Protein AF-A0A9P1GIX1-F1 (afdb_monomer)

Foldseek 3Di:
DDQPDPDLVSLLVQALVLQVVVQVVCVQPPAPDAQPQQRGGPPPGRRCVLSDPSSVVSCVVCVVVQDKDWDQDPVRWIWIAGSRRSDIDTDDDDDDDDDDDDDDDDDDDDDDDDDDDDDDDDDDDDDDDDDDDDDDDDDPPPDPPPPPPPLPPDDPVVQVVLLVVQWHAAPQPRDIGHVVQFPPVQNDSPDPHTHGPVSVVVVVVVLQWDQALPPRDTDGLVQFDPVQSPPPHTHGPVRVVVVCQVVQWDQAQPPRDGDGVVQFDPDAPNVHTHGPVRVVVVVVVVVVVVVVVVVVVVVVVVVVVVPQDVVNVVVVLVVVLVVVVVPDDDPVLVVLLVLLLVLLQLLLVVQCVPPVNLVLQVDAQDCCVFDPDNVSNVLLVVLLVLLLVLLLVLLLVLCVCFQQVKDKDKFWLLVQLVQWDDDPQWTDHPQWTFQWKAFDPAPPLVVPQPVPPDPRHRDTDGDTNVNSVSSSVSRTIMTTIIGHNVLVVLLCVVPPPDPCPDRSVVSVVVLSCLSSCCSVDPQVLVLLLLLLLSSAEAAPPDPVCVSVCVVCVVLVPHDHDHGRYRPGPVCVVDPPCLSRVSVSVLSSSLSVCVVVPVVLSSSSSSSSSSCCQLPNNDCSRGPGNDPVSVVLCVVCVVVCVVPVLPRGGDSSSNVSCVVGGPVVVVSVSSCVSSPPPPPPPPD

pLDDT: mean 76.21, std 18.43, range [32.03, 97.94]

Organism: NCBI:txid2562237

Radius of gyration: 40.64 Å; Cα contacts (8 Å, |Δi|>4): 758; chains: 1; bounding box: 98×100×112 Å

Mean predicted aligned error: 18.6 Å

Secondary structure (DSSP, 8-state):
---S-SSHHHHHHHHHHHHHHHHHHHTTSS---EETTTTEE--S-HHHHHTSHHHHHHHGGGGGG--EEEEE-TT--EEEEETTT-PEEEE------------------PPPPPPPPPPPPPPP-------PPPP-PPP----------------HHHHHHHHHTTEEE-TTT--EEEGGGS-GGG-STT-S----HHHHHHHHHHHTEEE-TTT--EEEGGGS-GGGTTSSS---HHHHHHHHHHHTEEE-TTT--EEEGGGB-SS--TTS--BHHHHHHHHHHHHHHHHHHHHHHHHHHHHHHHHS-HHHHHHHHHHHHHHHHTT---HHHHHHHHHHHHHHHHHHHHHHT-HHHHHHHHS-B--TTT-SSHHHHHHHHHHHHHHHHHHHHHHHHHIIIIIS--EEEEEEHHHHHHHPEEETTEEEETTEEEEEEEETTTHHHHTT-TT------SS-B---HHHHHHHHTTT-EEEEEEEEHHHHHHHHHHH-SSS----HHHHHHHHHHHHHHTTTSHHHHHHHHHHHHHHTEE-TT-HHHHHHHHHHGGG--SPPEE--B---TTGGG-HHHHHHHHHHHHHHHHHHHHHTT-HHHHHHHHHHHHHHHHS---TTTS--SSHHHHHHHHHHHHHHHH-GGGSSS-HHHHHHHHHH--HHHHHHHHHHHTT--------

Sequence (683 aa):
MDFPFQSPSDWREAIEDKATRLESYLKAFPDWGSCPVCEKAYPDSLGPHIAGKEHFRKLWWKIHEAPKQEWRNSSGKVITFDHLTGEIGFGDDRPAGSYAAPPEASPYPSYPSYPSYPSYPSAEVAEVAPLALPERVPERVSAPFLEREEDLRPSKQRLDELWEQGKLYCDACGRIRPREVFHKPQQKWSLATRRCIECTERANYESSFLQCARCRKSLLREEFAKSVRSSNEPICRACKVELDIESSKLICRICEQSLNRSDFRKKVEWDAPKCAACLCQKEKKAYEQFLREREEEAARQAELREEMAEEQLRENFQQRILDRMSRVRLPAYQIFQEERKSWAKRLMQNILSLEELSDQWRTETPSRDHASDREEAERFKTLEDLGDRLFKDLAYSFFEEFVMQEEEEIMTSSALARRAECRHHSLFLRGRVVACIKAVGGNAVLARAPLLDVKYHTGWKQISANELYVLQSLDMELKVKTYPEEIWKDVKDDLFEDDDRGSHNKILSRLLSMAGGTSEGSNRTETLNFCADLLGFQAPDDLKYRIWEEHFLQFLEVQRVPIQYGSGKQFKLDKIWASKKEANCLEALMGSLHQSGFQQQCKALATLAALCHLAPPDLRVLVPSNWTMAEKVLANAEKMTANPELFGGDLFLRKLAWKHMDKAKLASQMDQLLGRKAANKIG

Structure (mmCIF, N/CA/C/O backbone):
data_AF-A0A9P1GIX1-F1
#
_entry.id   AF-A0A9P1GIX1-F1
#
loop_
_atom_site.group_PDB
_atom_site.id
_atom_site.type_symbol
_atom_site.label_atom_id
_atom_site.label_alt_id
_atom_site.label_comp_id
_atom_site.label_asym_id
_atom_site.label_entity_id
_atom_site.label_seq_id
_atom_site.pdbx_PDB_ins_code
_atom_site.Cartn_x
_atom_site.Cartn_y
_atom_site.Cartn_z
_atom_site.occupancy
_atom_site.B_iso_or_equiv
_atom_site.auth_seq_id
_atom_site.auth_comp_id
_atom_site.auth_asym_id
_atom_site.auth_atom_id
_atom_site.pdbx_PDB_model_num
ATOM 1 N N . MET A 1 1 ? 20.180 -9.519 23.043 1.00 57.19 1 MET A N 1
ATOM 2 C CA . MET A 1 1 ? 21.457 -9.666 22.320 1.00 57.19 1 MET A CA 1
ATOM 3 C C . MET A 1 1 ? 21.808 -8.293 21.808 1.00 57.19 1 MET A C 1
ATOM 5 O O . MET A 1 1 ? 20.964 -7.702 21.144 1.00 57.19 1 MET A O 1
ATOM 9 N N . ASP A 1 2 ? 22.981 -7.783 22.161 1.00 74.25 2 ASP A N 1
ATOM 10 C CA . ASP A 1 2 ? 23.436 -6.480 21.679 1.00 74.25 2 ASP A CA 1
ATOM 11 C C . ASP A 1 2 ? 23.886 -6.612 20.222 1.00 74.25 2 ASP A C 1
ATOM 13 O O . ASP A 1 2 ? 24.560 -7.582 19.864 1.00 74.25 2 ASP A O 1
ATOM 17 N N . PHE A 1 3 ? 23.484 -5.670 19.365 1.00 84.88 3 PHE A N 1
ATOM 18 C CA . PHE A 1 3 ? 23.969 -5.637 17.988 1.00 84.88 3 PHE A CA 1
ATOM 19 C C . PHE A 1 3 ? 25.435 -5.196 17.999 1.00 84.88 3 PHE A C 1
ATOM 21 O O . PHE A 1 3 ? 25.722 -4.115 18.515 1.00 84.88 3 PHE A O 1
ATOM 28 N N . PRO A 1 4 ? 26.373 -5.976 17.439 1.00 85.88 4 PRO A N 1
ATOM 29 C CA . PRO A 1 4 ? 27.797 -5.682 17.592 1.00 85.88 4 PRO A CA 1
ATOM 30 C C . PRO A 1 4 ? 28.277 -4.484 16.755 1.00 85.88 4 PRO A C 1
ATOM 32 O O . PRO A 1 4 ? 29.433 -4.088 16.875 1.00 85.88 4 PRO A O 1
ATOM 35 N N . PHE A 1 5 ? 27.415 -3.892 15.922 1.00 93.25 5 PHE A N 1
ATOM 36 C CA . PHE A 1 5 ? 27.776 -2.822 14.992 1.00 93.25 5 PHE A CA 1
ATOM 37 C C . PHE A 1 5 ? 27.038 -1.527 15.330 1.00 93.25 5 PHE A C 1
ATOM 39 O O . PHE A 1 5 ? 25.808 -1.505 15.397 1.00 93.25 5 PHE A O 1
ATOM 46 N N . GLN A 1 6 ? 27.783 -0.436 15.513 1.00 92.31 6 GLN A N 1
ATOM 47 C CA . GLN A 1 6 ? 27.219 0.867 15.881 1.00 92.31 6 GLN A CA 1
ATOM 48 C C . GLN A 1 6 ? 26.879 1.730 14.661 1.00 92.31 6 GLN A C 1
ATOM 50 O O . GLN A 1 6 ? 26.015 2.604 14.745 1.00 92.31 6 GLN A O 1
ATOM 55 N N . SER A 1 7 ? 27.517 1.481 13.515 1.00 95.94 7 SER A N 1
ATOM 56 C CA . SER A 1 7 ? 27.279 2.232 12.286 1.00 95.94 7 SER A CA 1
ATOM 57 C C . SER A 1 7 ? 27.172 1.340 11.037 1.00 95.94 7 SER A C 1
ATOM 59 O O . SER A 1 7 ? 27.686 0.218 11.015 1.00 95.94 7 SER A O 1
ATOM 61 N N . PRO A 1 8 ? 26.546 1.837 9.948 1.00 95.69 8 PRO A N 1
ATOM 62 C CA . PRO A 1 8 ? 26.527 1.132 8.667 1.00 95.69 8 PRO A CA 1
ATOM 63 C C . PRO A 1 8 ? 27.921 0.883 8.075 1.00 95.69 8 PRO A C 1
ATOM 65 O O . PRO A 1 8 ? 28.071 -0.032 7.268 1.00 95.69 8 PRO A O 1
ATOM 68 N N . SER A 1 9 ? 28.910 1.712 8.427 1.00 96.38 9 SER A N 1
ATOM 69 C CA . SER A 1 9 ? 30.293 1.559 7.973 1.00 96.38 9 SER A CA 1
ATOM 70 C C . SER A 1 9 ? 30.959 0.376 8.671 1.00 96.38 9 SER A C 1
ATOM 72 O O . SER A 1 9 ? 31.488 -0.484 7.975 1.00 96.38 9 SER A O 1
ATOM 74 N N . ASP A 1 10 ? 30.825 0.271 10.000 1.00 96.12 10 ASP A N 1
ATOM 75 C CA . ASP A 1 10 ? 31.366 -0.858 10.777 1.00 96.12 10 ASP A CA 1
ATOM 76 C C . ASP A 1 10 ? 30.751 -2.185 10.317 1.00 96.12 10 ASP A C 1
ATOM 78 O O . ASP A 1 10 ? 31.437 -3.194 10.169 1.00 96.12 10 ASP A O 1
ATOM 82 N N . TRP A 1 11 ? 29.441 -2.170 10.038 1.00 96.44 11 TRP A N 1
ATOM 83 C CA . TRP A 1 11 ? 28.736 -3.305 9.446 1.00 96.44 11 TRP A CA 1
ATOM 84 C C . TRP A 1 11 ? 29.337 -3.717 8.107 1.00 96.44 11 TRP A C 1
ATOM 86 O O . TRP A 1 11 ? 29.636 -4.890 7.894 1.00 96.44 11 TRP A O 1
ATOM 96 N N . ARG A 1 12 ? 29.496 -2.758 7.188 1.00 97.31 12 ARG A N 1
ATOM 97 C CA . ARG A 1 12 ? 30.035 -3.042 5.859 1.00 97.31 12 ARG A CA 1
ATOM 98 C C . ARG A 1 12 ? 31.437 -3.628 5.966 1.00 97.31 12 ARG A C 1
ATOM 100 O O . ARG A 1 12 ? 31.671 -4.679 5.385 1.00 97.31 12 ARG A O 1
ATOM 107 N N . GLU A 1 13 ? 32.316 -3.001 6.741 1.00 97.25 13 GLU A N 1
ATOM 108 C CA . GLU A 1 13 ? 33.694 -3.459 6.939 1.00 97.25 13 GLU A CA 1
ATOM 109 C C . GLU A 1 13 ? 33.752 -4.895 7.486 1.00 97.25 13 GLU A C 1
ATOM 111 O O . GLU A 1 13 ? 34.536 -5.713 7.012 1.00 97.25 13 GLU A O 1
ATOM 116 N N . ALA A 1 14 ? 32.867 -5.249 8.422 1.00 96.56 14 ALA A N 1
ATOM 117 C CA . ALA A 1 14 ? 32.840 -6.585 9.011 1.00 96.56 14 ALA A CA 1
ATOM 118 C C . ALA A 1 14 ? 32.201 -7.673 8.124 1.00 96.56 14 ALA A C 1
ATOM 120 O O . ALA A 1 14 ? 32.463 -8.867 8.323 1.00 96.56 14 ALA A O 1
ATOM 121 N N . ILE A 1 15 ? 31.324 -7.295 7.187 1.00 97.38 15 ILE A N 1
ATOM 122 C CA . ILE A 1 15 ? 30.435 -8.231 6.479 1.00 97.38 15 ILE A CA 1
ATOM 123 C C . ILE A 1 15 ? 30.736 -8.335 4.987 1.00 97.38 15 ILE A C 1
ATOM 125 O O . ILE A 1 15 ? 30.470 -9.387 4.410 1.00 97.38 15 ILE A O 1
ATOM 129 N N . GLU A 1 16 ? 31.300 -7.308 4.350 1.00 97.44 16 GLU A N 1
ATOM 130 C CA . GLU A 1 16 ? 31.509 -7.257 2.896 1.00 97.44 16 GLU A CA 1
ATOM 131 C C . GLU A 1 16 ? 32.314 -8.453 2.372 1.00 97.44 16 GLU A C 1
ATOM 133 O O . GLU A 1 16 ? 31.863 -9.146 1.453 1.00 97.44 16 GLU A O 1
ATOM 138 N N . ASP A 1 17 ? 33.426 -8.792 3.025 1.00 96.94 17 ASP A N 1
ATOM 139 C CA . ASP A 1 17 ? 34.236 -9.961 2.669 1.00 96.94 17 ASP A CA 1
ATOM 140 C C . ASP A 1 17 ? 33.473 -11.277 2.861 1.00 96.94 17 ASP A C 1
ATOM 142 O O . ASP A 1 17 ? 33.534 -12.181 2.021 1.00 96.94 17 ASP A O 1
ATOM 146 N N . LYS A 1 18 ? 32.708 -11.401 3.953 1.00 97.94 18 LYS A N 1
ATOM 147 C CA . LYS A 1 18 ? 31.922 -12.610 4.239 1.00 97.94 18 LYS A CA 1
ATOM 148 C C . LYS A 1 18 ? 30.792 -12.779 3.221 1.00 97.94 18 LYS A C 1
ATOM 150 O O . LYS A 1 18 ? 30.618 -13.866 2.676 1.00 97.94 18 LYS A O 1
ATOM 155 N N . ALA A 1 19 ? 30.074 -11.707 2.901 1.00 97.31 19 ALA A N 1
ATOM 156 C CA . ALA A 1 19 ? 28.989 -11.714 1.928 1.00 97.31 19 ALA A CA 1
ATOM 157 C C . ALA A 1 19 ? 29.501 -11.988 0.500 1.00 97.31 19 ALA A C 1
ATOM 159 O O . ALA A 1 19 ? 28.882 -12.750 -0.241 1.00 97.31 19 ALA A O 1
ATOM 160 N N . THR A 1 20 ? 30.675 -11.463 0.137 1.00 96.75 20 THR A N 1
ATOM 161 C CA . THR A 1 20 ? 31.340 -11.746 -1.150 1.00 96.75 20 THR A CA 1
ATOM 162 C C . THR A 1 20 ? 31.790 -13.210 -1.254 1.00 96.75 20 THR A C 1
ATOM 164 O O . THR A 1 20 ? 31.657 -13.854 -2.304 1.00 96.75 20 THR A O 1
ATOM 167 N N . ARG A 1 21 ? 32.286 -13.790 -0.150 1.00 97.12 21 ARG A N 1
ATOM 168 C CA . ARG A 1 21 ? 32.600 -15.227 -0.074 1.00 97.12 21 ARG A CA 1
ATOM 169 C C . ARG A 1 21 ? 31.345 -16.087 -0.193 1.00 97.12 21 ARG A C 1
ATOM 171 O O . ARG A 1 21 ? 31.364 -17.060 -0.944 1.00 97.12 21 ARG A O 1
ATOM 178 N N . LEU A 1 22 ? 30.262 -15.719 0.494 1.00 97.44 22 LEU A N 1
ATOM 179 C CA . LEU A 1 22 ? 28.967 -16.390 0.376 1.00 97.44 22 LEU A CA 1
ATOM 180 C C . LEU A 1 22 ? 28.472 -16.389 -1.074 1.00 97.44 22 LEU A C 1
ATOM 182 O O . LEU A 1 22 ? 28.145 -17.448 -1.604 1.00 97.44 22 LEU A O 1
ATOM 186 N N . GLU A 1 23 ? 28.485 -15.231 -1.733 1.00 97.00 23 GLU A N 1
ATOM 187 C CA . GLU A 1 23 ? 28.101 -15.100 -3.141 1.00 97.00 23 GLU A CA 1
ATOM 188 C C . GLU A 1 23 ? 28.920 -16.037 -4.037 1.00 97.00 23 GLU A C 1
ATOM 190 O O . GLU A 1 23 ? 28.371 -16.712 -4.905 1.00 97.00 23 GLU A O 1
ATOM 195 N N . SER A 1 24 ? 30.223 -16.172 -3.776 1.00 95.88 24 SER A N 1
ATOM 196 C CA . SER A 1 24 ? 31.087 -17.097 -4.517 1.00 95.88 24 SER A CA 1
ATOM 197 C C . SER A 1 24 ? 30.701 -18.569 -4.331 1.00 95.88 24 SER A C 1
ATOM 199 O O . SER A 1 24 ? 30.769 -19.329 -5.297 1.00 95.88 24 SER A O 1
ATOM 201 N N . TYR A 1 25 ? 30.249 -18.978 -3.140 1.00 95.44 25 TYR A N 1
ATOM 202 C CA . TYR A 1 25 ? 29.723 -20.331 -2.917 1.00 95.44 25 TYR A CA 1
ATOM 203 C C . TYR A 1 25 ? 28.348 -20.546 -3.561 1.00 95.44 25 TYR A C 1
ATOM 205 O O . TYR A 1 25 ? 28.055 -21.644 -4.039 1.00 95.44 25 TYR A O 1
ATOM 213 N N . LEU A 1 26 ? 27.518 -19.502 -3.599 1.00 94.94 26 LEU A N 1
ATOM 214 C CA . LEU A 1 26 ? 26.165 -19.548 -4.152 1.00 94.94 26 LEU A CA 1
ATOM 215 C C . LEU A 1 26 ? 26.108 -19.361 -5.676 1.00 94.94 26 LEU A C 1
ATOM 217 O O . LEU A 1 26 ? 25.063 -19.614 -6.266 1.00 94.94 26 LEU A O 1
ATOM 221 N N . LYS A 1 27 ? 27.213 -19.016 -6.355 1.00 91.75 27 LYS A N 1
ATOM 222 C CA . LYS A 1 27 ? 27.282 -18.936 -7.834 1.00 91.75 27 LYS A CA 1
ATOM 223 C C . LYS A 1 27 ? 26.834 -20.215 -8.551 1.00 91.75 27 LYS A C 1
ATOM 225 O O . LYS A 1 27 ? 26.411 -20.149 -9.699 1.00 91.75 27 LYS A O 1
ATOM 230 N N . ALA A 1 28 ? 26.939 -21.372 -7.895 1.00 85.62 28 ALA A N 1
ATOM 231 C CA . ALA A 1 28 ? 26.488 -22.654 -8.438 1.00 85.62 28 ALA A CA 1
ATOM 232 C C . ALA A 1 28 ? 24.973 -22.902 -8.275 1.00 85.62 28 ALA A C 1
ATOM 234 O O . ALA A 1 28 ? 24.460 -23.900 -8.783 1.00 85.62 28 ALA A O 1
ATOM 235 N N . PHE A 1 29 ? 24.259 -22.037 -7.552 1.00 89.88 29 PHE A N 1
ATOM 236 C CA . PHE A 1 29 ? 22.827 -22.156 -7.308 1.00 89.88 29 PHE A CA 1
ATOM 237 C C . PHE A 1 29 ? 22.064 -21.346 -8.368 1.00 89.88 29 PHE A C 1
ATOM 239 O O . PHE A 1 29 ? 22.427 -20.199 -8.622 1.00 89.88 29 PHE A O 1
ATOM 246 N N . PRO A 1 30 ? 21.014 -21.915 -8.988 1.00 81.62 30 PRO A N 1
ATOM 247 C CA . PRO A 1 30 ? 20.261 -21.241 -10.048 1.00 81.62 30 PRO A CA 1
ATOM 248 C C . PRO A 1 30 ? 19.387 -20.088 -9.533 1.00 81.62 30 PRO A C 1
ATOM 250 O O . PRO A 1 30 ? 19.020 -19.214 -10.312 1.00 81.62 30 PRO A O 1
ATOM 253 N N . ASP A 1 31 ? 19.050 -20.096 -8.243 1.00 86.81 31 ASP A N 1
ATOM 254 C CA . ASP A 1 31 ? 18.253 -19.072 -7.575 1.00 86.81 31 ASP A CA 1
ATOM 255 C C . ASP A 1 31 ? 18.761 -18.891 -6.138 1.00 86.81 31 ASP A C 1
ATOM 257 O O . ASP A 1 31 ? 19.036 -19.866 -5.432 1.00 86.81 31 ASP A O 1
ATOM 261 N N . TRP A 1 32 ? 18.902 -17.637 -5.713 1.00 91.81 32 TRP A N 1
ATOM 262 C CA . TRP A 1 32 ? 19.293 -17.261 -4.353 1.00 91.81 32 TRP A CA 1
ATOM 263 C C . TRP A 1 32 ? 18.081 -16.915 -3.477 1.00 91.81 32 TRP A C 1
ATOM 265 O O . TRP A 1 32 ? 18.233 -16.725 -2.268 1.00 91.81 32 TRP A O 1
ATOM 275 N N . GLY A 1 33 ? 16.883 -16.844 -4.062 1.00 93.25 33 GLY A N 1
ATOM 276 C CA . GLY A 1 33 ? 15.643 -16.481 -3.393 1.00 93.25 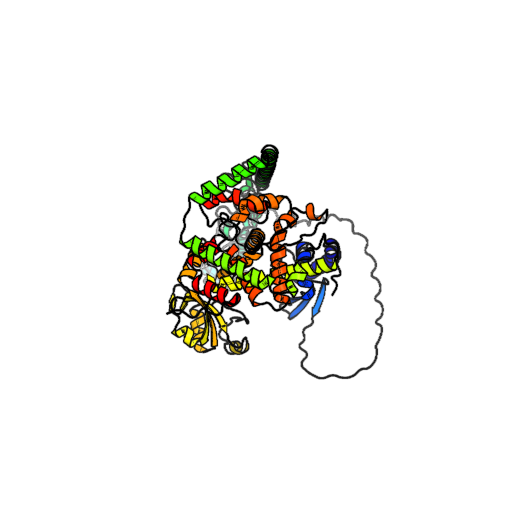33 GLY A CA 1
ATOM 277 C C . GLY A 1 33 ? 15.564 -14.992 -3.049 1.00 93.25 33 GLY A C 1
ATOM 278 O O . GLY A 1 33 ? 16.092 -14.121 -3.744 1.00 93.25 33 GLY A O 1
ATOM 279 N N . SER A 1 34 ? 14.872 -14.690 -1.952 1.00 95.44 34 SER A N 1
ATOM 280 C CA . SER A 1 34 ? 14.724 -13.336 -1.417 1.00 95.44 34 SER A CA 1
ATOM 281 C C . SER A 1 34 ? 15.430 -13.199 -0.078 1.00 95.44 34 SER A C 1
ATOM 283 O O . SER A 1 34 ? 15.343 -14.087 0.766 1.00 95.44 34 SER A O 1
ATOM 285 N N . CYS A 1 35 ? 16.056 -12.049 0.141 1.00 96.50 35 CYS A N 1
ATOM 286 C CA . CYS A 1 35 ? 16.696 -11.716 1.405 1.00 96.50 35 CYS A CA 1
ATOM 287 C C . CYS A 1 35 ? 15.648 -11.619 2.537 1.00 96.50 35 CYS A C 1
ATOM 289 O O . CYS A 1 35 ? 14.751 -10.778 2.424 1.00 96.50 35 CYS A O 1
ATOM 291 N N . PRO A 1 36 ? 15.742 -12.395 3.637 1.00 95.88 36 PRO A N 1
ATOM 292 C CA . PRO A 1 36 ? 14.755 -12.390 4.726 1.00 95.88 36 PRO A CA 1
ATOM 293 C C . PRO A 1 36 ? 14.730 -11.060 5.491 1.00 95.88 36 PRO A C 1
ATOM 295 O O . PRO A 1 36 ? 13.714 -10.673 6.065 1.00 95.88 36 PRO A O 1
ATOM 298 N N . VAL A 1 37 ? 15.837 -10.317 5.460 1.00 96.00 37 VAL A N 1
ATOM 299 C CA . VAL A 1 37 ? 15.942 -8.995 6.085 1.00 96.00 37 VAL A CA 1
ATOM 300 C C . VAL A 1 37 ? 15.272 -7.926 5.222 1.00 96.00 37 VAL A C 1
ATOM 302 O O . VAL A 1 37 ? 14.508 -7.099 5.714 1.00 96.00 37 VAL A O 1
ATOM 305 N N . CYS A 1 38 ? 15.553 -7.934 3.916 1.00 95.69 38 CYS A N 1
ATOM 306 C CA . CYS A 1 38 ? 15.103 -6.886 3.002 1.00 95.69 38 CYS A CA 1
ATOM 307 C C . CYS A 1 38 ? 13.743 -7.151 2.357 1.00 95.69 38 CYS A C 1
ATOM 309 O O . CYS A 1 38 ? 13.145 -6.185 1.873 1.00 95.69 38 CYS A O 1
ATOM 311 N N . GLU A 1 39 ? 13.307 -8.413 2.333 1.00 94.38 39 GLU A N 1
ATOM 312 C CA . GLU A 1 39 ? 12.113 -8.928 1.644 1.00 94.38 39 GLU A CA 1
ATOM 313 C C . GLU A 1 39 ? 12.102 -8.582 0.150 1.00 94.38 39 GLU A C 1
ATOM 315 O O . GLU A 1 39 ? 11.078 -8.274 -0.455 1.00 94.38 39 GLU A O 1
ATOM 320 N N . LYS A 1 40 ? 13.290 -8.596 -0.459 1.00 89.88 40 LYS A N 1
ATOM 321 C CA . LYS A 1 40 ? 13.493 -8.345 -1.886 1.00 89.88 40 LYS A CA 1
ATOM 322 C C . LYS A 1 40 ? 14.325 -9.470 -2.480 1.00 89.88 40 LYS A C 1
ATOM 324 O O . LYS A 1 40 ? 15.223 -9.989 -1.813 1.00 89.88 40 LYS A O 1
ATOM 329 N N . ALA A 1 41 ? 14.033 -9.820 -3.730 1.00 91.31 41 ALA A N 1
ATOM 330 C CA . ALA A 1 41 ? 14.945 -10.621 -4.539 1.00 91.31 41 ALA A CA 1
ATOM 331 C C . ALA A 1 41 ? 16.306 -9.912 -4.619 1.00 91.31 41 ALA A C 1
ATOM 333 O O . ALA A 1 41 ? 16.361 -8.676 -4.617 1.00 91.31 41 ALA A O 1
ATOM 334 N N . TYR A 1 42 ? 17.393 -10.681 -4.656 1.00 90.12 42 TYR A N 1
ATOM 335 C CA . TYR A 1 42 ? 18.735 -10.120 -4.791 1.00 90.12 42 T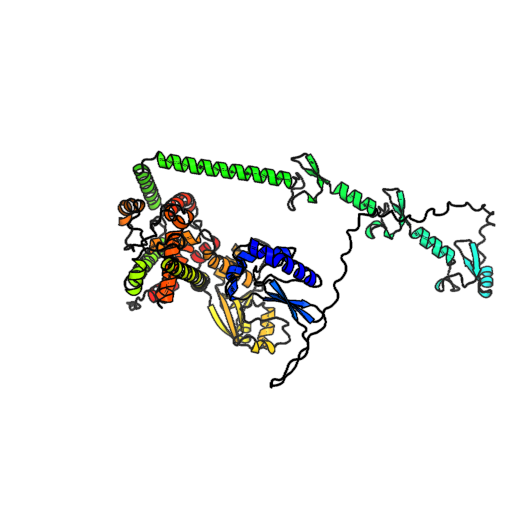YR A CA 1
ATOM 336 C C . TYR A 1 42 ? 18.857 -9.442 -6.161 1.00 90.12 42 TYR A C 1
ATOM 338 O O . TYR A 1 42 ? 18.709 -10.123 -7.174 1.00 90.12 42 TYR A O 1
ATOM 346 N N . PRO A 1 43 ? 19.050 -8.111 -6.213 1.00 63.28 43 PRO A N 1
ATOM 347 C CA . PRO A 1 43 ? 18.741 -7.352 -7.417 1.00 63.28 43 PRO A CA 1
ATOM 348 C C . PRO A 1 43 ? 19.712 -7.589 -8.572 1.00 63.28 43 PRO A C 1
ATOM 350 O O . PRO A 1 43 ? 19.263 -7.454 -9.694 1.00 63.28 43 PRO A O 1
ATOM 353 N N . ASP A 1 44 ? 20.967 -7.972 -8.311 1.00 75.50 44 ASP A N 1
ATOM 354 C CA . ASP A 1 44 ? 21.990 -8.305 -9.327 1.00 75.50 44 ASP A CA 1
ATOM 355 C C . ASP A 1 44 ? 23.226 -8.979 -8.690 1.00 75.50 44 ASP A C 1
ATOM 357 O O . ASP A 1 44 ? 23.958 -9.717 -9.347 1.00 75.50 44 ASP A O 1
ATOM 361 N N . SER A 1 45 ? 23.471 -8.728 -7.398 1.00 90.44 45 SER A N 1
ATOM 362 C CA . SER A 1 45 ? 24.573 -9.304 -6.623 1.00 90.44 45 SER A CA 1
ATOM 363 C C . SER A 1 45 ? 24.194 -9.469 -5.151 1.00 90.44 45 SER A C 1
ATOM 365 O O . SER A 1 45 ? 23.467 -8.651 -4.572 1.00 90.44 45 SER A O 1
ATOM 367 N N . LEU A 1 46 ? 24.656 -10.560 -4.543 1.00 94.88 46 LEU A N 1
ATOM 368 C CA . LEU A 1 46 ? 24.308 -10.928 -3.169 1.00 94.88 46 LEU A CA 1
ATOM 369 C C . LEU A 1 46 ? 25.195 -10.204 -2.147 1.00 94.88 46 LEU A C 1
ATOM 371 O O . LEU A 1 46 ? 24.678 -9.678 -1.159 1.00 94.88 46 LEU A O 1
ATOM 375 N N . GLY A 1 47 ? 26.501 -10.105 -2.411 1.00 96.25 47 GLY A N 1
ATOM 376 C CA . GLY A 1 47 ? 27.471 -9.452 -1.533 1.00 96.25 47 GLY A CA 1
ATOM 377 C C . GLY A 1 47 ? 27.143 -7.976 -1.267 1.00 96.25 47 GLY A C 1
ATOM 378 O O . GLY A 1 47 ? 26.849 -7.616 -0.122 1.00 96.25 47 GLY A O 1
ATOM 379 N N . PRO A 1 48 ? 27.089 -7.123 -2.311 1.00 96.25 48 PRO A N 1
ATOM 380 C CA . PRO A 1 48 ? 26.770 -5.700 -2.175 1.00 96.25 48 PRO A CA 1
ATOM 381 C C . PRO A 1 48 ? 25.393 -5.421 -1.565 1.00 96.25 48 PRO A C 1
ATOM 383 O O . PRO A 1 48 ? 25.205 -4.398 -0.904 1.00 96.25 48 PRO A O 1
ATOM 386 N N . HIS A 1 49 ? 24.424 -6.323 -1.762 1.00 96.50 49 HIS A N 1
ATOM 387 C CA . HIS A 1 49 ? 23.111 -6.210 -1.133 1.00 96.50 49 HIS A CA 1
ATOM 388 C C . HIS A 1 49 ? 23.203 -6.370 0.390 1.00 96.50 49 HIS A C 1
ATOM 390 O O . HIS A 1 49 ? 22.713 -5.507 1.116 1.00 96.50 49 HIS A O 1
ATOM 396 N N . ILE A 1 50 ? 23.835 -7.447 0.873 1.00 97.31 50 ILE A N 1
ATOM 397 C CA . ILE A 1 50 ? 23.954 -7.753 2.310 1.00 97.31 50 ILE A CA 1
ATOM 398 C C . ILE A 1 50 ? 24.843 -6.719 3.023 1.00 97.31 50 ILE A C 1
ATOM 400 O O . ILE A 1 50 ? 24.498 -6.232 4.099 1.00 97.31 50 ILE A O 1
ATOM 404 N N . ALA A 1 51 ? 25.939 -6.291 2.393 1.00 97.38 51 ALA A N 1
ATOM 405 C CA . ALA A 1 51 ? 26.824 -5.240 2.912 1.00 97.38 51 ALA A CA 1
ATOM 406 C C . ALA A 1 51 ? 26.263 -3.806 2.727 1.00 97.38 51 ALA A C 1
ATOM 408 O O . ALA A 1 51 ? 26.915 -2.799 3.030 1.00 97.38 51 ALA A O 1
ATOM 409 N N . GLY A 1 52 ? 25.050 -3.683 2.180 1.00 96.62 52 GLY A N 1
ATOM 410 C CA . GLY A 1 52 ? 24.405 -2.417 1.865 1.00 96.62 52 GLY A CA 1
ATOM 411 C C . GLY A 1 52 ? 23.843 -1.693 3.092 1.00 96.62 52 GLY A C 1
ATOM 412 O O . GLY A 1 52 ? 23.329 -2.301 4.029 1.00 96.62 52 GLY A O 1
ATOM 413 N N . LYS A 1 53 ? 23.838 -0.354 3.040 1.00 96.94 53 LYS A N 1
ATOM 414 C CA . LYS A 1 53 ? 23.267 0.511 4.091 1.00 96.94 53 LYS A CA 1
ATOM 415 C C . LYS A 1 53 ? 21.782 0.227 4.355 1.00 96.94 53 LYS A C 1
ATOM 417 O O . LYS A 1 53 ? 21.334 0.283 5.496 1.00 96.94 53 LYS A O 1
ATOM 422 N N . GLU A 1 54 ? 21.018 -0.082 3.307 1.00 95.31 54 GLU A N 1
ATOM 423 C CA . GLU A 1 54 ? 19.597 -0.433 3.438 1.00 95.31 54 GLU A CA 1
ATOM 424 C C . GLU A 1 54 ? 19.389 -1.767 4.156 1.00 95.31 54 GLU A C 1
ATOM 426 O O . GLU A 1 54 ? 18.470 -1.881 4.966 1.00 95.31 54 GLU A O 1
ATOM 431 N N . HIS A 1 55 ? 20.255 -2.753 3.902 1.00 96.50 55 HIS A N 1
ATOM 432 C CA . HIS A 1 55 ? 20.212 -4.034 4.599 1.00 96.50 55 HIS A CA 1
ATOM 433 C C . HIS A 1 55 ? 20.479 -3.843 6.091 1.00 96.50 55 HIS A C 1
ATOM 435 O O . HIS A 1 55 ? 19.650 -4.244 6.900 1.00 96.50 55 HIS A O 1
ATOM 441 N N . PHE A 1 56 ? 21.546 -3.121 6.446 1.00 96.88 56 PHE A N 1
ATOM 442 C CA . PHE A 1 56 ? 21.858 -2.749 7.830 1.00 96.88 56 PHE A CA 1
ATOM 443 C C . PHE A 1 56 ? 20.685 -2.055 8.538 1.00 96.88 56 PHE A C 1
ATOM 445 O O . PHE A 1 56 ? 20.292 -2.444 9.636 1.00 96.88 56 PHE A O 1
ATOM 452 N N . ARG A 1 57 ? 20.070 -1.057 7.886 1.00 95.31 57 ARG A N 1
ATOM 453 C CA . ARG A 1 57 ? 18.941 -0.311 8.462 1.00 95.31 57 ARG A CA 1
ATOM 454 C C . ARG A 1 57 ? 17.746 -1.214 8.764 1.00 95.31 57 ARG A C 1
ATOM 456 O O . ARG A 1 57 ? 17.071 -1.000 9.763 1.00 95.31 57 ARG A O 1
ATOM 463 N N . LYS A 1 58 ? 17.467 -2.194 7.900 1.00 95.19 58 LYS A N 1
ATOM 464 C CA . LYS A 1 58 ? 16.372 -3.155 8.094 1.00 95.19 58 LYS A CA 1
ATOM 465 C C . LYS A 1 58 ? 16.712 -4.237 9.114 1.00 95.19 58 LYS A C 1
ATOM 467 O O . LYS A 1 58 ? 15.843 -4.631 9.884 1.00 95.19 58 LYS A O 1
ATOM 472 N N . LEU A 1 59 ? 17.966 -4.677 9.138 1.00 94.38 59 LEU A N 1
ATOM 473 C CA . LEU A 1 59 ? 18.471 -5.683 10.066 1.00 94.38 59 LEU A CA 1
ATOM 474 C C . LEU A 1 59 ? 18.301 -5.246 11.522 1.00 94.38 59 LEU A C 1
ATOM 476 O O . LEU A 1 59 ? 17.923 -6.062 12.357 1.00 94.38 59 LEU A O 1
ATOM 480 N N . TRP A 1 60 ? 18.476 -3.949 11.793 1.00 86.94 60 TRP A N 1
ATOM 481 C CA . TRP A 1 60 ? 18.254 -3.355 13.113 1.00 86.94 60 TRP A CA 1
ATOM 482 C C . TRP A 1 60 ? 16.866 -3.676 13.690 1.00 86.94 60 TRP A C 1
ATOM 484 O O . TRP A 1 60 ? 16.738 -4.003 14.866 1.00 86.94 60 TRP A O 1
ATOM 494 N N . TRP A 1 61 ? 15.828 -3.665 12.851 1.00 87.12 61 TRP A N 1
ATOM 495 C CA . TRP A 1 61 ? 14.450 -3.958 13.264 1.00 87.12 61 TRP A CA 1
ATOM 496 C C . TRP A 1 61 ? 14.158 -5.455 13.413 1.00 87.12 61 TRP A C 1
ATOM 498 O O . TRP A 1 61 ? 13.145 -5.819 14.000 1.00 87.12 61 TRP A O 1
ATOM 508 N N . LYS A 1 62 ? 15.037 -6.324 12.898 1.00 89.19 62 LYS A N 1
ATOM 509 C CA . LYS A 1 62 ? 14.879 -7.788 12.887 1.00 89.19 62 LYS A CA 1
ATOM 510 C C . LYS A 1 62 ? 15.888 -8.512 13.779 1.00 89.19 62 LYS A C 1
ATOM 512 O O . LYS A 1 62 ? 16.021 -9.731 13.703 1.00 89.19 62 LYS A O 1
ATOM 517 N N . ILE A 1 63 ? 16.590 -7.791 14.654 1.00 87.50 63 ILE A N 1
ATOM 518 C CA . ILE A 1 63 ? 17.637 -8.369 15.508 1.00 87.50 63 ILE A CA 1
ATOM 519 C C . ILE A 1 63 ? 17.132 -9.499 16.414 1.00 87.50 63 ILE A C 1
ATOM 521 O O . ILE A 1 63 ? 17.854 -10.456 16.682 1.00 87.50 63 ILE A O 1
ATOM 525 N N . HIS A 1 64 ? 15.873 -9.426 16.846 1.00 82.19 64 HIS A N 1
ATOM 526 C CA . HIS A 1 64 ? 15.259 -10.438 17.704 1.00 82.19 64 HIS A CA 1
ATOM 527 C C . HIS A 1 64 ? 14.866 -11.719 16.957 1.00 82.19 64 HIS A C 1
ATOM 529 O O . HIS A 1 64 ? 14.632 -12.741 17.595 1.00 82.19 64 HIS A O 1
ATOM 535 N N . GLU A 1 65 ? 14.815 -11.684 15.624 1.00 82.44 65 GLU A N 1
ATOM 536 C CA . GLU A 1 65 ? 14.400 -12.821 14.796 1.00 82.44 65 GLU A CA 1
ATOM 537 C C . GLU A 1 65 ? 15.571 -13.733 14.414 1.00 82.44 65 GLU A C 1
ATOM 539 O O . GLU A 1 65 ? 15.340 -14.819 13.888 1.00 82.44 65 GLU A O 1
ATOM 544 N N . ALA A 1 66 ? 16.816 -13.308 14.675 1.00 79.81 66 ALA A N 1
ATOM 545 C CA . ALA A 1 66 ? 18.037 -13.992 14.245 1.00 79.81 66 ALA A CA 1
ATOM 546 C C . ALA A 1 66 ? 17.935 -14.493 12.789 1.00 79.81 66 ALA A C 1
ATOM 548 O O . ALA A 1 66 ? 17.951 -15.707 12.560 1.00 79.81 66 ALA A O 1
ATOM 549 N N . PRO A 1 67 ? 17.767 -13.583 11.804 1.00 87.94 67 PRO A N 1
ATOM 550 C CA . PRO A 1 67 ? 17.451 -13.951 10.430 1.00 87.94 67 PRO A CA 1
ATOM 551 C C . PRO A 1 67 ? 18.564 -14.813 9.824 1.00 87.94 67 PRO A C 1
ATOM 553 O O . PRO A 1 67 ? 19.584 -14.316 9.351 1.00 87.94 67 PRO A O 1
ATOM 556 N N . LYS A 1 68 ? 18.353 -16.129 9.832 1.00 95.19 68 LYS A N 1
ATOM 557 C CA . LYS A 1 68 ? 19.210 -17.116 9.178 1.00 95.19 68 LYS A CA 1
ATOM 558 C C . LYS A 1 68 ? 18.585 -17.517 7.857 1.00 95.19 68 LYS A C 1
ATOM 560 O O . LYS A 1 68 ? 17.382 -17.763 7.781 1.00 95.19 68 LYS A O 1
ATOM 565 N N . GLN A 1 69 ? 19.410 -17.600 6.824 1.00 96.38 69 GLN A N 1
ATOM 566 C CA . GLN A 1 69 ? 18.999 -18.076 5.513 1.00 96.38 69 GLN A CA 1
ATOM 567 C C . GLN A 1 69 ? 19.732 -19.364 5.165 1.00 96.38 69 GLN A C 1
ATOM 569 O O . GLN A 1 69 ? 20.911 -19.520 5.476 1.00 96.38 69 GLN A O 1
ATOM 574 N N . GLU A 1 70 ? 19.018 -20.285 4.524 1.00 96.25 70 GLU A N 1
ATOM 575 C CA . GLU A 1 70 ? 19.529 -21.584 4.107 1.00 96.25 70 GLU A CA 1
ATOM 576 C C . GLU A 1 70 ? 19.345 -21.764 2.598 1.00 96.25 70 GLU A C 1
ATOM 578 O O . GLU A 1 70 ? 18.262 -21.525 2.061 1.00 96.25 70 GLU A O 1
ATOM 583 N N . TRP A 1 71 ? 20.394 -22.234 1.923 1.00 95.81 71 TRP A N 1
ATOM 584 C CA . TRP A 1 71 ? 20.355 -22.657 0.527 1.00 95.81 71 TRP A CA 1
ATOM 585 C C . TRP A 1 71 ? 20.720 -24.136 0.424 1.00 95.81 71 TRP A C 1
ATOM 587 O O . TRP A 1 71 ? 21.738 -24.577 0.961 1.00 95.81 71 TRP A O 1
ATOM 597 N N . ARG A 1 72 ? 19.916 -24.896 -0.329 1.00 94.44 72 ARG A N 1
ATOM 598 C CA . ARG A 1 72 ? 20.186 -26.301 -0.673 1.00 94.44 72 ARG A CA 1
ATOM 599 C C . ARG A 1 72 ? 20.423 -26.448 -2.165 1.00 94.44 72 ARG A C 1
ATOM 601 O O . ARG A 1 72 ? 19.590 -26.026 -2.964 1.00 94.44 72 ARG A O 1
ATOM 608 N N . ASN A 1 73 ? 21.566 -27.013 -2.544 1.00 89.81 73 ASN A N 1
ATOM 609 C CA . ASN A 1 73 ? 21.835 -27.300 -3.952 1.00 89.81 73 ASN A CA 1
ATOM 610 C C . ASN A 1 73 ? 21.212 -28.646 -4.360 1.00 89.81 73 ASN A C 1
ATOM 612 O O . ASN A 1 73 ? 20.701 -29.406 -3.535 1.00 89.81 73 ASN A O 1
ATOM 616 N N . SER A 1 74 ? 21.311 -28.979 -5.646 1.00 88.88 74 SER A N 1
ATOM 617 C CA . SER A 1 74 ? 20.834 -30.256 -6.190 1.00 88.88 74 SER A CA 1
ATOM 618 C C . SER A 1 74 ? 21.548 -31.491 -5.625 1.00 88.88 74 SER A C 1
ATOM 620 O O . SER A 1 74 ? 21.007 -32.588 -5.724 1.00 88.88 74 SER A O 1
ATOM 622 N N . SER A 1 75 ? 22.730 -31.340 -5.015 1.00 87.75 75 SER A N 1
ATOM 623 C CA . SER A 1 75 ? 23.449 -32.432 -4.347 1.00 87.75 75 SER A CA 1
ATOM 624 C C . SER A 1 75 ? 23.067 -32.599 -2.871 1.00 87.75 75 SER A C 1
ATOM 626 O O . SER A 1 75 ? 23.692 -33.398 -2.180 1.00 87.75 75 SER A O 1
ATOM 628 N N . GLY A 1 76 ? 22.099 -31.824 -2.366 1.00 88.50 76 GLY A N 1
ATOM 629 C CA . GLY A 1 76 ? 21.679 -31.837 -0.963 1.00 88.50 76 GLY A CA 1
ATOM 630 C C . GLY A 1 76 ? 22.628 -31.118 0.002 1.00 88.50 76 GLY A C 1
ATOM 631 O O . GLY A 1 76 ? 22.380 -31.136 1.204 1.00 88.50 76 GLY A O 1
ATOM 632 N N . LYS A 1 77 ? 23.687 -30.462 -0.494 1.00 90.94 77 LYS A N 1
ATOM 633 C CA . LYS A 1 77 ? 24.600 -29.669 0.337 1.00 90.94 77 LYS A CA 1
ATOM 634 C C . LYS A 1 77 ? 23.875 -28.425 0.837 1.00 90.94 77 LYS A C 1
ATOM 636 O O . LYS A 1 77 ? 23.286 -27.692 0.037 1.00 90.94 77 LYS A O 1
ATOM 641 N N . VAL A 1 78 ? 23.970 -28.187 2.141 1.00 94.44 78 VAL A N 1
ATOM 642 C CA . VAL A 1 78 ? 23.321 -27.067 2.821 1.00 94.44 78 VAL A CA 1
ATOM 643 C C . VAL A 1 78 ? 24.351 -25.981 3.110 1.00 94.44 78 VAL A C 1
ATOM 645 O O . VAL A 1 78 ? 25.392 -26.247 3.712 1.00 94.44 78 VAL A O 1
ATOM 648 N N . ILE A 1 79 ? 24.065 -24.754 2.681 1.00 96.56 79 ILE A N 1
ATOM 649 C CA . ILE A 1 79 ? 24.818 -23.558 3.069 1.00 96.56 79 ILE A CA 1
ATOM 650 C C . ILE A 1 79 ? 23.885 -22.689 3.896 1.00 96.56 79 ILE A C 1
ATOM 652 O O . ILE A 1 79 ? 22.782 -22.382 3.448 1.00 96.56 79 ILE A O 1
ATOM 656 N N . THR A 1 80 ? 24.322 -22.285 5.083 1.00 96.81 80 THR A N 1
ATOM 657 C CA . THR A 1 80 ? 23.585 -21.347 5.932 1.00 96.81 80 THR A CA 1
ATOM 658 C C . THR A 1 80 ? 24.339 -20.031 6.049 1.00 96.81 80 THR A C 1
ATOM 660 O O . THR A 1 80 ? 25.569 -20.002 6.004 1.00 96.81 80 THR A O 1
ATOM 663 N N . PHE A 1 81 ? 23.605 -18.932 6.188 1.00 97.62 81 PHE A N 1
ATOM 664 C CA . PHE A 1 81 ? 24.165 -17.618 6.476 1.00 97.62 81 PHE A CA 1
ATOM 665 C C . PHE A 1 81 ? 23.370 -16.937 7.576 1.00 97.62 81 PHE A C 1
ATOM 667 O O . PHE A 1 81 ? 22.144 -16.833 7.496 1.00 97.62 81 PHE A O 1
ATOM 674 N N . ASP A 1 82 ? 24.077 -16.472 8.596 1.00 96.75 82 ASP A N 1
ATOM 675 C CA . ASP A 1 82 ? 23.506 -15.651 9.651 1.00 96.75 82 ASP A CA 1
ATOM 676 C C . ASP A 1 82 ? 23.629 -14.174 9.264 1.00 96.75 82 ASP A C 1
ATOM 678 O O . ASP A 1 82 ? 24.731 -13.626 9.183 1.00 96.75 82 ASP A O 1
ATOM 682 N N . HIS A 1 83 ? 22.493 -13.518 9.015 1.00 95.81 83 HIS A N 1
ATOM 683 C CA . HIS A 1 83 ? 22.486 -12.113 8.623 1.00 95.81 83 HIS A CA 1
ATOM 684 C C . HIS A 1 83 ? 22.886 -11.160 9.749 1.00 95.81 83 HIS A C 1
ATOM 686 O O . HIS A 1 83 ? 23.068 -9.990 9.457 1.00 95.81 83 HIS A O 1
ATOM 692 N N . LEU A 1 84 ? 23.017 -11.592 11.006 1.00 94.31 84 LEU A N 1
ATOM 693 C CA . LEU A 1 84 ? 23.503 -10.741 12.096 1.00 94.31 84 LEU A CA 1
ATOM 694 C C . LEU A 1 84 ? 25.020 -10.804 12.240 1.00 94.31 84 LEU A C 1
ATOM 696 O O . LEU A 1 84 ? 25.648 -9.782 12.496 1.00 94.31 84 LEU A O 1
ATOM 700 N N . THR A 1 85 ? 25.617 -11.987 12.091 1.00 94.69 85 THR A N 1
ATOM 701 C CA . THR A 1 85 ? 27.057 -12.197 12.341 1.00 94.69 85 THR A CA 1
ATOM 702 C C . THR A 1 85 ? 27.887 -12.272 11.055 1.00 94.69 85 THR A C 1
ATOM 704 O O . THR A 1 85 ? 29.119 -12.134 11.072 1.00 94.69 85 THR A O 1
ATOM 707 N N . GLY A 1 86 ? 27.222 -12.506 9.923 1.00 95.56 86 GLY A N 1
ATOM 708 C CA . GLY A 1 86 ? 27.836 -12.831 8.642 1.00 95.56 86 GLY A CA 1
ATOM 709 C C . GLY A 1 86 ? 28.500 -14.210 8.613 1.00 95.56 86 GLY A C 1
ATOM 710 O O . GLY A 1 86 ? 29.299 -14.481 7.717 1.00 95.56 86 GLY A O 1
ATOM 711 N N . GLU A 1 87 ? 28.250 -15.067 9.605 1.00 96.88 87 GLU A N 1
ATOM 712 C CA . GLU A 1 87 ? 28.816 -16.414 9.647 1.00 96.88 87 GLU A CA 1
ATOM 713 C C . GLU A 1 87 ? 28.199 -17.302 8.564 1.00 96.88 87 GLU A C 1
ATOM 715 O O . GLU A 1 87 ? 26.982 -17.338 8.379 1.00 96.88 87 GLU A O 1
ATOM 720 N N . ILE A 1 88 ? 29.064 -18.028 7.852 1.00 97.56 88 ILE A N 1
ATOM 721 C CA . ILE A 1 88 ? 28.679 -18.997 6.824 1.00 97.56 88 ILE A CA 1
ATOM 722 C C . ILE A 1 88 ? 28.833 -20.394 7.421 1.00 97.56 88 ILE A C 1
ATOM 724 O O . ILE A 1 88 ? 29.942 -20.791 7.785 1.00 97.56 88 ILE A O 1
ATOM 728 N N . GLY A 1 89 ? 27.737 -21.143 7.494 1.00 96.06 89 GLY A N 1
ATOM 729 C CA . GLY A 1 89 ? 27.733 -22.545 7.894 1.00 96.06 89 GLY A CA 1
ATOM 730 C C . GLY A 1 89 ? 27.681 -23.482 6.688 1.00 96.06 89 GLY A C 1
ATOM 731 O O . GLY A 1 89 ? 27.056 -23.183 5.670 1.00 96.06 89 GLY A O 1
ATOM 732 N N . PHE A 1 90 ? 28.322 -24.642 6.818 1.00 95.31 90 PHE A N 1
ATOM 733 C CA . PHE A 1 90 ? 28.229 -25.740 5.858 1.00 95.31 90 PHE A CA 1
ATOM 734 C C . PHE A 1 90 ? 27.683 -26.965 6.583 1.00 95.31 90 PHE A C 1
ATOM 736 O O . PHE A 1 90 ? 28.332 -27.485 7.488 1.00 95.31 90 PHE A O 1
ATOM 743 N N . GLY A 1 91 ? 26.477 -27.386 6.212 1.00 87.75 91 GLY A N 1
ATOM 744 C CA . GLY A 1 91 ? 25.849 -28.589 6.745 1.00 87.75 91 GLY A CA 1
ATOM 745 C C . GLY A 1 91 ? 26.065 -29.774 5.809 1.00 87.75 91 GLY A C 1
ATOM 746 O O . GLY A 1 91 ? 25.686 -29.708 4.636 1.00 87.75 91 GLY A O 1
ATOM 747 N N . ASP A 1 92 ? 26.637 -30.855 6.339 1.00 71.69 92 ASP A N 1
ATOM 748 C CA . ASP A 1 92 ? 26.633 -32.172 5.703 1.00 71.69 92 ASP A CA 1
ATOM 749 C C . ASP A 1 92 ? 25.428 -32.966 6.229 1.00 71.69 92 ASP A C 1
ATOM 751 O O . ASP A 1 92 ? 25.505 -33.646 7.252 1.00 71.69 92 ASP A O 1
ATOM 755 N N . ASP A 1 93 ? 24.293 -32.890 5.533 1.00 52.62 93 ASP A N 1
ATOM 756 C CA . ASP A 1 93 ? 23.136 -33.731 5.847 1.00 52.62 93 ASP A CA 1
ATOM 757 C C . ASP A 1 93 ? 23.374 -35.163 5.330 1.00 52.62 93 ASP A C 1
ATOM 759 O O . ASP A 1 93 ? 23.040 -35.515 4.197 1.00 52.62 93 ASP A O 1
ATOM 763 N N . ARG A 1 94 ? 23.913 -36.034 6.192 1.00 42.78 94 ARG A N 1
ATOM 764 C CA . ARG A 1 94 ? 23.476 -37.438 6.222 1.00 42.78 94 ARG A CA 1
ATOM 765 C C . ARG A 1 94 ? 22.418 -37.571 7.320 1.00 42.78 94 ARG A C 1
ATOM 767 O O . ARG A 1 94 ? 22.691 -37.177 8.451 1.00 42.78 94 ARG A O 1
ATOM 774 N N . PRO A 1 95 ? 21.240 -38.153 7.045 1.00 47.78 95 PRO A N 1
ATOM 775 C CA . PRO A 1 95 ? 20.228 -38.339 8.073 1.00 47.78 95 PRO A CA 1
ATOM 776 C C . PRO A 1 95 ? 20.687 -39.434 9.047 1.00 47.78 95 PRO A C 1
ATOM 778 O O . PRO A 1 95 ? 20.727 -40.612 8.693 1.00 47.78 95 PRO A O 1
ATOM 781 N N . ALA A 1 96 ? 21.046 -39.056 10.274 1.00 38.69 96 ALA A N 1
ATOM 782 C CA . ALA A 1 96 ? 21.256 -39.994 11.371 1.00 38.69 96 ALA A CA 1
ATOM 783 C C . ALA A 1 96 ? 19.913 -40.256 12.069 1.00 38.69 96 ALA A C 1
ATOM 785 O O . ALA A 1 96 ? 19.347 -39.379 12.721 1.00 38.69 96 ALA A O 1
ATOM 786 N N . GLY A 1 97 ? 19.392 -41.471 11.902 1.00 39.88 97 GLY A N 1
ATOM 787 C CA . GLY A 1 97 ? 18.313 -41.993 12.732 1.00 39.88 97 GLY A CA 1
ATOM 788 C C . GLY A 1 97 ? 18.769 -42.218 14.179 1.00 39.88 97 GLY A C 1
ATOM 789 O O . GLY A 1 97 ? 19.925 -42.548 14.422 1.00 39.88 97 GLY A O 1
ATOM 790 N N . SER A 1 98 ? 17.826 -42.013 15.104 1.00 41.56 98 SER A N 1
ATOM 791 C CA . SER A 1 98 ? 17.699 -42.545 16.476 1.00 41.56 98 SER A CA 1
ATOM 792 C C . SER A 1 98 ? 18.917 -43.230 17.131 1.00 41.56 98 SER A C 1
ATOM 794 O O . SER A 1 98 ? 19.346 -44.280 16.666 1.00 41.56 98 SER A O 1
ATOM 796 N N . TYR A 1 99 ? 19.366 -42.745 18.296 1.00 39.88 99 TYR A N 1
ATOM 797 C CA . TYR A 1 99 ? 19.093 -43.312 19.638 1.00 39.88 99 TYR A CA 1
ATOM 798 C C . TYR A 1 99 ? 19.953 -42.627 20.734 1.00 39.88 99 TYR A C 1
ATOM 800 O O . TYR A 1 99 ? 21.078 -42.217 20.487 1.00 39.88 99 TYR A O 1
ATOM 808 N N . ALA A 1 100 ? 19.336 -42.504 21.919 1.00 34.12 100 ALA A N 1
ATOM 809 C CA . ALA A 1 100 ? 19.810 -42.274 23.299 1.00 34.12 100 ALA A CA 1
ATOM 810 C C . ALA A 1 100 ? 21.286 -41.896 23.623 1.00 34.12 100 ALA A C 1
ATOM 812 O O . ALA A 1 100 ? 22.231 -42.543 23.188 1.00 34.12 100 ALA A O 1
ATOM 813 N N . ALA A 1 101 ? 21.451 -40.932 24.546 1.00 36.06 101 ALA A N 1
ATOM 814 C CA . ALA A 1 101 ? 22.657 -40.724 25.382 1.00 36.06 101 ALA A CA 1
ATOM 815 C C . ALA A 1 101 ? 22.808 -41.853 26.440 1.00 36.06 101 ALA A C 1
ATOM 817 O O . ALA A 1 101 ? 21.794 -42.528 26.653 1.00 36.06 101 ALA A O 1
ATOM 818 N N . PRO A 1 102 ? 23.932 -42.054 27.193 1.00 43.12 102 PRO A N 1
ATOM 819 C CA . PRO A 1 102 ? 25.180 -41.264 27.425 1.00 43.12 102 PRO A CA 1
ATOM 820 C C . PRO A 1 102 ? 26.459 -42.196 27.450 1.00 43.12 102 PRO A C 1
ATOM 822 O O . PRO A 1 102 ? 26.354 -43.263 26.845 1.00 43.12 102 PRO A O 1
ATOM 825 N N . PRO A 1 103 ? 27.624 -41.968 28.139 1.00 45.22 103 PRO A N 1
ATOM 826 C CA . PRO A 1 103 ? 28.192 -40.818 28.874 1.00 45.22 103 PRO A CA 1
ATOM 827 C C . PRO A 1 103 ? 29.665 -40.439 28.514 1.00 45.22 103 PRO A C 1
ATOM 829 O O . PRO A 1 103 ? 30.296 -41.016 27.634 1.00 45.22 103 PRO A O 1
ATOM 832 N N . GLU A 1 104 ? 30.177 -39.430 29.232 1.00 48.28 104 GLU A N 1
ATOM 833 C CA . GLU A 1 104 ? 31.530 -38.840 29.229 1.00 48.28 104 GLU A CA 1
ATOM 834 C C . GLU A 1 104 ? 32.711 -39.832 29.181 1.00 48.28 104 GLU A C 1
ATOM 836 O O . GLU A 1 104 ? 32.743 -40.783 29.959 1.00 48.28 104 GLU A O 1
ATOM 841 N N . ALA A 1 105 ? 33.743 -39.517 28.377 1.00 32.03 105 ALA A N 1
ATOM 842 C CA . ALA A 1 105 ? 35.162 -39.654 28.749 1.00 32.03 105 ALA A CA 1
ATOM 843 C C . ALA A 1 105 ? 36.143 -39.092 27.686 1.00 32.03 105 ALA A C 1
ATOM 845 O O . ALA A 1 105 ? 36.211 -39.585 26.566 1.00 32.03 105 ALA A O 1
ATOM 846 N N . SER A 1 106 ? 37.001 -38.178 28.161 1.00 33.97 106 SER A N 1
ATOM 847 C CA . SER A 1 106 ? 38.461 -38.079 27.933 1.00 33.97 106 SER A CA 1
ATOM 848 C C . SER A 1 106 ? 39.047 -37.535 26.603 1.00 33.97 106 SER A C 1
ATOM 850 O O . SER A 1 106 ? 38.499 -37.773 25.529 1.00 33.97 106 SER A O 1
ATOM 852 N N . PRO A 1 107 ? 40.193 -36.807 26.656 1.00 50.12 107 PRO A N 1
ATOM 853 C CA . PRO A 1 107 ? 40.699 -35.968 25.574 1.00 50.12 107 PRO A CA 1
ATOM 854 C C . PRO A 1 107 ? 41.735 -36.688 24.697 1.00 50.12 107 PRO A C 1
ATOM 856 O O . PRO A 1 107 ? 42.552 -37.471 25.177 1.00 50.12 107 PRO A O 1
ATOM 859 N N . TYR A 1 108 ? 41.750 -36.360 23.407 1.00 32.91 108 TYR A N 1
ATOM 860 C CA . TYR A 1 108 ? 42.740 -36.835 22.435 1.00 32.91 108 TYR A CA 1
ATOM 861 C C . TYR A 1 108 ? 43.071 -35.719 21.425 1.00 32.91 108 TYR A C 1
ATOM 863 O O . TYR A 1 108 ? 42.387 -34.697 21.393 1.00 32.91 108 TYR A O 1
ATOM 871 N N . PRO A 1 109 ? 44.188 -35.830 20.689 1.00 37.28 109 PRO A N 1
ATOM 872 C CA . PRO A 1 109 ? 45.374 -35.026 20.922 1.00 37.28 109 PRO A CA 1
ATOM 873 C C . PRO A 1 109 ? 45.539 -33.911 19.882 1.00 37.28 109 PRO A C 1
ATOM 875 O O . PRO A 1 109 ? 44.947 -33.918 18.804 1.00 37.28 109 PRO A O 1
ATOM 878 N N . SER A 1 110 ? 46.408 -32.965 20.218 1.00 37.53 110 SER A N 1
ATOM 879 C CA . SER A 1 110 ? 46.915 -31.912 19.343 1.00 37.53 110 SER A CA 1
ATOM 880 C C . SER A 1 110 ? 47.449 -32.476 18.019 1.00 37.53 110 SER A C 1
ATOM 882 O O . SER A 1 110 ? 48.377 -33.284 17.997 1.00 37.53 110 SER A O 1
ATOM 884 N N . TYR A 1 111 ? 46.873 -32.011 16.907 1.00 37.66 111 TYR A N 1
ATOM 885 C CA . TYR A 1 111 ? 47.407 -32.232 15.563 1.00 37.66 111 TYR A CA 1
ATOM 886 C C . TYR A 1 111 ? 48.592 -31.289 15.277 1.00 37.66 111 TYR A C 1
ATOM 888 O O . TYR A 1 111 ? 48.632 -30.175 15.809 1.00 37.66 111 TYR A O 1
ATOM 896 N N . PRO A 1 112 ? 49.555 -31.717 14.441 1.00 36.47 112 PRO A N 1
ATOM 897 C CA . PRO A 1 112 ? 50.766 -30.965 14.158 1.00 36.47 112 PRO A CA 1
ATOM 898 C C . PRO A 1 112 ? 50.491 -29.777 13.231 1.00 36.47 112 PRO A C 1
ATOM 900 O O . PRO A 1 112 ? 49.701 -29.849 12.288 1.00 36.47 112 PRO A O 1
ATOM 903 N N . SER A 1 113 ? 51.189 -28.681 13.510 1.00 35.66 113 SER A N 1
ATOM 904 C CA . SER A 1 113 ? 51.255 -27.468 12.704 1.00 35.66 113 SER A CA 1
ATOM 905 C C . SER A 1 113 ? 51.742 -27.773 11.283 1.00 35.66 113 SER A C 1
ATOM 907 O O . SER A 1 113 ? 52.805 -28.361 11.085 1.00 35.66 113 SER A O 1
ATOM 909 N N . TYR A 1 114 ? 50.967 -27.342 10.286 1.00 38.31 114 TYR A N 1
ATOM 910 C CA . TYR A 1 114 ? 51.386 -27.359 8.885 1.00 38.31 114 TYR A CA 1
ATOM 911 C C . TYR A 1 114 ? 52.468 -26.293 8.623 1.00 38.31 114 TYR A C 1
ATOM 913 O O . TYR A 1 114 ? 52.426 -25.225 9.241 1.00 38.31 114 TYR A O 1
ATOM 921 N N . PRO A 1 115 ? 53.417 -26.544 7.701 1.00 35.66 115 PRO A N 1
ATOM 922 C CA . PRO A 1 115 ? 54.435 -25.571 7.341 1.00 35.66 115 PRO A CA 1
ATOM 923 C C . PRO A 1 115 ? 53.836 -24.414 6.537 1.00 35.66 115 PRO A C 1
ATOM 925 O O . PRO A 1 115 ? 52.995 -24.600 5.656 1.00 35.66 115 PRO A O 1
ATOM 928 N N . SER A 1 116 ? 54.314 -23.213 6.843 1.00 34.66 116 SER A N 1
ATOM 929 C CA . SER A 1 116 ? 54.072 -21.976 6.110 1.00 34.66 116 SER A CA 1
ATOM 930 C C . SER A 1 116 ? 54.520 -22.102 4.650 1.00 34.66 116 SER A C 1
ATOM 932 O O . SER A 1 116 ? 55.658 -22.471 4.359 1.00 34.66 116 SER A O 1
ATOM 934 N N . TYR A 1 117 ? 53.621 -21.768 3.723 1.00 35.94 117 TYR A N 1
ATOM 935 C CA . TYR A 1 117 ? 53.952 -21.642 2.305 1.00 35.94 117 TYR A CA 1
ATOM 936 C C . TYR A 1 117 ? 54.815 -20.393 2.060 1.00 35.94 117 TYR A C 1
ATOM 938 O O . TYR A 1 117 ? 54.538 -19.343 2.647 1.00 35.94 117 TYR A O 1
ATOM 946 N N . PRO A 1 118 ? 55.833 -20.468 1.184 1.00 35.66 118 PRO A N 1
ATOM 947 C CA . PRO A 1 118 ? 56.616 -19.306 0.799 1.00 35.66 118 PRO A CA 1
ATOM 948 C C . PRO A 1 118 ? 55.790 -18.363 -0.083 1.00 35.66 118 PRO A C 1
ATOM 950 O O . PRO A 1 118 ? 55.094 -18.775 -1.012 1.00 35.66 118 PRO A O 1
ATOM 953 N N . SER A 1 119 ? 55.901 -17.076 0.227 1.00 37.91 119 SER A N 1
ATOM 954 C CA . SER A 1 119 ? 55.406 -15.943 -0.548 1.00 37.91 119 SER A CA 1
ATOM 955 C C . SER A 1 119 ? 55.960 -15.960 -1.977 1.00 37.91 119 SER A C 1
ATOM 957 O O . SER A 1 119 ? 57.176 -15.913 -2.168 1.00 37.91 119 SER A O 1
ATOM 959 N N . TYR A 1 120 ? 55.071 -15.993 -2.971 1.00 33.66 120 TYR A N 1
ATOM 960 C CA . TYR A 1 120 ? 55.430 -15.788 -4.375 1.00 33.66 120 TYR A CA 1
ATOM 961 C C . TYR A 1 120 ? 55.672 -14.296 -4.658 1.00 33.66 120 TYR A C 1
ATOM 963 O O . TYR A 1 120 ? 54.881 -13.465 -4.205 1.00 33.66 120 TYR A O 1
ATOM 971 N N . PRO A 1 121 ? 56.726 -13.938 -5.412 1.00 39.47 121 PRO A N 1
ATOM 972 C CA . PRO A 1 121 ? 56.944 -12.572 -5.860 1.00 39.47 121 PRO A CA 1
ATOM 973 C C . PRO A 1 121 ? 55.993 -12.206 -7.006 1.00 39.47 121 PRO A C 1
ATOM 975 O O . PRO A 1 121 ? 55.640 -13.038 -7.844 1.00 39.47 121 PRO A O 1
ATOM 978 N N . SER A 1 122 ? 55.605 -10.932 -7.019 1.00 42.09 122 SER A N 1
ATOM 979 C CA . SER A 1 122 ? 54.822 -10.260 -8.053 1.00 42.09 122 SER A CA 1
ATOM 980 C C . SER A 1 122 ? 55.361 -10.553 -9.454 1.00 42.09 122 SER A C 1
ATOM 982 O O . SER A 1 122 ? 56.499 -10.210 -9.767 1.00 42.09 122 SER A O 1
ATOM 984 N N . ALA A 1 123 ? 54.535 -11.172 -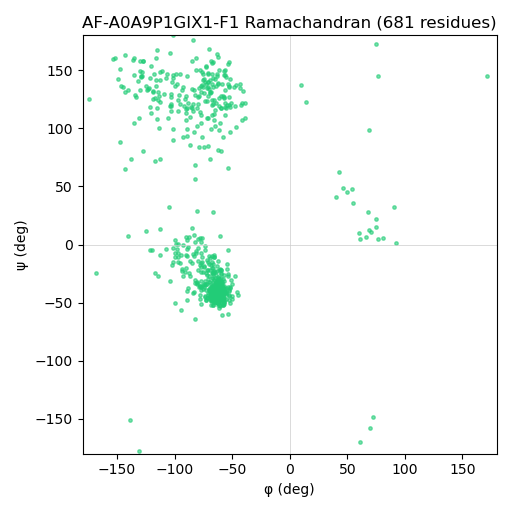10.298 1.00 38.00 123 ALA A N 1
ATOM 985 C CA . ALA A 1 123 ? 54.848 -11.376 -11.704 1.00 38.00 123 ALA A CA 1
ATOM 986 C C . ALA A 1 123 ? 54.547 -10.095 -12.492 1.00 38.00 123 ALA A C 1
ATOM 988 O O . ALA A 1 123 ? 53.405 -9.634 -12.550 1.00 38.00 123 ALA A O 1
ATOM 989 N N . GLU A 1 124 ? 55.599 -9.531 -13.080 1.00 36.12 124 GLU A N 1
ATOM 990 C CA . GLU A 1 124 ? 55.532 -8.506 -14.113 1.00 36.12 124 GLU A CA 1
ATOM 991 C C . GLU A 1 124 ? 54.721 -8.995 -15.320 1.00 36.12 124 GLU A C 1
ATOM 993 O O . GLU A 1 124 ? 54.718 -10.173 -15.686 1.00 36.12 124 GLU A O 1
ATOM 998 N N . VAL A 1 125 ? 54.016 -8.048 -15.932 1.00 43.06 125 VAL A N 1
ATOM 999 C CA . VAL A 1 125 ? 53.175 -8.225 -17.113 1.00 43.06 125 VAL A CA 1
ATOM 1000 C C . VAL A 1 125 ? 54.055 -8.612 -18.304 1.00 43.06 125 VAL A C 1
ATOM 1002 O O . VAL A 1 125 ? 54.707 -7.760 -18.901 1.00 43.06 125 VAL A O 1
ATOM 1005 N N . ALA A 1 126 ? 54.064 -9.896 -18.659 1.00 34.94 126 ALA A N 1
ATOM 1006 C CA . ALA A 1 126 ? 54.628 -10.371 -19.916 1.00 34.94 126 ALA A CA 1
ATOM 1007 C C . ALA A 1 126 ? 53.581 -10.240 -21.036 1.00 34.94 126 ALA A C 1
ATOM 1009 O O . ALA A 1 126 ? 52.493 -10.815 -20.955 1.00 34.94 126 ALA A O 1
ATOM 1010 N N . GLU A 1 127 ? 53.919 -9.477 -22.078 1.00 37.91 127 GLU A N 1
ATOM 1011 C CA . GLU A 1 127 ? 53.183 -9.409 -23.342 1.00 37.91 127 GLU A CA 1
ATOM 1012 C C . GLU A 1 127 ? 52.976 -10.814 -23.922 1.00 37.91 127 GLU A C 1
ATOM 1014 O O . GLU A 1 127 ? 53.922 -11.538 -24.237 1.00 37.91 127 GLU A O 1
ATOM 1019 N N . VAL A 1 128 ? 51.711 -11.196 -24.095 1.00 36.75 128 VAL A N 1
ATOM 1020 C CA . VAL A 1 128 ? 51.337 -12.421 -24.799 1.00 36.75 128 VAL A CA 1
ATOM 1021 C C . VAL A 1 128 ? 51.482 -12.169 -26.299 1.00 36.75 128 VAL A C 1
ATOM 1023 O O . VAL A 1 128 ? 50.657 -11.494 -26.913 1.00 36.75 128 VAL A O 1
ATOM 1026 N N . ALA A 1 129 ? 52.545 -12.719 -26.885 1.00 35.47 129 ALA A N 1
ATOM 1027 C CA . ALA A 1 129 ? 52.744 -12.756 -28.328 1.00 35.47 129 ALA A CA 1
ATOM 1028 C C . ALA A 1 129 ? 51.582 -13.505 -29.022 1.00 35.47 129 ALA A C 1
ATOM 1030 O O . ALA A 1 129 ? 51.140 -14.550 -28.531 1.00 35.47 129 ALA A O 1
ATOM 1031 N N . PRO A 1 130 ? 51.073 -13.012 -30.166 1.00 37.25 130 PRO A N 1
ATOM 1032 C CA . PRO A 1 130 ? 49.962 -13.643 -30.862 1.00 37.25 130 PRO A CA 1
ATOM 1033 C C . PRO A 1 130 ? 50.387 -14.987 -31.470 1.00 37.25 130 PRO A C 1
ATOM 1035 O O . PRO A 1 130 ? 51.392 -15.086 -32.172 1.00 37.25 130 PRO A O 1
ATOM 1038 N N . LEU A 1 131 ? 49.576 -16.018 -31.223 1.00 35.16 131 LEU A N 1
ATOM 1039 C CA . LEU A 1 131 ? 49.647 -17.315 -31.895 1.00 35.16 131 LEU A CA 1
ATOM 1040 C C . LEU A 1 131 ? 49.535 -17.116 -33.414 1.00 35.16 131 LEU A C 1
ATOM 1042 O O . LEU A 1 131 ? 48.480 -16.741 -33.929 1.00 35.16 131 LEU A O 1
ATOM 1046 N N . ALA A 1 132 ? 50.636 -17.370 -34.120 1.00 34.16 132 ALA A N 1
ATOM 1047 C CA . ALA A 1 132 ? 50.688 -17.375 -35.573 1.00 34.16 132 ALA A CA 1
ATOM 1048 C C . ALA A 1 132 ? 49.746 -18.456 -36.130 1.00 34.16 132 ALA A C 1
ATOM 1050 O O . ALA A 1 132 ? 49.900 -19.647 -35.855 1.00 34.16 132 ALA A O 1
ATOM 1051 N N . LEU A 1 133 ? 48.756 -18.025 -36.913 1.00 41.53 133 LEU A N 1
ATOM 1052 C CA . LEU A 1 133 ? 47.949 -18.904 -37.756 1.00 41.53 133 LEU A CA 1
ATOM 1053 C C . LEU A 1 133 ? 48.848 -19.558 -38.820 1.00 41.53 133 LEU A C 1
ATOM 1055 O O . LEU A 1 133 ? 49.780 -18.908 -39.296 1.00 41.53 133 LEU A O 1
ATOM 1059 N N . PRO A 1 134 ? 48.574 -20.811 -39.228 1.00 38.59 134 PRO A N 1
ATOM 1060 C CA . PRO A 1 134 ? 49.353 -21.476 -40.263 1.00 38.59 134 PRO A CA 1
ATOM 1061 C C . PRO A 1 134 ? 49.292 -20.677 -41.570 1.00 38.59 134 PRO A C 1
ATOM 1063 O O . PRO A 1 134 ? 48.226 -20.470 -42.156 1.00 38.59 134 PRO A O 1
ATOM 1066 N N . GLU A 1 135 ? 50.460 -20.207 -42.002 1.00 39.00 135 GLU A N 1
ATOM 1067 C CA . GLU A 1 135 ? 50.658 -19.553 -43.285 1.00 39.00 135 GLU A CA 1
ATOM 1068 C C . GLU A 1 135 ? 50.351 -20.508 -44.446 1.00 39.00 135 GLU A C 1
ATOM 1070 O O . GLU A 1 135 ? 50.784 -21.657 -44.471 1.00 39.00 135 GLU A O 1
ATOM 1075 N N . ARG A 1 136 ? 49.676 -19.939 -45.452 1.00 38.34 136 ARG A N 1
ATOM 1076 C CA . ARG A 1 136 ? 49.560 -20.410 -46.840 1.00 38.34 136 ARG A CA 1
ATOM 1077 C C . ARG A 1 136 ? 48.759 -21.697 -47.059 1.00 38.34 136 ARG A C 1
ATOM 1079 O O . ARG A 1 136 ? 49.271 -22.812 -47.077 1.00 38.34 136 ARG A O 1
ATOM 1086 N N . VAL A 1 137 ? 47.499 -21.490 -47.445 1.00 43.19 137 VAL A N 1
ATOM 1087 C CA . VAL A 1 137 ? 46.831 -22.364 -48.419 1.00 43.19 137 VAL A CA 1
ATOM 1088 C C . VAL A 1 137 ? 47.693 -22.361 -49.693 1.00 43.19 137 VAL A C 1
ATOM 1090 O O . VAL A 1 137 ? 48.027 -21.271 -50.165 1.00 43.19 137 VAL A O 1
ATOM 1093 N N . PRO A 1 138 ? 48.093 -23.521 -50.242 1.00 38.88 138 PRO A N 1
ATOM 1094 C CA . PRO A 1 138 ? 48.923 -23.560 -51.437 1.00 38.88 138 PRO A CA 1
ATOM 1095 C C . PRO A 1 138 ? 48.206 -22.859 -52.594 1.00 38.88 138 PRO A C 1
ATOM 1097 O O . PRO A 1 138 ? 47.046 -23.158 -52.896 1.00 38.88 138 PRO A O 1
ATOM 1100 N N . GLU A 1 139 ? 48.906 -21.915 -53.229 1.00 41.25 139 GLU A N 1
ATOM 1101 C CA . GLU A 1 139 ? 48.520 -21.355 -54.522 1.00 41.25 139 GLU A CA 1
ATOM 1102 C C . GLU A 1 139 ? 48.159 -22.496 -55.472 1.00 41.25 139 GLU A C 1
ATOM 1104 O O . GLU A 1 139 ? 48.836 -23.527 -55.509 1.00 41.25 139 GLU A O 1
ATOM 1109 N N . ARG A 1 140 ? 47.071 -22.310 -56.231 1.00 42.34 140 ARG A N 1
ATOM 1110 C CA . ARG A 1 140 ? 46.678 -23.200 -57.325 1.00 42.34 140 ARG A CA 1
ATOM 1111 C C . ARG A 1 140 ? 47.875 -23.381 -58.255 1.00 42.34 140 ARG A C 1
ATOM 1113 O O . ARG A 1 140 ? 48.093 -22.584 -59.161 1.00 42.34 140 ARG A O 1
ATOM 1120 N N . VAL A 1 141 ? 48.609 -24.470 -58.065 1.00 35.16 141 VAL A N 1
ATOM 1121 C CA . VAL A 1 141 ? 49.466 -25.021 -59.102 1.00 35.16 141 VAL A CA 1
ATOM 1122 C C . VAL A 1 141 ? 48.501 -25.536 -60.159 1.00 35.16 141 VAL A C 1
ATOM 1124 O O . VAL A 1 141 ? 47.870 -26.582 -59.994 1.00 35.16 141 VAL A O 1
ATOM 1127 N N . SER A 1 142 ? 48.312 -24.738 -61.206 1.00 39.38 142 SER A N 1
ATOM 1128 C CA . SER A 1 142 ? 47.681 -25.164 -62.446 1.00 39.38 142 SER A CA 1
ATOM 1129 C C . SER A 1 142 ? 48.498 -26.334 -62.979 1.00 39.38 142 SER A C 1
ATOM 1131 O O . SER A 1 142 ? 49.518 -26.145 -63.637 1.00 39.38 142 SER A O 1
ATOM 1133 N N . ALA A 1 143 ? 48.095 -27.554 -62.620 1.00 38.72 143 ALA A N 1
ATOM 1134 C CA . ALA A 1 143 ? 48.626 -28.751 -63.241 1.00 38.72 143 ALA A CA 1
ATOM 1135 C C . ALA A 1 143 ? 48.445 -28.600 -64.760 1.00 38.72 143 ALA A C 1
ATOM 1137 O O . ALA A 1 143 ? 47.393 -28.103 -65.183 1.00 38.72 143 ALA A O 1
ATOM 1138 N N . PRO A 1 144 ? 49.443 -28.986 -65.574 1.00 38.22 144 PRO A N 1
ATOM 1139 C CA . PRO A 1 144 ? 49.315 -28.930 -67.017 1.00 38.22 144 PRO A CA 1
ATOM 1140 C C . PRO A 1 144 ? 48.035 -29.661 -67.406 1.00 38.22 144 PRO A C 1
ATOM 1142 O O . PRO A 1 144 ? 47.775 -30.781 -66.954 1.00 38.22 144 PRO A O 1
ATOM 1145 N N . PHE A 1 145 ? 47.211 -28.957 -68.177 1.00 41.94 145 PHE A N 1
ATOM 1146 C CA . PHE A 1 145 ? 45.994 -29.447 -68.796 1.00 41.94 145 PHE A CA 1
ATOM 1147 C C . PHE A 1 145 ? 46.414 -30.566 -69.756 1.00 41.94 145 PHE A C 1
ATOM 1149 O O . PHE A 1 145 ? 46.653 -30.329 -70.933 1.00 41.94 145 PHE A O 1
ATOM 1156 N N . LEU A 1 146 ? 46.620 -31.772 -69.216 1.00 43.00 146 LEU A N 1
ATOM 1157 C CA . LEU A 1 146 ? 46.661 -32.994 -70.002 1.00 43.00 146 LEU A CA 1
ATOM 1158 C C . LEU A 1 146 ? 45.343 -33.008 -70.757 1.00 43.00 146 LEU A C 1
ATOM 1160 O O . LEU A 1 146 ? 44.286 -32.969 -70.121 1.00 43.00 146 LEU A O 1
ATOM 1164 N N . GLU A 1 147 ? 45.440 -32.967 -72.083 1.00 43.69 147 GLU A N 1
ATOM 1165 C CA . GLU A 1 147 ? 44.330 -33.146 -73.006 1.00 43.69 147 GLU A CA 1
ATOM 1166 C C . GLU A 1 147 ? 43.432 -34.243 -72.433 1.00 43.69 147 GLU A C 1
ATOM 1168 O O . GLU A 1 147 ? 43.836 -35.401 -72.305 1.00 43.69 147 GLU A O 1
ATOM 1173 N N . ARG A 1 148 ? 42.245 -33.849 -71.952 1.00 45.81 148 ARG A N 1
ATOM 1174 C CA . ARG A 1 148 ? 41.204 -34.814 -71.630 1.00 45.81 148 ARG A CA 1
ATOM 1175 C C . ARG A 1 148 ? 40.917 -35.502 -72.953 1.00 45.81 148 ARG A C 1
ATOM 1177 O O . ARG A 1 148 ? 40.293 -34.887 -73.813 1.00 45.81 148 ARG A O 1
ATOM 1184 N N . GLU A 1 149 ? 41.394 -36.738 -73.111 1.00 46.66 149 GLU A N 1
ATOM 1185 C CA . GLU A 1 149 ? 40.745 -37.687 -74.010 1.00 46.66 149 GLU A CA 1
ATOM 1186 C C . GLU A 1 149 ? 39.247 -37.522 -73.771 1.00 46.66 149 GLU A C 1
ATOM 1188 O O . GLU A 1 149 ? 38.797 -37.574 -72.621 1.00 46.66 149 GLU A O 1
ATOM 1193 N N . GLU A 1 150 ? 38.531 -37.162 -74.832 1.00 50.81 150 GLU A N 1
ATOM 1194 C CA . GLU A 1 150 ? 37.136 -36.753 -74.781 1.00 50.81 150 GLU A CA 1
ATOM 1195 C C . GLU A 1 150 ? 36.333 -37.664 -73.855 1.00 50.81 150 GLU A C 1
ATOM 1197 O O . GLU A 1 150 ? 36.478 -38.887 -73.893 1.00 50.81 150 GLU A O 1
ATOM 1202 N N . ASP A 1 151 ? 35.511 -37.019 -73.020 1.00 55.44 151 ASP A N 1
ATOM 1203 C CA . ASP A 1 151 ? 34.624 -37.550 -71.986 1.00 55.44 151 ASP A CA 1
ATOM 1204 C C . ASP A 1 151 ? 33.665 -38.643 -72.514 1.00 55.44 151 ASP A C 1
ATOM 1206 O O . ASP A 1 151 ? 32.439 -38.505 -72.511 1.00 55.44 151 ASP A O 1
ATOM 1210 N N . LEU A 1 152 ? 34.196 -39.787 -72.932 1.00 65.50 152 LEU A N 1
ATOM 1211 C CA . LEU A 1 152 ? 33.434 -40.996 -73.171 1.00 65.50 152 LEU A CA 1
ATOM 1212 C C . LEU A 1 152 ? 33.184 -41.610 -71.806 1.00 65.50 152 LEU A C 1
ATOM 1214 O O . LEU A 1 152 ? 33.903 -42.498 -71.340 1.00 65.50 152 LEU A O 1
ATOM 1218 N N . ARG A 1 153 ? 32.130 -41.113 -71.149 1.00 78.25 153 ARG A N 1
ATOM 1219 C CA . ARG A 1 153 ? 31.500 -41.829 -70.044 1.00 78.25 153 ARG A CA 1
ATOM 1220 C C . ARG A 1 153 ? 31.430 -43.304 -70.455 1.00 78.25 153 ARG A C 1
ATOM 1222 O O . ARG A 1 153 ? 30.849 -43.579 -71.510 1.00 78.25 153 ARG A O 1
ATOM 1229 N N . PRO A 1 154 ? 32.026 -44.234 -69.685 1.00 82.88 154 PRO A N 1
ATOM 1230 C CA . PRO A 1 154 ? 32.096 -45.620 -70.113 1.00 82.88 154 PRO A CA 1
ATOM 1231 C C . PRO A 1 154 ? 30.697 -46.116 -70.475 1.00 82.88 154 PRO A C 1
ATOM 1233 O O . PRO A 1 154 ? 29.731 -45.821 -69.762 1.00 82.88 154 PRO A O 1
ATOM 1236 N N . SER A 1 155 ? 30.582 -46.829 -71.598 1.00 88.31 155 SER A N 1
ATOM 1237 C CA . SER A 1 155 ? 29.311 -47.428 -72.002 1.00 88.31 155 SER A CA 1
ATOM 1238 C C . SER A 1 155 ? 28.762 -48.281 -70.857 1.00 88.31 155 SER A C 1
ATOM 1240 O O . SER A 1 155 ? 29.520 -48.771 -70.017 1.00 88.31 155 SER A O 1
ATOM 1242 N N . LYS A 1 156 ? 27.441 -48.487 -70.813 1.00 86.75 156 LYS A N 1
ATOM 1243 C CA . LYS A 1 156 ? 26.823 -49.318 -69.769 1.00 86.75 156 LYS A CA 1
ATOM 1244 C C . LYS A 1 156 ? 27.530 -50.674 -69.650 1.00 86.75 156 LYS A C 1
ATOM 1246 O O . LYS A 1 156 ? 27.970 -51.022 -68.569 1.00 86.75 156 LYS A O 1
ATOM 1251 N N . GLN A 1 157 ? 27.780 -51.340 -70.778 1.00 88.94 157 GLN A N 1
ATOM 1252 C CA . GLN A 1 157 ? 28.523 -52.602 -70.823 1.00 88.94 157 GLN A CA 1
ATOM 1253 C C . GLN A 1 157 ? 29.912 -52.507 -70.169 1.00 88.94 157 GLN A C 1
ATOM 1255 O O . GLN A 1 157 ? 30.294 -53.379 -69.397 1.00 88.94 157 GLN A O 1
ATOM 1260 N N . ARG A 1 158 ? 30.649 -51.414 -70.399 1.00 87.94 158 ARG A N 1
ATOM 1261 C CA . ARG A 1 158 ? 31.951 -51.196 -69.759 1.00 87.94 158 ARG A CA 1
ATOM 1262 C C . ARG A 1 158 ? 31.833 -50.933 -68.254 1.00 87.94 158 ARG A C 1
ATOM 1264 O O . ARG A 1 158 ? 32.729 -51.304 -67.504 1.00 87.94 158 ARG A O 1
ATOM 1271 N N . LEU A 1 159 ? 30.754 -50.299 -67.792 1.00 88.44 159 LEU A N 1
ATOM 1272 C CA . LEU A 1 159 ? 30.484 -50.133 -66.359 1.00 88.44 159 LEU A CA 1
ATOM 1273 C C . LEU A 1 159 ? 30.150 -51.473 -65.681 1.00 88.44 159 LEU A C 1
ATOM 1275 O O . LEU A 1 159 ? 30.566 -51.668 -64.538 1.00 88.44 159 LEU A O 1
ATOM 1279 N N . ASP A 1 160 ? 29.458 -52.378 -66.383 1.00 87.31 160 ASP A N 1
ATOM 1280 C CA . ASP A 1 160 ? 29.159 -53.753 -65.946 1.00 87.31 160 ASP A CA 1
ATOM 1281 C C . ASP A 1 160 ? 30.453 -54.558 -65.755 1.00 87.31 160 ASP A C 1
ATOM 1283 O O . ASP A 1 160 ? 30.700 -55.077 -64.665 1.00 87.31 160 ASP A O 1
ATOM 1287 N N . GLU A 1 161 ? 31.357 -54.527 -66.737 1.00 89.38 161 GLU A N 1
ATOM 1288 C CA . GLU A 1 161 ? 32.677 -55.171 -66.640 1.00 89.38 161 GLU A CA 1
ATOM 1289 C C . GLU A 1 161 ? 33.522 -54.631 -65.475 1.00 89.38 161 GLU A C 1
ATOM 1291 O O . GLU A 1 161 ? 34.165 -55.385 -64.743 1.00 89.38 161 GLU A O 1
ATOM 1296 N N . LEU A 1 162 ? 33.547 -53.308 -65.288 1.00 89.56 162 LEU A N 1
ATOM 1297 C CA . LEU A 1 162 ? 34.320 -52.689 -64.211 1.00 89.56 162 LEU A CA 1
ATOM 1298 C C . LEU A 1 162 ? 33.798 -53.091 -62.833 1.00 89.56 162 LEU A C 1
ATOM 1300 O O . LEU A 1 162 ? 34.595 -53.288 -61.916 1.00 89.56 162 LEU A O 1
ATOM 1304 N N . TRP A 1 163 ? 32.485 -53.245 -62.691 1.00 88.94 163 TRP A N 1
ATOM 1305 C CA . TRP A 1 163 ? 31.880 -53.677 -61.440 1.00 88.94 163 TRP A CA 1
ATOM 1306 C C . TRP A 1 163 ? 32.241 -55.109 -61.072 1.00 88.94 163 TRP A C 1
ATOM 1308 O O . TRP A 1 163 ? 32.591 -55.360 -59.917 1.00 88.94 163 TRP A O 1
ATOM 1318 N N . GLU A 1 164 ? 32.212 -56.026 -62.039 1.00 91.81 164 GLU A N 1
ATOM 1319 C CA . GLU A 1 164 ? 32.673 -57.405 -61.841 1.00 91.81 164 GLU A CA 1
ATOM 1320 C C . GLU A 1 164 ? 34.154 -57.451 -61.433 1.00 91.81 164 GLU A C 1
ATOM 1322 O O . GLU A 1 164 ? 34.548 -58.273 -60.610 1.00 91.81 164 GLU A O 1
ATOM 1327 N N . GLN A 1 165 ? 34.961 -56.496 -61.908 1.00 94.06 165 GLN A N 1
ATOM 1328 C CA . GLN A 1 165 ? 36.365 -56.314 -61.514 1.00 94.06 165 GLN A CA 1
ATOM 1329 C C . GLN A 1 165 ? 36.562 -55.597 -60.164 1.00 94.06 165 GLN A C 1
ATOM 1331 O O . GLN A 1 165 ? 37.697 -55.271 -59.806 1.00 94.06 165 GLN A O 1
ATOM 1336 N N . GLY A 1 166 ? 35.492 -55.286 -59.425 1.00 93.75 166 GLY A N 1
ATOM 1337 C CA . GLY A 1 166 ? 35.580 -54.544 -58.165 1.00 93.75 166 GLY A CA 1
ATOM 1338 C C . GLY A 1 166 ? 36.026 -53.085 -58.335 1.00 93.75 166 GLY A C 1
ATOM 1339 O O . GLY A 1 166 ? 36.627 -52.510 -57.429 1.00 93.75 166 GLY A O 1
ATOM 1340 N N . LYS A 1 167 ? 35.754 -52.464 -59.488 1.00 94.81 167 LYS A N 1
ATOM 1341 C CA . LYS A 1 167 ? 36.089 -51.067 -59.808 1.00 94.81 167 LYS A CA 1
ATOM 1342 C C . LYS A 1 167 ? 34.832 -50.257 -60.132 1.00 94.81 167 LYS A C 1
ATOM 1344 O O . LYS A 1 167 ? 33.822 -50.781 -60.584 1.00 94.81 167 LYS A O 1
ATOM 1349 N N . LEU A 1 168 ? 34.890 -48.948 -59.906 1.00 92.88 168 LEU A N 1
ATOM 1350 C CA . LEU A 1 168 ? 33.804 -48.003 -60.163 1.00 92.88 168 LEU A CA 1
ATOM 1351 C C . LEU A 1 168 ? 34.340 -46.750 -60.865 1.00 92.88 168 LEU A C 1
ATOM 1353 O O . LEU A 1 168 ? 35.449 -46.289 -60.595 1.00 92.88 168 LEU A O 1
ATOM 1357 N N . TYR A 1 169 ? 33.528 -46.173 -61.747 1.00 93.00 169 TYR A N 1
ATOM 1358 C CA . TYR A 1 169 ? 33.804 -44.893 -62.399 1.00 93.00 169 TYR A CA 1
ATOM 1359 C C . TYR A 1 169 ? 33.341 -43.721 -61.519 1.00 93.00 169 TYR A C 1
ATOM 1361 O O . TYR A 1 169 ? 32.235 -43.753 -60.978 1.00 93.00 169 TYR A O 1
ATOM 1369 N N . CYS A 1 170 ? 34.184 -42.698 -61.360 1.00 94.00 170 CYS A N 1
ATOM 1370 C CA . CYS A 1 170 ? 33.849 -41.459 -60.658 1.00 94.00 170 CYS A CA 1
ATOM 1371 C C . CYS A 1 170 ? 33.439 -40.371 -61.660 1.00 94.00 170 CYS A C 1
ATOM 1373 O O . CYS A 1 170 ? 34.287 -39.873 -62.396 1.00 94.00 170 CYS A O 1
ATOM 1375 N N . ASP A 1 171 ? 32.179 -39.929 -61.627 1.00 92.06 171 ASP A N 1
ATOM 1376 C CA . ASP A 1 171 ? 31.667 -38.902 -62.548 1.00 92.06 171 ASP A CA 1
ATOM 1377 C C . ASP A 1 171 ? 32.274 -37.507 -62.296 1.00 92.06 171 ASP A C 1
ATOM 1379 O O . ASP A 1 171 ? 32.190 -36.640 -63.156 1.00 92.06 171 ASP A O 1
ATOM 1383 N N . ALA A 1 172 ? 32.882 -37.261 -61.128 1.00 91.12 172 ALA A N 1
ATOM 1384 C CA . ALA A 1 172 ? 33.481 -35.959 -60.808 1.00 91.12 172 ALA A CA 1
ATOM 1385 C C . ALA A 1 172 ? 34.901 -35.783 -61.366 1.00 91.12 172 ALA A C 1
ATOM 1387 O O . ALA A 1 172 ? 35.242 -34.700 -61.833 1.00 91.12 172 ALA A O 1
ATOM 1388 N N . CYS A 1 173 ? 35.744 -36.818 -61.301 1.00 92.69 173 CYS A N 1
ATOM 1389 C CA . CYS A 1 173 ? 37.123 -36.741 -61.801 1.00 92.69 173 CYS A CA 1
ATOM 1390 C C . CYS A 1 173 ? 37.362 -37.518 -63.097 1.00 92.69 173 CYS A C 1
ATOM 1392 O O . CYS A 1 173 ? 38.481 -37.483 -63.601 1.00 92.69 173 CYS A O 1
ATOM 1394 N N . GLY A 1 174 ? 36.357 -38.241 -63.598 1.00 91.94 174 GLY A N 1
ATOM 1395 C CA . GLY A 1 174 ? 36.450 -39.050 -64.813 1.00 91.94 174 GLY A CA 1
ATOM 1396 C C . GLY A 1 174 ? 37.323 -40.302 -64.682 1.00 91.94 174 GLY A C 1
ATOM 1397 O O . GLY A 1 174 ? 37.663 -40.926 -65.679 1.00 91.94 174 GLY A O 1
ATOM 1398 N N . ARG A 1 175 ? 37.737 -40.687 -63.464 1.00 94.19 175 ARG A N 1
ATOM 1399 C CA . ARG A 1 175 ? 38.669 -41.810 -63.246 1.00 94.19 175 ARG A CA 1
ATOM 1400 C C . ARG A 1 175 ? 37.949 -43.073 -62.785 1.00 94.19 175 ARG A C 1
ATOM 1402 O O . ARG A 1 175 ? 37.079 -43.021 -61.913 1.00 94.19 175 ARG A O 1
ATOM 1409 N N . ILE A 1 176 ? 38.388 -44.219 -63.303 1.00 93.62 176 ILE A N 1
ATOM 1410 C CA . ILE A 1 176 ? 38.039 -45.551 -62.795 1.00 93.62 176 ILE A CA 1
ATOM 1411 C C . ILE A 1 176 ? 38.910 -45.835 -61.567 1.00 93.62 176 ILE A C 1
ATOM 1413 O O . ILE A 1 176 ? 40.134 -45.719 -61.627 1.00 93.62 176 ILE A O 1
ATOM 1417 N N . ARG A 1 177 ? 38.295 -46.194 -60.441 1.00 95.06 177 ARG A N 1
ATOM 1418 C CA . ARG A 1 177 ? 38.987 -46.451 -59.172 1.00 95.06 177 ARG A CA 1
ATOM 1419 C C . ARG A 1 177 ? 38.456 -47.730 -58.502 1.00 95.06 177 ARG A C 1
ATOM 1421 O O . ARG A 1 177 ? 37.349 -48.151 -58.832 1.00 95.06 177 ARG A O 1
ATOM 1428 N N . PRO A 1 178 ? 39.203 -48.350 -57.572 1.00 96.06 178 PRO A N 1
ATOM 1429 C CA . PRO A 1 178 ? 38.713 -49.494 -56.797 1.00 96.06 178 PRO A CA 1
ATOM 1430 C C . PRO A 1 178 ? 37.420 -49.175 -56.031 1.00 96.06 178 PRO A C 1
ATOM 1432 O O . PRO A 1 178 ? 37.187 -48.031 -55.637 1.00 96.06 178 PRO A O 1
ATOM 1435 N N . ARG A 1 179 ? 36.560 -50.171 -55.818 1.00 94.38 179 ARG A N 1
ATOM 1436 C CA . ARG A 1 179 ? 35.255 -50.012 -55.155 1.00 94.38 179 ARG A CA 1
ATOM 1437 C C . ARG A 1 179 ? 35.376 -49.436 -53.739 1.00 94.38 179 ARG A C 1
ATOM 1439 O O . ARG A 1 179 ? 34.484 -48.713 -53.296 1.00 94.38 179 ARG A O 1
ATOM 1446 N N . GLU A 1 180 ? 36.482 -49.708 -53.058 1.00 95.31 180 GLU A N 1
ATOM 1447 C CA . GLU A 1 180 ? 36.769 -49.315 -51.677 1.00 95.31 180 GLU A CA 1
ATOM 1448 C C . GLU A 1 180 ? 36.947 -47.801 -51.519 1.00 95.31 180 GLU A C 1
ATOM 1450 O O . GLU A 1 180 ? 36.675 -47.267 -50.446 1.00 95.31 180 GLU A O 1
ATOM 1455 N N . VAL A 1 181 ? 37.330 -47.085 -52.585 1.00 95.19 181 VAL A N 1
ATOM 1456 C CA . VAL A 1 181 ? 37.506 -45.621 -52.540 1.00 95.19 181 VAL A CA 1
ATOM 1457 C C . VAL A 1 181 ? 36.206 -44.844 -52.773 1.00 95.19 181 VAL A C 1
ATOM 1459 O O . VAL A 1 181 ? 36.233 -43.642 -53.034 1.00 95.19 181 VAL A O 1
ATOM 1462 N N . PHE A 1 182 ? 35.057 -45.516 -52.703 1.00 95.12 182 PHE A N 1
ATOM 1463 C CA . PHE A 1 182 ? 33.722 -44.921 -52.740 1.00 95.12 182 PHE A CA 1
ATOM 1464 C C . PHE A 1 182 ? 33.003 -45.222 -51.427 1.00 95.12 182 PHE A C 1
ATOM 1466 O O . PHE A 1 182 ? 33.168 -46.300 -50.852 1.00 95.12 182 PHE A O 1
ATOM 1473 N N . HIS A 1 183 ? 32.154 -44.309 -50.953 1.00 92.44 183 HIS A N 1
ATOM 1474 C CA . HIS A 1 183 ? 31.375 -44.571 -49.743 1.00 92.44 183 HIS A CA 1
ATOM 1475 C C . HIS A 1 183 ? 30.425 -45.761 -49.954 1.00 92.44 183 HIS A C 1
ATOM 1477 O O . HIS A 1 183 ? 29.850 -45.917 -51.031 1.00 92.44 183 HIS A O 1
ATOM 1483 N N . LYS A 1 184 ? 30.192 -46.573 -48.913 1.00 92.62 184 LYS A N 1
ATOM 1484 C CA . LYS A 1 184 ? 29.333 -47.777 -48.974 1.00 92.62 184 LYS A CA 1
ATOM 1485 C C . LYS A 1 184 ? 27.980 -47.568 -49.689 1.00 92.62 184 LYS A C 1
ATOM 1487 O O . LYS A 1 184 ? 27.612 -48.438 -50.477 1.00 92.62 184 LYS A O 1
ATOM 1492 N N . PRO A 1 185 ? 27.251 -46.442 -49.513 1.00 90.12 185 PRO A N 1
ATOM 1493 C CA . PRO A 1 185 ? 26.013 -46.198 -50.255 1.00 90.12 185 PRO A CA 1
ATOM 1494 C C . PRO A 1 185 ? 26.202 -46.115 -51.777 1.00 90.12 185 PRO A C 1
ATOM 1496 O O . PRO A 1 185 ? 25.319 -46.550 -52.507 1.00 90.12 185 PRO A O 1
ATOM 1499 N N . GLN A 1 186 ? 27.346 -45.602 -52.249 1.00 90.50 186 GLN A N 1
ATOM 1500 C CA . GLN A 1 186 ? 27.693 -45.457 -53.671 1.00 90.50 186 GLN A CA 1
ATOM 1501 C C . GLN A 1 186 ? 28.152 -46.766 -54.324 1.00 90.50 186 GLN A C 1
ATOM 1503 O O . GLN A 1 186 ? 28.112 -46.905 -55.548 1.00 90.50 186 GLN A O 1
ATOM 1508 N N . GLN A 1 187 ? 28.523 -47.754 -53.511 1.00 90.88 187 GLN A N 1
ATOM 1509 C CA . GLN A 1 187 ? 28.936 -49.086 -53.939 1.00 90.88 187 GLN A CA 1
ATOM 1510 C C . GLN A 1 187 ? 27.747 -50.009 -54.256 1.00 90.88 187 GLN A C 1
ATOM 1512 O O . GLN A 1 187 ? 27.854 -51.220 -54.061 1.00 90.88 187 GLN A O 1
ATOM 1517 N N . LYS A 1 188 ? 26.603 -49.460 -54.688 1.00 88.31 188 LYS A N 1
ATOM 1518 C CA . LYS A 1 188 ? 25.435 -50.206 -55.184 1.00 88.31 188 LYS A CA 1
ATOM 1519 C C . LYS A 1 188 ? 25.407 -50.166 -56.707 1.00 88.31 188 LYS A C 1
ATOM 1521 O O . LYS A 1 188 ? 25.724 -49.136 -57.304 1.00 88.31 188 LYS A O 1
ATOM 1526 N N . TRP A 1 189 ? 24.996 -51.271 -57.323 1.00 72.06 189 TRP A N 1
ATOM 1527 C CA . TRP A 1 189 ? 25.059 -51.472 -58.771 1.00 72.06 189 TRP A CA 1
ATOM 1528 C C . TRP A 1 189 ? 24.248 -50.435 -59.567 1.00 72.06 189 TRP A C 1
ATOM 1530 O O . TRP A 1 189 ? 24.712 -49.920 -60.578 1.00 72.06 189 TRP A O 1
ATOM 1540 N N . SER A 1 190 ? 23.090 -50.034 -59.043 1.00 77.00 190 SER A N 1
ATOM 1541 C CA . SER A 1 190 ? 22.085 -49.231 -59.747 1.00 77.00 190 SER A CA 1
ATOM 1542 C C . SER A 1 190 ? 22.250 -47.706 -59.671 1.00 77.00 190 SER A C 1
ATOM 1544 O O . SER A 1 190 ? 21.358 -46.981 -60.108 1.00 77.00 190 SER A O 1
ATOM 1546 N N . LEU A 1 191 ? 23.336 -47.177 -59.098 1.00 77.81 191 LEU A N 1
ATOM 1547 C CA . LEU A 1 191 ? 23.476 -45.725 -58.938 1.00 77.81 191 LEU A CA 1
ATOM 1548 C C . LEU A 1 191 ? 23.935 -45.036 -60.224 1.00 77.81 191 LEU A C 1
ATOM 1550 O O . LEU A 1 191 ? 25.025 -45.298 -60.725 1.00 77.81 191 LEU A O 1
ATOM 1554 N N . ALA A 1 192 ? 23.104 -44.104 -60.697 1.00 75.12 192 ALA A N 1
ATOM 1555 C CA . ALA A 1 192 ? 23.325 -43.342 -61.921 1.00 75.12 192 ALA A CA 1
ATOM 1556 C C . ALA A 1 192 ? 24.485 -42.342 -61.829 1.00 75.12 192 ALA A C 1
ATOM 1558 O O . ALA A 1 192 ? 25.004 -41.960 -62.870 1.00 75.12 192 ALA A O 1
ATOM 1559 N N . THR A 1 193 ? 24.891 -41.919 -60.627 1.00 88.50 193 THR A N 1
ATOM 1560 C CA . THR A 1 193 ? 26.051 -41.038 -60.425 1.00 88.50 193 THR A CA 1
ATOM 1561 C C . THR A 1 193 ? 26.848 -41.442 -59.188 1.00 88.50 193 THR A C 1
ATOM 1563 O O . THR A 1 193 ? 26.268 -41.639 -58.116 1.00 88.50 193 THR A O 1
ATOM 1566 N N . ARG A 1 194 ? 28.173 -41.524 -59.305 1.00 91.81 194 ARG A N 1
ATOM 1567 C CA . ARG A 1 194 ? 29.111 -41.886 -58.237 1.00 91.81 194 ARG A CA 1
ATOM 1568 C C . ARG A 1 194 ? 30.259 -40.883 -58.185 1.00 91.81 194 ARG A C 1
ATOM 1570 O O . ARG A 1 194 ? 30.792 -40.464 -59.207 1.00 91.81 194 ARG A O 1
ATOM 1577 N N . ARG A 1 195 ? 30.687 -40.529 -56.977 1.00 93.94 195 ARG A N 1
ATOM 1578 C CA . ARG A 1 195 ? 31.897 -39.731 -56.743 1.00 93.94 195 ARG A CA 1
ATOM 1579 C C . ARG A 1 195 ? 32.800 -40.512 -55.803 1.00 93.94 195 ARG A C 1
ATOM 1581 O O . ARG A 1 195 ? 32.300 -41.020 -54.810 1.00 93.94 195 ARG A O 1
ATOM 1588 N N . CYS A 1 196 ? 34.094 -40.626 -56.089 1.00 95.06 196 CYS A N 1
ATOM 1589 C CA . CYS A 1 196 ? 35.016 -41.220 -55.121 1.00 95.06 196 CYS A CA 1
ATOM 1590 C C . CYS A 1 196 ? 35.061 -40.366 -53.841 1.00 95.06 196 CYS A C 1
ATOM 1592 O O . CYS A 1 196 ? 34.662 -39.196 -53.859 1.00 95.06 196 CYS A O 1
ATOM 1594 N N . ILE A 1 197 ? 35.534 -40.949 -52.740 1.00 93.00 197 ILE A N 1
ATOM 1595 C CA . ILE A 1 197 ? 35.641 -40.303 -51.425 1.00 93.00 197 ILE A CA 1
ATOM 1596 C C . ILE A 1 197 ? 36.386 -38.972 -51.559 1.00 93.00 197 ILE A C 1
ATOM 1598 O O . ILE A 1 197 ? 35.813 -37.945 -51.230 1.00 93.00 197 ILE A O 1
ATOM 1602 N N . GLU A 1 198 ? 37.558 -38.946 -52.203 1.00 93.06 198 GLU A N 1
ATOM 1603 C CA . GLU A 1 198 ? 38.332 -37.710 -52.428 1.00 93.06 198 GLU A CA 1
ATOM 1604 C C . GLU A 1 198 ? 37.537 -36.608 -53.151 1.00 93.06 198 GLU A C 1
ATOM 1606 O O . GLU A 1 198 ? 37.614 -35.434 -52.799 1.00 93.06 198 GLU A O 1
ATOM 1611 N N . CYS A 1 199 ? 36.764 -36.961 -54.186 1.00 92.31 199 CYS A N 1
ATOM 1612 C CA . CYS A 1 199 ? 35.956 -35.984 -54.925 1.00 92.31 199 CYS A CA 1
ATOM 1613 C C . CYS A 1 199 ? 34.731 -35.530 -54.127 1.00 92.31 199 CYS A C 1
ATOM 1615 O O . CYS A 1 199 ? 34.277 -34.399 -54.285 1.00 92.31 199 CYS A O 1
ATOM 1617 N N . THR A 1 200 ? 34.189 -36.409 -53.288 1.00 90.00 200 THR A N 1
ATOM 1618 C CA . THR A 1 200 ? 33.089 -36.091 -52.374 1.00 90.00 200 THR A CA 1
ATOM 1619 C C . THR A 1 200 ? 33.579 -35.162 -51.268 1.00 90.00 200 THR A C 1
ATOM 1621 O O . THR A 1 200 ? 32.963 -34.132 -51.028 1.00 90.00 200 THR A O 1
ATOM 1624 N N . GLU A 1 201 ? 34.724 -35.464 -50.661 1.00 89.56 201 GLU A N 1
ATOM 1625 C CA . GLU A 1 201 ? 35.378 -34.643 -49.642 1.00 89.56 201 GLU A CA 1
ATOM 1626 C C . GLU A 1 201 ? 35.798 -33.285 -50.196 1.00 89.56 201 GLU A C 1
ATOM 1628 O O . GLU A 1 201 ? 35.525 -32.272 -49.562 1.00 89.56 201 GLU A O 1
ATOM 1633 N N . ARG A 1 202 ? 36.359 -33.227 -51.412 1.00 89.56 202 ARG A N 1
ATOM 1634 C CA . ARG A 1 202 ? 36.681 -31.955 -52.074 1.00 89.56 202 ARG A CA 1
ATOM 1635 C C . ARG A 1 202 ? 35.434 -31.114 -52.341 1.00 89.56 202 ARG A C 1
ATOM 1637 O O . ARG A 1 202 ? 35.429 -29.934 -52.015 1.00 89.56 202 ARG A O 1
ATOM 1644 N N . ALA A 1 203 ? 34.368 -31.714 -52.873 1.00 86.94 203 ALA A N 1
ATOM 1645 C CA . ALA A 1 203 ? 33.109 -31.004 -53.099 1.00 86.94 203 ALA A CA 1
ATOM 1646 C C . ALA A 1 203 ? 32.474 -30.530 -51.778 1.00 86.94 203 ALA A C 1
ATOM 1648 O O . ALA A 1 203 ? 31.966 -29.414 -51.704 1.00 86.94 203 ALA A O 1
ATOM 1649 N N . ASN A 1 204 ? 32.539 -31.347 -50.723 1.00 85.94 204 ASN A N 1
ATOM 1650 C CA . ASN A 1 204 ? 32.064 -30.979 -49.392 1.00 85.94 204 ASN A CA 1
ATOM 1651 C C . ASN A 1 204 ? 32.895 -29.835 -48.805 1.00 85.94 204 ASN A C 1
ATOM 1653 O O . ASN A 1 204 ? 32.312 -28.887 -48.281 1.00 85.94 204 ASN A O 1
ATOM 1657 N N . TYR A 1 205 ? 34.221 -29.880 -48.954 1.00 87.25 205 TYR A N 1
ATOM 1658 C CA . TYR A 1 205 ? 35.134 -28.821 -48.537 1.00 87.25 205 TYR A CA 1
ATOM 1659 C C . TYR A 1 205 ? 34.817 -27.518 -49.271 1.00 87.25 205 TYR A C 1
ATOM 1661 O O . TYR A 1 205 ? 34.528 -26.522 -48.624 1.00 87.25 205 TYR A O 1
ATOM 1669 N N . GLU A 1 206 ? 34.734 -27.532 -50.603 1.00 87.56 206 GLU A N 1
ATOM 1670 C CA . GLU A 1 206 ? 34.377 -26.353 -51.404 1.00 87.56 206 GLU A CA 1
ATOM 1671 C C . GLU A 1 206 ? 32.986 -25.803 -51.039 1.00 87.56 206 GLU A C 1
ATOM 1673 O O . GLU A 1 206 ? 32.820 -24.596 -50.875 1.00 87.56 206 GLU A O 1
ATOM 1678 N N . SER A 1 207 ? 31.996 -26.674 -50.811 1.00 86.75 207 SER A N 1
ATOM 1679 C CA . SER A 1 207 ? 30.645 -26.271 -50.385 1.00 86.75 207 SER A CA 1
ATOM 1680 C C . SER A 1 207 ? 30.565 -25.759 -48.940 1.00 86.75 207 SER A C 1
ATOM 1682 O O . SER A 1 207 ? 29.562 -25.150 -48.550 1.00 86.75 207 SER A O 1
ATOM 1684 N N . SER A 1 208 ? 31.607 -26.005 -48.139 1.00 90.88 208 SER A N 1
ATOM 1685 C CA . SER A 1 208 ? 31.714 -25.511 -46.767 1.00 90.88 208 SER A CA 1
ATOM 1686 C C . SER A 1 208 ? 32.076 -24.036 -46.715 1.00 90.88 208 SER A C 1
ATOM 1688 O O . SER A 1 208 ? 31.949 -23.448 -45.647 1.00 90.88 208 SER A O 1
ATOM 1690 N N . PHE A 1 209 ? 32.455 -23.418 -47.836 1.00 93.31 209 PHE A N 1
ATOM 1691 C CA . PHE A 1 209 ? 32.746 -21.992 -47.898 1.00 93.31 209 PHE A CA 1
ATOM 1692 C C . PHE A 1 209 ? 31.589 -21.193 -48.505 1.00 93.31 209 PHE A C 1
ATOM 1694 O O . PHE A 1 209 ? 30.870 -21.651 -49.392 1.00 93.31 209 PHE A O 1
ATOM 1701 N N . LEU A 1 210 ? 31.409 -19.972 -48.011 1.00 93.25 210 LEU A N 1
ATOM 1702 C CA . LEU A 1 210 ? 30.547 -18.947 -48.590 1.00 93.25 210 LEU A CA 1
ATOM 1703 C C . LEU A 1 210 ? 31.351 -17.656 -48.728 1.00 93.25 210 LEU A C 1
ATOM 1705 O O . LEU A 1 210 ? 32.170 -17.325 -47.868 1.00 93.25 210 LEU A O 1
ATOM 1709 N N . GLN A 1 211 ? 31.093 -16.896 -49.788 1.00 96.50 211 GLN A N 1
ATOM 1710 C CA . GLN A 1 211 ? 31.705 -15.585 -49.965 1.00 96.50 211 GLN A CA 1
ATOM 1711 C C . GLN A 1 211 ? 30.852 -14.514 -49.283 1.00 96.50 211 GLN A C 1
ATOM 1713 O O . GLN A 1 211 ? 29.681 -14.349 -49.610 1.00 96.50 211 GLN A O 1
ATOM 1718 N N . CYS A 1 212 ? 31.434 -13.770 -48.341 1.00 96.69 212 CYS A N 1
ATOM 1719 C CA . CYS A 1 212 ? 30.735 -12.666 -47.688 1.00 96.69 212 CYS A CA 1
ATOM 1720 C C . CYS A 1 212 ? 30.483 -11.523 -48.685 1.00 96.69 212 CYS A C 1
ATOM 1722 O O . CYS A 1 212 ? 31.434 -10.979 -49.248 1.00 96.69 212 CYS A O 1
ATOM 1724 N N . ALA A 1 213 ? 29.227 -11.107 -48.862 1.00 95.88 213 ALA A N 1
ATOM 1725 C CA . ALA A 1 213 ? 28.858 -10.027 -49.782 1.00 95.88 213 ALA A CA 1
ATOM 1726 C C . ALA A 1 213 ? 29.506 -8.675 -49.417 1.00 95.88 213 ALA A C 1
ATOM 1728 O O . ALA A 1 213 ? 29.811 -7.882 -50.307 1.00 95.88 213 ALA A O 1
ATOM 1729 N N . ARG A 1 214 ? 29.781 -8.440 -48.121 1.00 94.31 214 ARG A N 1
ATOM 1730 C CA . ARG A 1 214 ? 30.390 -7.199 -47.611 1.00 94.31 214 ARG A CA 1
ATOM 1731 C C . ARG A 1 214 ? 31.914 -7.187 -47.755 1.00 94.31 214 ARG A C 1
ATOM 1733 O O . ARG A 1 214 ? 32.451 -6.375 -48.496 1.00 94.31 214 ARG A O 1
ATOM 1740 N N . CYS A 1 215 ? 32.624 -8.086 -47.067 1.00 95.56 215 CYS A N 1
ATOM 1741 C CA . CYS A 1 215 ? 34.096 -8.078 -47.049 1.00 95.56 215 CYS A CA 1
ATOM 1742 C C . CYS A 1 215 ? 34.751 -8.885 -48.179 1.00 95.56 215 CYS A C 1
ATOM 1744 O O . CYS A 1 215 ? 35.975 -8.934 -48.253 1.00 95.56 215 CYS A O 1
ATOM 1746 N N . ARG A 1 216 ? 33.957 -9.551 -49.031 1.00 96.06 216 ARG A N 1
ATOM 1747 C CA . ARG A 1 216 ? 34.390 -10.363 -50.186 1.00 96.06 216 ARG A CA 1
ATOM 1748 C C . ARG A 1 216 ? 35.292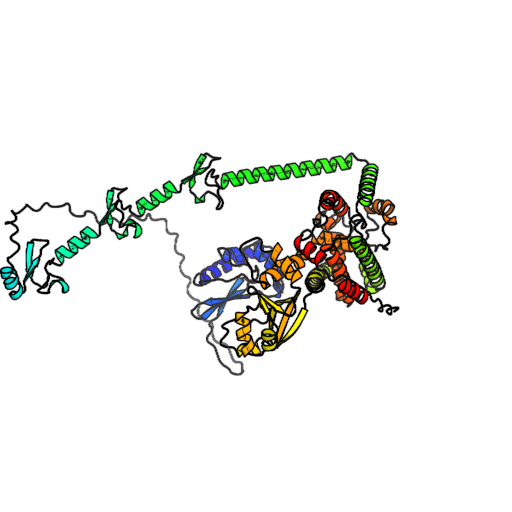 -11.565 -49.868 1.00 96.06 216 ARG A C 1
ATOM 1750 O O . ARG A 1 216 ? 35.694 -12.269 -50.793 1.00 96.06 216 ARG A O 1
ATOM 1757 N N . LYS A 1 217 ? 35.554 -11.856 -48.588 1.00 95.81 217 LYS A N 1
ATOM 1758 C CA . LYS A 1 217 ? 36.322 -13.029 -48.135 1.00 95.81 217 LYS A CA 1
ATOM 1759 C C . LYS A 1 217 ? 35.499 -14.316 -48.268 1.00 95.81 217 LYS A C 1
ATOM 1761 O O . LYS A 1 217 ? 34.305 -14.321 -47.961 1.00 95.81 217 LYS A O 1
ATOM 1766 N N . SER A 1 218 ? 36.153 -15.394 -48.706 1.00 95.38 218 SER A N 1
ATOM 1767 C CA . SER A 1 218 ? 35.607 -16.757 -48.682 1.00 95.38 218 SER A CA 1
ATOM 1768 C C . SER A 1 218 ? 35.842 -17.352 -47.298 1.00 95.38 218 SER A C 1
ATOM 1770 O O . SER A 1 218 ? 36.987 -17.506 -46.880 1.00 95.38 218 SER A O 1
ATOM 1772 N N . LEU A 1 219 ? 34.762 -17.614 -46.574 1.00 96.19 219 LEU A N 1
ATOM 1773 C CA . LEU A 1 219 ? 34.760 -17.963 -45.154 1.00 96.19 219 LEU A CA 1
ATOM 1774 C C . LEU A 1 219 ? 33.966 -19.250 -44.937 1.00 96.19 219 LEU A C 1
ATOM 1776 O O . LEU A 1 219 ? 33.117 -19.598 -45.761 1.00 96.19 219 LEU A O 1
ATOM 1780 N N . LEU A 1 220 ? 34.212 -19.961 -43.837 1.00 94.88 220 LEU A N 1
ATOM 1781 C CA . LEU A 1 220 ? 33.481 -21.197 -43.545 1.00 94.88 220 LEU A CA 1
ATOM 1782 C C . LEU A 1 220 ? 32.002 -20.884 -43.266 1.00 94.88 220 LEU A C 1
ATOM 1784 O O . LEU A 1 220 ? 31.673 -19.903 -42.602 1.00 94.88 220 LEU A O 1
ATOM 1788 N N . ARG A 1 221 ? 31.081 -21.749 -43.707 1.00 94.12 221 ARG A N 1
ATOM 1789 C CA . ARG A 1 221 ? 29.621 -21.636 -43.499 1.00 94.12 221 ARG A CA 1
ATOM 1790 C C . ARG A 1 221 ? 29.253 -21.407 -42.033 1.00 94.12 221 ARG A C 1
ATOM 1792 O O . ARG A 1 221 ? 28.237 -20.778 -41.735 1.00 94.12 221 ARG A O 1
ATOM 1799 N N . GLU A 1 222 ? 30.054 -21.924 -41.112 1.00 94.44 222 GLU A N 1
ATOM 1800 C CA . GLU A 1 222 ? 29.894 -21.778 -39.663 1.00 94.44 222 GLU A CA 1
ATOM 1801 C C . GLU A 1 222 ? 30.025 -20.329 -39.182 1.00 94.44 222 GLU A C 1
ATOM 1803 O O . GLU A 1 222 ? 29.258 -19.908 -38.306 1.00 94.44 222 GLU A O 1
ATOM 1808 N N . GLU A 1 223 ? 30.876 -19.543 -39.844 1.00 95.75 223 GLU A N 1
ATOM 1809 C CA . GLU A 1 223 ? 31.102 -18.114 -39.599 1.00 95.75 223 GLU A CA 1
ATOM 1810 C C . GLU A 1 223 ? 29.944 -17.232 -40.092 1.00 95.75 223 GLU A C 1
ATOM 1812 O O . GLU A 1 223 ? 29.933 -16.020 -39.881 1.00 95.75 223 GLU A O 1
ATOM 1817 N N . PHE A 1 224 ? 28.916 -17.839 -40.692 1.00 96.00 224 PHE A N 1
ATOM 1818 C CA . PHE A 1 224 ? 27.650 -17.206 -41.046 1.00 96.00 224 PHE A CA 1
ATOM 1819 C C . PHE A 1 224 ? 26.541 -17.688 -40.104 1.00 96.00 224 PHE A C 1
ATOM 1821 O O . PHE A 1 224 ? 26.484 -18.856 -39.693 1.00 96.00 224 PHE A O 1
ATOM 1828 N N . ALA A 1 225 ? 25.626 -16.785 -39.751 1.00 91.25 225 ALA A N 1
ATOM 1829 C CA . ALA A 1 225 ? 24.415 -17.142 -39.014 1.00 91.25 225 ALA A CA 1
ATOM 1830 C C . ALA A 1 225 ? 23.521 -18.049 -39.875 1.00 91.25 225 ALA A C 1
ATOM 1832 O O . ALA A 1 225 ? 23.409 -17.832 -41.081 1.00 91.25 225 ALA A O 1
ATOM 1833 N N . LYS A 1 226 ? 22.860 -19.048 -39.269 1.00 92.56 226 LYS A N 1
ATOM 1834 C CA . LYS A 1 226 ? 22.045 -20.038 -40.005 1.00 92.56 226 LYS A CA 1
ATOM 1835 C C . LYS A 1 226 ? 21.005 -19.391 -40.930 1.00 92.56 226 LYS A C 1
ATOM 1837 O O . LYS A 1 226 ? 20.852 -19.856 -42.051 1.00 92.56 226 LYS A O 1
ATOM 1842 N N . SER A 1 227 ? 20.370 -18.302 -40.492 1.00 89.19 227 SER A N 1
ATOM 1843 C CA . SER A 1 227 ? 19.354 -17.562 -41.257 1.00 89.19 227 SER A CA 1
ATOM 1844 C C . SER A 1 227 ? 19.886 -16.851 -42.505 1.00 89.19 227 SER A C 1
ATOM 1846 O O . SER A 1 227 ? 19.109 -16.532 -43.395 1.00 89.19 227 SER A O 1
ATOM 1848 N N . VAL A 1 228 ? 21.195 -16.603 -42.586 1.00 87.69 228 VAL A N 1
ATOM 1849 C CA . VAL A 1 228 ? 21.822 -15.825 -43.667 1.00 87.69 228 VAL A CA 1
ATOM 1850 C C . VAL A 1 228 ? 22.497 -16.737 -44.701 1.00 87.69 228 VAL A C 1
ATOM 1852 O O . VAL A 1 228 ? 22.783 -16.305 -45.811 1.00 87.69 228 VAL A O 1
ATOM 1855 N N . ARG A 1 229 ? 22.711 -18.023 -44.381 1.00 90.81 229 ARG A N 1
ATOM 1856 C CA . ARG A 1 229 ? 23.407 -18.994 -45.254 1.00 90.81 229 ARG A CA 1
ATOM 1857 C C . ARG A 1 229 ? 22.689 -19.276 -46.574 1.00 90.81 229 ARG A C 1
ATOM 1859 O O . ARG A 1 229 ? 23.343 -19.693 -47.521 1.00 90.81 229 ARG A O 1
ATOM 1866 N N . SER A 1 230 ? 21.371 -19.103 -46.613 1.00 88.50 230 SER A N 1
ATOM 1867 C CA . SER A 1 230 ? 20.534 -19.293 -47.804 1.00 88.50 230 SER A CA 1
ATOM 1868 C C . SER A 1 230 ? 20.182 -17.981 -48.510 1.00 88.50 230 SER A C 1
ATOM 1870 O O . SER A 1 230 ? 19.397 -18.002 -49.451 1.00 88.50 230 SER A O 1
ATOM 1872 N N . SER A 1 231 ? 20.711 -16.843 -48.045 1.00 89.75 231 SER A N 1
ATOM 1873 C CA . SER A 1 231 ? 20.543 -15.554 -48.722 1.00 89.75 231 SER A CA 1
ATOM 1874 C C . SER A 1 231 ? 21.352 -15.529 -50.019 1.00 89.75 231 SER A C 1
ATOM 1876 O O . SER A 1 231 ? 22.455 -16.075 -50.062 1.00 89.75 231 SER A O 1
ATOM 1878 N N . ASN A 1 232 ? 20.846 -14.833 -51.041 1.00 91.44 232 ASN A N 1
ATOM 1879 C CA . ASN A 1 232 ? 21.604 -14.544 -52.266 1.00 91.44 232 ASN A CA 1
ATOM 1880 C C . ASN A 1 232 ? 22.834 -13.662 -51.984 1.00 91.44 232 ASN A C 1
ATOM 1882 O O . ASN A 1 232 ? 23.807 -13.696 -52.731 1.00 91.44 232 ASN A O 1
ATOM 1886 N N . GLU A 1 233 ? 22.809 -12.916 -50.877 1.00 94.44 233 GLU A N 1
ATOM 1887 C CA . GLU A 1 233 ? 23.905 -12.070 -50.409 1.00 94.44 233 GLU A CA 1
ATOM 1888 C C . GLU A 1 233 ? 24.230 -12.415 -48.947 1.00 94.44 233 GLU A C 1
ATOM 1890 O O . GLU A 1 233 ? 23.746 -11.763 -48.015 1.00 94.44 233 GLU A O 1
ATOM 1895 N N . PRO A 1 234 ? 24.994 -13.493 -48.694 1.00 95.12 234 PRO A N 1
ATOM 1896 C CA . PRO A 1 234 ? 25.313 -13.890 -47.335 1.00 95.12 234 PRO A CA 1
ATOM 1897 C C . PRO A 1 234 ? 26.355 -12.938 -46.729 1.00 95.12 234 PRO A C 1
ATOM 1899 O O . PRO A 1 234 ? 27.404 -12.678 -47.315 1.00 95.12 234 PRO A O 1
ATOM 1902 N N . ILE A 1 235 ? 26.096 -12.436 -45.520 1.00 94.94 235 ILE A N 1
ATOM 1903 C CA . ILE A 1 235 ? 27.019 -11.578 -44.758 1.00 94.94 235 ILE A CA 1
ATOM 1904 C C . ILE A 1 235 ? 27.566 -12.380 -43.571 1.00 94.94 235 ILE A C 1
ATOM 1906 O O . ILE A 1 235 ? 26.796 -13.001 -42.831 1.00 94.94 235 ILE A O 1
ATOM 1910 N N . CYS A 1 236 ? 28.891 -12.401 -43.391 1.00 96.19 236 CYS A N 1
ATOM 1911 C CA . CYS A 1 236 ? 29.517 -13.127 -42.281 1.00 96.19 236 CYS A CA 1
ATOM 1912 C C . CYS A 1 236 ? 29.186 -12.476 -40.931 1.00 96.19 236 CYS A C 1
ATOM 1914 O O . CYS A 1 236 ? 28.846 -11.295 -40.868 1.00 96.19 236 CYS A O 1
ATOM 1916 N N . ARG A 1 237 ? 29.289 -13.233 -39.830 1.00 93.75 237 ARG A N 1
ATOM 1917 C CA . ARG A 1 237 ? 28.922 -12.743 -38.488 1.00 93.75 237 ARG A CA 1
ATOM 1918 C C . ARG A 1 237 ? 29.684 -11.484 -38.087 1.00 93.75 237 ARG A C 1
ATOM 1920 O O . ARG A 1 237 ? 29.057 -10.581 -37.557 1.00 93.75 237 ARG A O 1
ATOM 1927 N N . ALA A 1 238 ? 30.983 -11.403 -38.378 1.00 93.06 238 ALA A N 1
ATOM 1928 C CA . ALA A 1 238 ? 31.788 -10.221 -38.064 1.00 93.06 238 ALA A CA 1
ATOM 1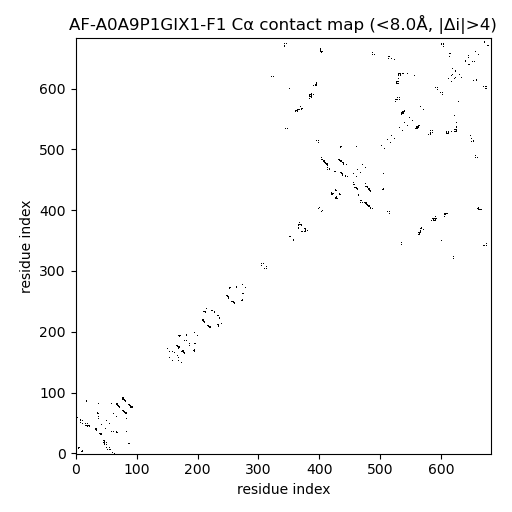929 C C . ALA A 1 238 ? 31.249 -8.967 -38.778 1.00 93.06 238 ALA A C 1
ATOM 1931 O O . ALA A 1 238 ? 30.877 -7.992 -38.134 1.00 93.06 238 ALA A O 1
ATOM 1932 N N . CYS A 1 239 ? 31.076 -9.045 -40.101 1.00 92.94 239 CYS A N 1
ATOM 1933 C CA . CYS A 1 239 ? 30.513 -7.951 -40.893 1.00 92.94 239 CYS A CA 1
ATOM 1934 C C . CYS A 1 239 ? 29.067 -7.613 -40.523 1.00 92.94 239 CYS A C 1
ATOM 1936 O O . CYS A 1 239 ? 28.657 -6.465 -40.683 1.00 92.94 239 CYS A O 1
ATOM 1938 N N . LYS A 1 240 ? 28.287 -8.603 -40.072 1.00 90.31 240 LYS A N 1
ATOM 1939 C CA . LYS A 1 240 ? 26.925 -8.392 -39.583 1.00 90.31 240 LYS A CA 1
ATOM 1940 C C . LYS A 1 240 ? 26.927 -7.629 -38.261 1.00 90.31 240 LYS A C 1
ATOM 1942 O O . LYS A 1 240 ? 26.173 -6.681 -38.139 1.00 90.31 240 LYS A O 1
ATOM 1947 N N . VAL A 1 241 ? 27.797 -7.991 -37.318 1.00 85.88 241 VAL A N 1
ATOM 1948 C CA . VAL A 1 241 ? 27.954 -7.265 -36.049 1.00 85.88 241 VAL A CA 1
ATOM 1949 C C . VAL A 1 241 ? 28.342 -5.809 -36.306 1.00 85.88 241 VAL A C 1
ATOM 1951 O O . VAL A 1 241 ? 27.752 -4.918 -35.714 1.00 85.88 241 VAL A O 1
ATOM 1954 N N . GLU A 1 242 ? 29.257 -5.545 -37.240 1.00 85.94 242 GLU A N 1
ATOM 1955 C CA . GLU A 1 242 ? 29.605 -4.172 -37.638 1.00 85.94 242 GLU A CA 1
ATOM 1956 C C . GLU A 1 242 ? 28.409 -3.407 -38.231 1.00 85.94 242 GLU A C 1
ATOM 1958 O O . GLU A 1 242 ? 28.186 -2.253 -37.881 1.00 85.94 242 GLU A O 1
ATOM 1963 N N . LEU A 1 243 ? 27.617 -4.046 -39.102 1.00 85.38 243 LEU A N 1
ATOM 1964 C CA . LEU A 1 243 ? 26.397 -3.469 -39.694 1.00 85.38 243 LEU A CA 1
ATOM 1965 C C . LEU A 1 243 ? 25.326 -3.199 -38.633 1.00 85.38 243 LEU A C 1
ATOM 1967 O O . LEU A 1 243 ? 24.663 -2.165 -38.666 1.00 85.38 243 LEU A O 1
ATOM 1971 N N . ASP A 1 244 ? 25.158 -4.120 -37.689 1.00 80.62 244 ASP A N 1
ATOM 1972 C CA . ASP A 1 244 ? 24.219 -3.992 -36.581 1.00 80.62 244 ASP A CA 1
ATOM 1973 C C . ASP A 1 244 ? 24.674 -2.858 -35.641 1.00 80.62 244 ASP A C 1
ATOM 1975 O O . ASP A 1 244 ? 23.852 -2.052 -35.220 1.00 80.62 244 ASP A O 1
ATOM 1979 N N . ILE A 1 245 ? 25.982 -2.704 -35.388 1.00 78.50 245 ILE A N 1
ATOM 1980 C CA . ILE A 1 245 ? 26.541 -1.568 -34.635 1.00 78.50 245 ILE A CA 1
ATOM 1981 C C . ILE A 1 245 ? 26.285 -0.251 -35.375 1.00 78.50 245 ILE A C 1
ATOM 1983 O O . ILE A 1 245 ? 25.779 0.690 -34.769 1.00 78.50 245 ILE A O 1
ATOM 1987 N N . GLU A 1 246 ? 26.585 -0.169 -36.672 1.00 80.56 246 GLU A N 1
ATOM 1988 C CA . GLU A 1 246 ? 26.370 1.043 -37.474 1.00 80.56 246 GLU A CA 1
ATOM 1989 C C . GLU A 1 246 ? 24.889 1.428 -37.567 1.00 80.56 246 GLU A C 1
ATOM 1991 O O . GLU A 1 246 ? 24.548 2.591 -37.367 1.00 80.56 246 GLU A O 1
ATOM 1996 N N . SER A 1 247 ? 24.002 0.458 -37.798 1.00 81.19 247 SER A N 1
ATOM 1997 C CA . SER A 1 247 ? 22.550 0.680 -37.865 1.00 81.19 247 SER A CA 1
ATOM 1998 C C . SER A 1 247 ? 21.899 0.917 -36.499 1.00 81.19 247 SER A C 1
ATOM 2000 O O . SER A 1 247 ? 20.808 1.481 -36.426 1.00 81.19 247 SER A O 1
ATOM 2002 N N . SER A 1 248 ? 22.561 0.528 -35.404 1.00 79.94 248 SER A N 1
ATOM 2003 C CA . SER A 1 248 ? 22.109 0.812 -34.037 1.00 79.94 248 SER A CA 1
ATOM 2004 C C . SER A 1 248 ? 22.470 2.213 -33.543 1.00 79.94 248 SER A C 1
ATOM 2006 O O . SER A 1 248 ? 22.041 2.596 -32.449 1.00 79.94 248 SER A O 1
ATOM 2008 N N . LYS A 1 249 ? 23.243 2.983 -34.319 1.00 87.12 249 LYS A N 1
ATOM 2009 C CA . LYS A 1 249 ? 23.566 4.365 -33.976 1.00 87.12 249 LYS A CA 1
ATOM 2010 C C . LYS A 1 249 ? 22.407 5.290 -34.318 1.00 87.12 249 LYS A C 1
ATOM 2012 O O . LYS A 1 249 ? 21.820 5.224 -35.393 1.00 87.12 249 LYS A O 1
ATOM 2017 N N . LEU A 1 250 ? 22.094 6.181 -33.389 1.00 87.94 250 LEU A N 1
ATOM 2018 C CA . LEU A 1 250 ? 21.046 7.182 -33.513 1.00 87.94 250 LEU A CA 1
ATOM 2019 C C . LEU A 1 250 ? 21.615 8.553 -33.172 1.00 87.94 250 LEU A C 1
ATOM 2021 O O . LEU A 1 250 ? 22.453 8.690 -32.281 1.00 87.94 250 LEU A O 1
ATOM 2025 N N . ILE A 1 251 ? 21.134 9.578 -33.867 1.00 92.38 251 ILE A N 1
ATOM 2026 C CA . ILE A 1 251 ? 21.557 10.959 -33.638 1.00 92.38 251 ILE A CA 1
ATOM 2027 C C . ILE A 1 251 ? 20.643 11.576 -32.581 1.00 92.38 251 ILE A C 1
ATOM 2029 O O . ILE A 1 251 ? 19.437 11.704 -32.789 1.00 92.38 251 ILE A O 1
ATOM 2033 N N . CYS A 1 252 ? 21.209 11.970 -31.440 1.00 93.50 252 CYS A N 1
ATOM 2034 C CA . CYS A 1 252 ? 20.463 12.695 -30.416 1.00 93.50 252 CYS A CA 1
ATOM 2035 C C . CYS A 1 252 ? 20.049 14.076 -30.941 1.00 93.50 252 CYS A C 1
ATOM 2037 O O . CYS A 1 252 ? 20.903 14.881 -31.293 1.00 93.50 252 CYS A O 1
ATOM 2039 N N . ARG A 1 253 ? 18.755 14.413 -30.917 1.00 93.00 253 ARG A N 1
ATOM 2040 C CA . ARG A 1 253 ? 18.250 15.719 -31.396 1.00 93.00 253 ARG A CA 1
ATOM 2041 C C . ARG A 1 253 ? 18.668 16.928 -30.548 1.00 93.00 253 ARG A C 1
ATOM 2043 O O . ARG A 1 253 ? 18.392 18.051 -30.948 1.00 93.00 253 ARG A O 1
ATOM 2050 N N . ILE A 1 254 ? 19.261 16.712 -29.371 1.00 92.19 254 ILE A N 1
ATOM 2051 C CA . ILE A 1 254 ? 19.681 17.794 -28.465 1.00 92.19 254 ILE A CA 1
ATOM 2052 C C . ILE A 1 254 ? 21.178 18.081 -28.595 1.00 92.19 254 ILE A C 1
ATOM 2054 O O . ILE A 1 254 ? 21.553 19.237 -28.730 1.00 92.19 254 ILE A O 1
ATOM 2058 N N . CYS A 1 255 ? 22.031 17.054 -28.522 1.00 94.62 255 CYS A N 1
ATOM 2059 C CA . CYS A 1 255 ? 23.487 17.232 -28.604 1.00 94.62 255 CYS A CA 1
ATOM 2060 C C . CYS A 1 255 ? 24.081 16.891 -29.975 1.00 94.62 255 CYS A C 1
ATOM 2062 O O . CYS A 1 255 ? 25.290 17.001 -30.137 1.00 94.62 255 CYS A O 1
ATOM 2064 N N . GLU A 1 256 ? 23.261 16.419 -30.920 1.00 95.69 256 GLU A N 1
ATOM 2065 C CA . GLU A 1 256 ? 23.643 16.036 -32.291 1.00 95.69 256 GLU A CA 1
ATOM 2066 C C . GLU A 1 256 ? 24.695 14.916 -32.384 1.00 95.69 256 GLU A C 1
ATOM 2068 O O . GLU A 1 256 ? 25.176 14.580 -33.464 1.00 95.69 256 GLU A O 1
ATOM 2073 N N . GLN A 1 257 ? 25.017 14.263 -31.265 1.00 95.31 257 GLN A N 1
ATOM 2074 C CA . GLN A 1 257 ? 25.950 13.142 -31.239 1.00 95.31 257 GLN A CA 1
ATOM 2075 C C . GLN A 1 257 ? 25.289 11.860 -31.757 1.00 95.31 257 GLN A C 1
ATOM 2077 O O . GLN A 1 257 ? 24.162 11.524 -31.380 1.00 95.31 257 GLN A O 1
ATOM 2082 N N . SER A 1 258 ? 26.028 11.127 -32.592 1.00 93.31 258 SER A N 1
ATOM 2083 C CA . SER A 1 258 ? 25.688 9.776 -33.041 1.00 93.31 258 SER A CA 1
ATOM 2084 C C . SER A 1 258 ? 26.076 8.764 -31.961 1.00 93.31 258 SER A C 1
ATOM 2086 O O . SER A 1 258 ? 27.248 8.410 -31.831 1.00 93.31 258 SER A O 1
ATOM 2088 N N . LEU A 1 259 ? 25.092 8.289 -31.205 1.00 92.25 259 LEU A N 1
ATOM 2089 C CA . LEU A 1 259 ? 25.264 7.430 -30.031 1.00 92.25 259 LEU A CA 1
ATOM 2090 C C . LEU A 1 259 ? 24.635 6.055 -30.260 1.00 92.25 259 LEU A C 1
ATOM 2092 O O . LEU A 1 259 ? 23.780 5.904 -31.132 1.00 92.25 259 LEU A O 1
ATOM 2096 N N . ASN A 1 260 ? 25.027 5.047 -29.482 1.00 89.69 260 ASN A N 1
ATOM 2097 C CA . ASN A 1 260 ? 24.421 3.722 -29.595 1.00 89.69 260 ASN A CA 1
ATOM 2098 C C . ASN A 1 260 ? 23.002 3.744 -29.024 1.00 89.69 260 ASN A C 1
ATOM 2100 O O . ASN A 1 260 ? 22.704 4.492 -28.095 1.00 89.69 260 ASN A O 1
ATOM 2104 N N . ARG A 1 261 ? 22.121 2.866 -29.514 1.00 84.81 261 ARG A N 1
ATOM 2105 C CA . ARG A 1 261 ? 20.741 2.736 -29.013 1.00 84.81 261 ARG A CA 1
ATOM 2106 C C . ARG A 1 261 ? 20.651 2.509 -27.494 1.00 84.81 261 ARG A C 1
ATOM 2108 O O . ARG A 1 261 ? 19.658 2.900 -26.890 1.00 84.81 261 ARG A O 1
ATOM 2115 N N . SER A 1 262 ? 21.681 1.915 -26.883 1.00 87.62 262 SER A N 1
ATOM 2116 C CA . SER A 1 262 ? 21.811 1.728 -25.428 1.00 87.62 262 SER A CA 1
ATOM 2117 C C . SER A 1 262 ? 21.971 3.031 -24.641 1.00 87.62 262 SER A C 1
ATOM 2119 O O . SER A 1 262 ? 21.631 3.070 -23.463 1.00 87.62 262 SER A O 1
ATOM 2121 N N . ASP A 1 263 ? 22.447 4.099 -25.282 1.00 89.94 263 ASP A N 1
ATOM 2122 C CA . ASP A 1 263 ? 22.669 5.413 -24.664 1.00 89.94 263 ASP A CA 1
ATOM 2123 C C . ASP A 1 263 ? 21.369 6.243 -24.585 1.00 89.94 263 ASP A C 1
ATOM 2125 O O . ASP A 1 263 ? 21.353 7.388 -24.117 1.00 89.94 263 ASP A O 1
ATOM 2129 N N . PHE A 1 264 ? 20.251 5.666 -25.035 1.00 88.44 264 PHE A N 1
ATOM 2130 C CA . PHE A 1 264 ? 18.906 6.228 -24.992 1.00 88.44 264 PHE A CA 1
ATOM 2131 C C . PHE A 1 264 ? 18.036 5.436 -23.990 1.00 88.44 264 PHE A C 1
ATOM 2133 O O . PHE A 1 264 ? 18.239 4.244 -23.767 1.00 88.44 264 PHE A O 1
ATOM 2140 N N . ARG A 1 265 ? 17.052 6.081 -23.343 1.00 82.19 265 ARG A N 1
ATOM 2141 C CA . ARG A 1 265 ? 16.170 5.402 -22.365 1.00 82.19 265 ARG A CA 1
ATOM 2142 C C . ARG A 1 265 ? 15.263 4.355 -23.042 1.00 82.19 265 ARG A C 1
ATOM 2144 O O . ARG A 1 265 ? 14.913 4.478 -24.205 1.00 82.19 265 ARG A O 1
ATOM 2151 N N . LYS A 1 266 ? 14.781 3.349 -22.300 1.00 75.81 266 LYS A N 1
ATOM 2152 C CA . LYS A 1 266 ? 13.910 2.278 -22.849 1.00 75.81 266 LYS A CA 1
ATOM 2153 C C . LYS A 1 266 ? 12.586 2.772 -23.473 1.00 75.81 266 LYS A C 1
ATOM 2155 O O . LYS A 1 266 ? 12.012 2.066 -24.292 1.00 75.81 266 LYS A O 1
ATOM 2160 N N . LYS A 1 267 ? 12.108 3.968 -23.105 1.00 72.19 267 LYS A N 1
ATOM 2161 C CA . LYS A 1 267 ? 10.913 4.629 -23.662 1.00 72.19 267 LYS A CA 1
ATOM 2162 C C . LYS A 1 267 ? 11.321 5.887 -24.438 1.00 72.19 267 LYS A C 1
ATOM 2164 O O . LYS A 1 267 ? 11.180 6.995 -23.931 1.00 72.19 267 LYS A O 1
ATOM 2169 N N . VAL A 1 268 ? 11.905 5.716 -25.620 1.00 72.44 268 VAL A N 1
ATOM 2170 C CA . VAL A 1 268 ? 12.296 6.835 -26.494 1.00 72.44 268 VAL A CA 1
ATOM 2171 C C . VAL A 1 268 ? 11.293 6.969 -27.626 1.00 72.44 268 VAL A C 1
ATOM 2173 O O . VAL A 1 268 ? 10.993 5.994 -28.309 1.00 72.44 268 VAL A O 1
ATOM 2176 N N . GLU A 1 269 ? 10.803 8.189 -27.830 1.00 79.88 269 GLU A N 1
ATOM 2177 C CA . GLU A 1 269 ? 10.138 8.586 -29.069 1.00 79.88 269 GLU A CA 1
ATOM 2178 C C . GLU A 1 269 ? 11.171 8.542 -30.199 1.00 79.88 269 GLU A C 1
ATOM 2180 O O . GLU A 1 269 ? 12.090 9.364 -30.254 1.00 79.88 269 GLU A O 1
ATOM 2185 N N . TRP A 1 270 ? 11.060 7.543 -31.075 1.00 80.81 270 TRP A N 1
ATOM 2186 C CA . TRP A 1 270 ? 12.057 7.297 -32.122 1.00 80.81 270 TRP A CA 1
ATOM 2187 C C . TRP A 1 270 ? 12.061 8.362 -33.226 1.00 80.81 270 TRP A C 1
ATOM 2189 O O . TRP A 1 270 ? 13.065 8.491 -33.921 1.00 80.81 270 TRP A O 1
ATOM 2199 N N . ASP A 1 271 ? 11.005 9.173 -33.331 1.00 83.69 271 ASP A N 1
ATOM 2200 C CA . ASP A 1 271 ? 10.917 10.282 -34.290 1.00 83.69 271 ASP A CA 1
ATOM 2201 C C . ASP A 1 271 ? 11.770 11.494 -33.863 1.00 83.69 271 ASP A C 1
ATOM 2203 O O . ASP A 1 271 ? 12.221 12.292 -34.692 1.00 83.69 271 ASP A O 1
ATOM 2207 N N . ALA A 1 272 ? 12.054 11.615 -32.561 1.00 87.31 272 ALA A N 1
ATOM 2208 C CA . ALA A 1 272 ? 12.872 12.679 -31.985 1.00 87.31 272 ALA A CA 1
ATOM 2209 C C . ALA A 1 272 ? 13.743 12.153 -30.827 1.00 87.31 272 ALA A C 1
ATOM 2211 O O . ALA A 1 272 ? 13.569 12.569 -29.673 1.00 87.31 272 ALA A O 1
ATOM 2212 N N . PRO A 1 273 ? 14.698 11.246 -31.108 1.00 88.75 273 PRO A N 1
ATOM 2213 C CA . PRO A 1 273 ? 15.409 10.529 -30.067 1.00 88.75 273 PRO A CA 1
ATOM 2214 C C . PRO A 1 273 ? 16.318 11.480 -29.278 1.00 88.75 273 PRO A C 1
ATOM 2216 O O . PRO A 1 273 ? 17.087 12.269 -29.834 1.00 88.75 273 PRO A O 1
ATOM 2219 N N . LYS A 1 274 ? 16.226 11.404 -27.949 1.00 91.81 274 LYS A N 1
ATOM 2220 C CA . LYS A 1 274 ? 17.021 12.193 -26.995 1.00 91.81 274 LYS A CA 1
ATOM 2221 C C . LYS A 1 274 ? 17.832 11.230 -26.139 1.00 91.81 274 LYS A C 1
ATOM 2223 O O . LYS A 1 274 ? 17.256 10.325 -25.534 1.00 91.81 274 LYS A O 1
ATOM 2228 N N . CYS A 1 275 ? 19.150 11.404 -26.090 1.00 94.19 275 CYS A N 1
ATOM 2229 C CA . CYS A 1 275 ? 20.001 10.528 -25.291 1.00 94.19 275 CYS A CA 1
ATOM 2230 C C . CYS A 1 275 ? 19.716 10.696 -23.792 1.00 94.19 275 CYS A C 1
ATOM 2232 O O . CYS A 1 275 ? 19.213 11.733 -23.339 1.00 94.19 275 CYS A O 1
ATOM 2234 N N . ALA A 1 276 ? 20.048 9.670 -23.011 1.00 89.88 276 ALA A N 1
ATOM 2235 C CA . ALA A 1 276 ? 19.795 9.641 -21.576 1.00 89.88 276 ALA A CA 1
ATOM 2236 C C . ALA A 1 276 ? 20.483 10.802 -20.840 1.00 89.88 276 ALA A C 1
ATOM 2238 O O . ALA A 1 276 ? 19.889 11.375 -19.929 1.00 89.88 276 ALA A O 1
ATOM 2239 N N . ALA A 1 277 ? 21.687 11.195 -21.271 1.00 93.00 277 ALA A N 1
ATOM 2240 C CA . ALA A 1 277 ? 22.425 12.315 -20.691 1.00 93.00 277 ALA A CA 1
ATOM 2241 C C . ALA A 1 277 ? 21.696 13.657 -20.884 1.00 93.00 277 ALA A C 1
ATOM 2243 O O . ALA A 1 277 ? 21.482 14.385 -19.915 1.00 93.00 277 ALA A O 1
ATOM 2244 N N . CYS A 1 278 ? 21.242 13.963 -22.105 1.00 92.50 278 CYS A N 1
ATOM 2245 C CA . CYS A 1 278 ? 20.498 15.195 -22.379 1.00 92.50 278 CYS A CA 1
ATOM 2246 C C . CYS A 1 278 ? 19.142 15.230 -21.662 1.00 92.50 278 CYS A C 1
ATOM 2248 O O . CYS A 1 278 ? 18.738 16.284 -21.171 1.00 92.50 278 CYS A O 1
ATOM 2250 N N . LEU A 1 279 ? 18.442 14.092 -21.570 1.00 88.00 279 LEU A N 1
ATOM 2251 C CA . LEU A 1 279 ? 17.205 13.994 -20.789 1.00 88.00 279 LEU A CA 1
ATOM 2252 C C . LEU A 1 279 ? 17.462 14.226 -19.299 1.00 88.00 279 LEU A C 1
ATOM 2254 O O . LEU A 1 279 ? 16.774 15.042 -18.697 1.00 88.00 279 LEU A O 1
ATOM 2258 N N . CYS A 1 280 ? 18.486 13.586 -18.734 1.00 86.31 280 CYS A N 1
ATOM 2259 C CA . CYS A 1 280 ? 18.882 13.770 -17.339 1.00 86.31 280 CYS A CA 1
ATOM 2260 C C . CYS A 1 280 ? 19.228 15.237 -17.044 1.00 86.31 280 CYS A C 1
ATOM 2262 O O . CYS A 1 280 ? 18.782 15.797 -16.049 1.00 86.31 280 CYS A O 1
ATOM 2264 N N . GLN A 1 281 ? 19.950 15.907 -17.946 1.00 91.88 281 GLN A N 1
ATOM 2265 C CA . GLN A 1 281 ? 20.270 17.325 -17.791 1.00 91.88 281 GLN A CA 1
ATOM 2266 C C . GLN A 1 281 ? 19.022 18.218 -17.872 1.00 91.88 281 GLN A C 1
ATOM 2268 O O . GLN A 1 281 ? 18.913 19.184 -17.117 1.00 91.88 281 GLN A O 1
ATOM 2273 N N . LYS A 1 282 ? 18.071 17.904 -18.761 1.00 89.94 282 LYS A N 1
ATOM 2274 C CA . LYS A 1 282 ? 16.790 18.620 -18.849 1.00 89.94 282 LYS A CA 1
ATOM 2275 C C . LYS A 1 282 ? 15.956 18.428 -17.579 1.00 89.94 282 LYS A C 1
ATOM 2277 O O . LYS A 1 282 ? 15.431 19.406 -17.060 1.00 89.94 282 LYS A O 1
ATOM 2282 N N . GLU A 1 283 ? 15.860 17.201 -17.076 1.00 85.25 283 GLU A N 1
ATOM 2283 C CA . GLU A 1 283 ? 15.160 16.866 -15.829 1.00 85.25 283 GLU A CA 1
ATOM 2284 C C . GLU A 1 283 ? 15.803 17.561 -14.628 1.00 85.25 283 GLU A C 1
ATOM 2286 O O . GLU A 1 283 ? 15.099 18.172 -13.831 1.00 85.25 283 GLU A O 1
ATOM 2291 N N . LYS A 1 284 ? 17.140 17.555 -14.546 1.00 87.75 284 LYS A N 1
ATOM 2292 C CA . LYS A 1 284 ? 17.888 18.269 -13.509 1.00 87.75 284 LYS A CA 1
ATOM 2293 C C . LYS A 1 284 ? 17.573 19.766 -13.525 1.00 87.75 284 LYS A C 1
ATOM 2295 O O . LYS A 1 284 ? 17.227 20.312 -12.486 1.00 87.75 284 LYS A O 1
ATOM 2300 N N . LYS A 1 285 ? 17.615 20.411 -14.698 1.00 90.75 285 LYS A N 1
ATOM 2301 C CA . LYS A 1 285 ? 17.266 21.836 -14.841 1.00 90.75 285 LYS A CA 1
ATOM 2302 C C . LYS A 1 285 ? 15.810 22.124 -14.467 1.00 90.75 285 LYS A C 1
ATOM 2304 O O . LYS A 1 285 ? 15.548 23.118 -13.802 1.00 90.75 285 LYS A O 1
ATOM 2309 N N . ALA A 1 286 ? 14.875 21.265 -14.878 1.00 85.44 286 ALA A N 1
ATOM 2310 C CA . ALA A 1 286 ? 13.463 21.401 -14.523 1.00 85.44 286 ALA A CA 1
ATOM 2311 C C . ALA A 1 286 ? 13.245 21.260 -13.008 1.00 85.44 286 ALA A C 1
ATOM 2313 O O . ALA A 1 286 ? 12.481 22.019 -12.422 1.00 85.44 286 ALA A O 1
ATOM 2314 N N . TYR A 1 287 ? 13.957 20.336 -12.364 1.00 80.06 287 TYR A N 1
ATOM 2315 C CA . TYR A 1 287 ? 13.909 20.153 -10.917 1.00 80.06 287 TYR A CA 1
ATOM 2316 C C . TYR A 1 287 ? 14.535 21.334 -10.159 1.00 80.06 287 TYR A C 1
ATOM 2318 O O . TYR A 1 287 ? 13.937 21.839 -9.217 1.00 80.06 287 TYR A O 1
ATOM 2326 N N . GLU A 1 288 ? 15.691 21.838 -10.601 1.00 88.94 288 GLU A N 1
ATOM 2327 C CA . GLU A 1 288 ? 16.321 23.048 -10.044 1.00 88.94 288 GLU A CA 1
ATOM 2328 C C . GLU A 1 288 ? 15.440 24.297 -10.213 1.00 88.94 288 GLU A C 1
ATOM 2330 O O . GLU A 1 288 ? 15.434 25.178 -9.355 1.00 88.94 288 GLU A O 1
ATOM 2335 N N . GLN A 1 289 ? 14.694 24.399 -11.315 1.00 89.81 289 GLN A N 1
ATOM 2336 C CA . GLN A 1 289 ? 13.704 25.457 -11.507 1.00 89.81 289 GLN A CA 1
ATOM 2337 C C . GLN A 1 289 ? 12.519 25.296 -10.546 1.00 89.81 289 GLN A C 1
ATOM 2339 O O . GLN A 1 289 ? 12.177 26.250 -9.858 1.00 89.81 289 GLN A O 1
ATOM 2344 N N . PHE A 1 290 ? 11.952 24.092 -10.437 1.00 82.31 290 PHE A N 1
ATOM 2345 C CA . PHE A 1 290 ? 10.867 23.795 -9.499 1.00 82.31 290 PHE A CA 1
ATOM 2346 C C . PHE A 1 290 ? 11.242 24.109 -8.041 1.00 82.31 290 PHE A C 1
ATOM 2348 O O . PHE A 1 290 ? 10.429 24.655 -7.297 1.00 82.31 290 PHE A O 1
ATOM 2355 N N . LEU A 1 291 ? 12.474 23.788 -7.626 1.00 80.62 291 LEU A N 1
ATOM 2356 C CA . LEU A 1 291 ? 12.966 24.119 -6.287 1.00 80.62 291 LEU A CA 1
ATOM 2357 C C . LEU A 1 291 ? 13.040 25.634 -6.064 1.00 80.62 291 LEU A C 1
ATOM 2359 O O . LEU A 1 291 ? 12.546 26.101 -5.043 1.00 80.62 291 LEU A O 1
ATOM 2363 N N . ARG A 1 292 ? 13.569 26.396 -7.031 1.00 87.94 292 ARG A N 1
ATOM 2364 C CA . ARG A 1 292 ? 13.605 27.867 -6.954 1.00 87.94 292 ARG A CA 1
ATOM 2365 C C . ARG A 1 292 ? 12.211 28.481 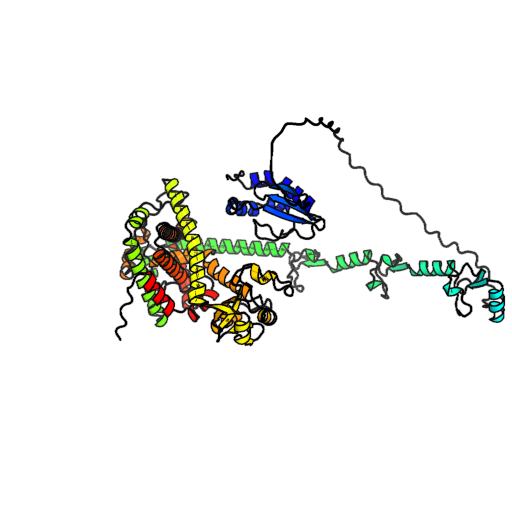-6.892 1.00 87.94 292 ARG A C 1
ATOM 2367 O O . ARG A 1 292 ? 11.963 29.309 -6.029 1.00 87.94 292 ARG A O 1
ATOM 2374 N N . GLU A 1 293 ? 11.281 28.025 -7.731 1.00 86.00 293 GLU A N 1
ATOM 2375 C CA . GLU A 1 293 ? 9.884 28.485 -7.699 1.00 86.00 293 GLU A CA 1
ATOM 2376 C C . GLU A 1 293 ? 9.223 28.199 -6.339 1.00 86.00 293 GLU A C 1
ATOM 2378 O O . GLU A 1 293 ? 8.458 29.017 -5.830 1.00 86.00 293 GLU A O 1
ATOM 2383 N N . ARG A 1 294 ? 9.543 27.060 -5.708 1.00 76.81 294 ARG A N 1
ATOM 2384 C CA . ARG A 1 294 ? 9.079 26.736 -4.351 1.00 76.81 294 ARG A CA 1
ATOM 2385 C C . ARG A 1 294 ? 9.708 27.603 -3.267 1.00 76.81 294 ARG A C 1
ATOM 2387 O O . ARG A 1 294 ? 9.007 27.954 -2.321 1.00 76.81 294 ARG A O 1
ATOM 2394 N N . GLU A 1 295 ? 10.996 27.904 -3.371 1.00 80.88 295 GLU A N 1
ATOM 2395 C CA . GLU A 1 295 ? 11.697 28.795 -2.442 1.00 80.88 295 GLU A CA 1
ATOM 2396 C C . GLU A 1 295 ? 11.174 30.230 -2.555 1.00 80.88 295 GLU A C 1
ATOM 2398 O O . GLU A 1 295 ? 10.873 30.841 -1.534 1.00 80.88 295 GLU A O 1
ATOM 2403 N N . GLU A 1 296 ? 10.977 30.732 -3.775 1.00 87.25 296 GLU A N 1
ATOM 2404 C CA . GLU A 1 296 ? 10.378 32.043 -4.043 1.00 87.25 296 GLU A CA 1
ATOM 2405 C C . GLU A 1 296 ? 8.935 32.122 -3.540 1.00 87.25 296 GLU A C 1
ATOM 2407 O O . GLU A 1 296 ? 8.561 33.105 -2.910 1.00 87.25 296 GLU A O 1
ATOM 2412 N N . GLU A 1 297 ? 8.119 31.087 -3.759 1.00 78.38 297 GLU A N 1
ATOM 2413 C CA . GLU A 1 297 ? 6.756 31.049 -3.226 1.00 78.38 297 GLU A CA 1
ATOM 2414 C C . GLU A 1 297 ? 6.746 31.014 -1.695 1.00 78.38 297 GLU A C 1
ATOM 2416 O O . GLU A 1 297 ? 5.967 31.728 -1.071 1.00 78.38 297 GLU A O 1
ATOM 2421 N N . ALA A 1 298 ? 7.629 30.227 -1.075 1.00 68.75 298 ALA A N 1
ATOM 2422 C CA . ALA A 1 298 ? 7.764 30.197 0.376 1.00 68.75 298 ALA A CA 1
ATOM 2423 C C . ALA A 1 298 ? 8.244 31.545 0.938 1.00 68.75 298 ALA A C 1
ATOM 2425 O O . ALA A 1 298 ? 7.751 31.970 1.982 1.00 68.75 298 ALA A O 1
ATOM 2426 N N . ALA A 1 299 ? 9.160 32.227 0.245 1.00 77.69 299 ALA A N 1
ATOM 2427 C CA . ALA A 1 299 ? 9.629 33.560 0.605 1.00 77.69 299 ALA A CA 1
ATOM 2428 C C . ALA A 1 299 ? 8.517 34.606 0.456 1.00 77.69 299 ALA A C 1
ATOM 2430 O O . ALA A 1 299 ? 8.275 35.346 1.400 1.00 77.69 299 ALA A O 1
ATOM 2431 N N . ARG A 1 300 ? 7.765 34.601 -0.655 1.00 79.38 300 ARG A N 1
ATOM 2432 C CA . ARG A 1 300 ? 6.581 35.460 -0.833 1.00 79.38 300 ARG A CA 1
ATOM 2433 C C . ARG A 1 300 ? 5.539 35.211 0.245 1.00 79.38 300 ARG A C 1
ATOM 2435 O O . ARG A 1 300 ? 4.993 36.155 0.788 1.00 79.38 300 ARG A O 1
ATOM 2442 N N . GLN A 1 301 ? 5.269 33.951 0.583 1.00 67.31 301 GLN A N 1
ATOM 2443 C CA . GLN A 1 301 ? 4.361 33.602 1.676 1.00 67.31 301 GLN A CA 1
ATOM 2444 C C . GLN A 1 301 ? 4.874 34.103 3.029 1.00 67.31 301 GLN A C 1
ATOM 2446 O O . GLN A 1 301 ? 4.064 34.488 3.864 1.00 67.31 301 GLN A O 1
ATOM 2451 N N . ALA A 1 302 ? 6.187 34.073 3.267 1.00 69.00 302 ALA A N 1
ATOM 2452 C CA . ALA A 1 302 ? 6.792 34.598 4.487 1.00 69.00 302 ALA A CA 1
ATOM 2453 C C . ALA A 1 302 ? 6.705 36.131 4.546 1.00 69.00 302 ALA A C 1
ATOM 2455 O O . ALA A 1 302 ? 6.260 36.660 5.556 1.00 69.00 302 ALA A O 1
ATOM 2456 N N . GLU A 1 303 ? 7.019 36.825 3.455 1.00 73.12 303 GLU A N 1
ATOM 2457 C CA . GLU A 1 303 ? 6.905 38.283 3.336 1.00 73.12 303 GLU A CA 1
ATOM 2458 C C . GLU A 1 303 ? 5.449 38.740 3.496 1.00 73.12 303 GLU A C 1
ATOM 2460 O O . GLU A 1 303 ? 5.163 39.607 4.311 1.00 73.12 303 GLU A O 1
ATOM 2465 N N . LEU A 1 304 ? 4.491 38.057 2.856 1.00 66.00 304 LEU A N 1
ATOM 2466 C CA . LEU A 1 304 ? 3.059 38.332 3.030 1.00 66.00 304 LEU A CA 1
ATOM 2467 C C . LEU A 1 304 ? 2.588 38.110 4.480 1.00 66.00 304 LEU A C 1
ATOM 2469 O O . LEU A 1 304 ? 1.632 38.744 4.923 1.00 66.00 304 LEU A O 1
ATOM 2473 N N . ARG A 1 305 ? 3.234 37.201 5.229 1.00 59.62 305 ARG A N 1
ATOM 2474 C CA . ARG A 1 305 ? 2.972 36.999 6.666 1.00 59.62 305 ARG A CA 1
ATOM 2475 C C . ARG A 1 305 ? 3.602 38.082 7.535 1.00 59.62 305 ARG A C 1
ATOM 2477 O O . ARG A 1 305 ? 3.061 38.356 8.598 1.00 59.62 305 ARG A O 1
ATOM 2484 N N . GLU A 1 306 ? 4.737 38.638 7.123 1.00 64.19 306 GLU A N 1
ATOM 2485 C CA . GLU A 1 306 ? 5.414 39.733 7.825 1.00 64.19 306 GLU A CA 1
ATOM 2486 C C . GLU A 1 306 ? 4.731 41.085 7.559 1.00 64.19 306 GLU A C 1
ATOM 2488 O O . GLU A 1 306 ? 4.639 41.909 8.467 1.00 64.19 306 GLU A O 1
ATOM 2493 N N . GLU A 1 307 ? 4.210 41.299 6.346 1.00 63.19 307 GLU A N 1
ATOM 2494 C CA . GLU A 1 307 ? 3.524 42.532 5.938 1.00 63.19 307 GLU A CA 1
ATOM 2495 C C . GLU A 1 307 ? 2.080 42.622 6.438 1.00 63.19 307 GLU A C 1
ATOM 2497 O O . GLU A 1 307 ? 1.607 43.708 6.781 1.00 63.19 307 GLU A O 1
ATOM 2502 N N . MET A 1 308 ? 1.351 41.503 6.487 1.00 55.59 308 MET A N 1
ATOM 2503 C CA . MET A 1 308 ? 0.009 41.514 7.058 1.00 55.59 308 MET A CA 1
ATOM 2504 C C . MET A 1 308 ? 0.116 41.509 8.579 1.00 55.59 308 MET A C 1
ATOM 2506 O O . MET A 1 308 ? 0.532 40.516 9.177 1.00 55.59 308 MET A O 1
ATOM 2510 N N . ALA A 1 309 ? -0.311 42.609 9.210 1.00 61.25 309 ALA A N 1
ATOM 2511 C CA . ALA A 1 309 ? -0.493 42.651 10.655 1.00 61.25 309 ALA A CA 1
ATOM 2512 C C . ALA A 1 309 ? -1.294 41.415 11.082 1.00 61.25 309 ALA A C 1
ATOM 2514 O O . ALA A 1 309 ? -2.274 41.047 10.429 1.00 61.25 309 ALA A O 1
ATOM 2515 N N . GLU A 1 310 ? -0.868 40.759 12.158 1.00 51.22 310 GLU A N 1
ATOM 2516 C CA . GLU A 1 310 ? -1.444 39.491 12.613 1.00 51.22 310 GLU A CA 1
ATOM 2517 C C . GLU A 1 310 ? -2.981 39.562 12.718 1.00 51.22 310 GLU A C 1
ATOM 2519 O O . GLU A 1 310 ? -3.681 38.614 12.379 1.00 51.22 310 GLU A O 1
ATOM 2524 N N . GLU A 1 311 ? -3.510 40.730 13.082 1.00 52.47 311 GLU A N 1
ATOM 2525 C CA . GLU A 1 311 ? -4.936 41.069 13.145 1.00 52.47 311 GLU A CA 1
ATOM 2526 C C . GLU A 1 311 ? -5.656 41.018 11.781 1.00 52.47 311 GLU A C 1
ATOM 2528 O O . GLU A 1 311 ? -6.770 40.514 11.674 1.00 52.47 311 GLU A O 1
ATOM 2533 N N . GLN A 1 312 ? -4.990 41.413 10.699 1.00 58.56 312 GLN A N 1
ATOM 2534 C CA . GLN A 1 312 ? -5.528 41.402 9.337 1.00 58.56 312 GLN A CA 1
ATOM 2535 C C . GLN A 1 312 ? -5.468 40.005 8.692 1.00 58.56 312 GLN A C 1
ATOM 2537 O O . GLN A 1 312 ? -6.364 39.620 7.934 1.00 58.56 312 GLN A O 1
ATOM 2542 N N . LEU A 1 313 ? -4.445 39.206 9.031 1.00 55.50 313 LEU A N 1
ATOM 2543 C CA . LEU A 1 313 ? -4.416 37.758 8.766 1.00 55.50 313 LEU A CA 1
ATOM 2544 C C . LEU A 1 313 ? -5.598 37.061 9.451 1.00 55.50 313 LEU A C 1
ATOM 2546 O O . LEU A 1 313 ? -6.267 36.237 8.822 1.00 55.50 313 LEU A O 1
ATOM 2550 N N . ARG A 1 314 ? -5.873 37.421 10.714 1.00 54.03 314 ARG A N 1
ATOM 2551 C CA . ARG A 1 314 ? -6.985 36.885 11.515 1.00 54.03 314 ARG A CA 1
ATOM 2552 C C . ARG A 1 314 ? -8.345 37.215 10.897 1.00 54.03 314 ARG A C 1
ATOM 2554 O O . ARG A 1 314 ? -9.132 36.296 10.676 1.00 54.03 314 ARG A O 1
ATOM 2561 N N . GLU A 1 315 ? -8.607 38.475 10.552 1.00 59.91 315 GLU A N 1
ATOM 2562 C CA . GLU A 1 315 ? -9.887 38.893 9.959 1.00 59.91 315 GLU A CA 1
ATOM 2563 C C . GLU A 1 315 ? -10.136 38.249 8.587 1.00 59.91 315 GLU A C 1
ATOM 2565 O O . GLU A 1 315 ? -11.213 37.705 8.338 1.00 59.91 315 GLU A O 1
ATOM 2570 N N . ASN A 1 316 ? -9.125 38.218 7.711 1.00 61.44 316 ASN A N 1
ATOM 2571 C CA . ASN A 1 316 ? -9.247 37.575 6.399 1.00 61.44 316 ASN A CA 1
ATOM 2572 C C . ASN A 1 316 ? -9.475 36.063 6.511 1.00 61.44 316 ASN A C 1
ATOM 2574 O O . ASN A 1 316 ? -10.243 35.485 5.737 1.00 61.44 316 ASN A O 1
ATOM 2578 N N . PHE A 1 317 ? -8.820 35.406 7.469 1.00 58.47 317 PHE A N 1
ATOM 2579 C CA . PHE A 1 317 ? -9.007 33.983 7.733 1.00 58.47 317 PHE A CA 1
ATOM 2580 C C . PHE A 1 317 ? -10.422 33.692 8.248 1.00 58.47 317 PHE A C 1
ATOM 2582 O O . PHE A 1 317 ? -11.118 32.838 7.690 1.00 58.47 317 PHE A O 1
ATOM 2589 N N . GLN A 1 318 ? -10.883 34.450 9.247 1.00 58.47 318 GLN A N 1
ATOM 2590 C CA . GLN A 1 318 ? -12.225 34.329 9.813 1.00 58.47 318 GLN A CA 1
ATOM 2591 C C . GLN A 1 318 ? -13.307 34.578 8.751 1.00 58.47 318 GLN A C 1
ATOM 2593 O O . GLN A 1 318 ? -14.228 33.771 8.610 1.00 58.47 318 GLN A O 1
ATOM 2598 N N . GLN A 1 319 ? -13.166 35.629 7.938 1.00 64.06 319 GLN A N 1
ATOM 2599 C CA . GLN A 1 319 ? -14.135 35.958 6.892 1.00 64.06 319 GLN A CA 1
ATOM 2600 C C . GLN A 1 319 ? -14.173 34.897 5.783 1.00 64.06 319 GLN A C 1
ATOM 2602 O O . GLN A 1 319 ? -15.255 34.493 5.358 1.00 64.06 319 GLN A O 1
ATOM 2607 N N . ARG A 1 320 ? -13.017 34.368 5.344 1.00 62.16 320 ARG A N 1
ATOM 2608 C CA . ARG A 1 320 ? -12.962 33.291 4.333 1.00 62.16 320 ARG A CA 1
ATOM 2609 C C . ARG A 1 320 ? -13.600 31.993 4.829 1.00 62.16 320 ARG A C 1
ATOM 2611 O O . ARG A 1 320 ? -14.197 31.276 4.023 1.00 62.16 320 ARG A O 1
ATOM 2618 N N . ILE A 1 321 ? -13.497 31.691 6.125 1.00 54.62 321 ILE A N 1
ATOM 2619 C CA . ILE A 1 321 ? -14.186 30.550 6.742 1.00 54.62 321 ILE A CA 1
ATOM 2620 C C . ILE A 1 321 ? -15.699 30.792 6.769 1.00 54.62 321 ILE A C 1
ATOM 2622 O O . ILE A 1 321 ? -16.443 29.959 6.249 1.00 54.62 321 ILE A O 1
ATOM 2626 N N . LEU A 1 322 ? -16.155 31.935 7.293 1.00 58.25 322 LEU A N 1
ATOM 2627 C CA . LEU A 1 322 ? -17.581 32.271 7.404 1.00 58.25 322 LEU A CA 1
ATOM 2628 C C . LEU A 1 322 ? -18.282 32.303 6.033 1.00 58.25 322 LEU A C 1
ATOM 2630 O O . LEU A 1 322 ? -19.331 31.672 5.853 1.00 58.25 322 LEU A O 1
ATOM 2634 N N . ASP A 1 323 ? -17.667 32.934 5.030 1.00 60.62 323 ASP A N 1
ATOM 2635 C CA . ASP A 1 323 ? -18.200 33.000 3.665 1.00 60.62 323 ASP A CA 1
ATOM 2636 C C . ASP A 1 323 ? -18.333 31.609 3.029 1.00 60.62 323 ASP A C 1
ATOM 2638 O O . ASP A 1 323 ? -19.313 31.337 2.329 1.00 60.62 323 ASP A O 1
ATOM 2642 N N . ARG A 1 324 ? -17.382 30.698 3.273 1.00 56.53 324 ARG A N 1
ATOM 2643 C CA . ARG A 1 324 ? -17.405 29.335 2.708 1.00 56.53 324 ARG A CA 1
ATOM 2644 C C . ARG A 1 324 ? -18.330 28.390 3.474 1.00 56.53 324 ARG A C 1
ATOM 2646 O O . ARG A 1 324 ? -18.978 27.546 2.852 1.00 56.53 324 ARG A O 1
ATOM 2653 N N . MET A 1 325 ? -18.453 28.547 4.793 1.00 48.78 325 MET A N 1
ATOM 2654 C CA . MET A 1 325 ? -19.410 27.802 5.622 1.00 48.78 325 MET A CA 1
ATOM 2655 C C . MET A 1 325 ? -20.860 28.051 5.205 1.00 48.78 325 MET A C 1
ATOM 2657 O O . MET A 1 325 ? -21.674 27.129 5.236 1.00 48.78 325 MET A O 1
ATOM 2661 N N . SER A 1 326 ? -21.173 29.260 4.735 1.00 56.12 326 SER A N 1
ATOM 2662 C CA . SER A 1 326 ? -22.525 29.620 4.296 1.00 56.12 326 SER A CA 1
ATOM 2663 C C . SER A 1 326 ? -23.007 28.887 3.027 1.00 56.12 326 SER A C 1
ATOM 2665 O O . SER A 1 326 ? -24.213 28.802 2.797 1.00 56.12 326 SER A O 1
ATOM 2667 N N . ARG A 1 327 ? -22.099 28.325 2.206 1.00 54.50 327 ARG A N 1
ATOM 2668 C CA . ARG A 1 327 ? -22.403 27.898 0.822 1.00 54.50 327 ARG A CA 1
ATOM 2669 C C . ARG A 1 327 ? -22.668 26.406 0.604 1.00 54.50 327 ARG A C 1
ATOM 2671 O O . ARG A 1 327 ? -23.117 26.043 -0.477 1.00 54.50 327 ARG A O 1
ATOM 2678 N N . VAL A 1 328 ? -22.413 25.525 1.573 1.00 49.94 328 VAL A N 1
ATOM 2679 C CA . VAL A 1 328 ? -22.507 24.067 1.347 1.00 49.94 328 VAL A CA 1
ATOM 2680 C C . VAL A 1 328 ? -23.247 23.384 2.494 1.00 49.94 328 VAL A C 1
ATOM 2682 O O . VAL A 1 328 ? -22.684 23.163 3.567 1.00 49.94 328 VAL A O 1
ATOM 2685 N N . ARG A 1 329 ? -24.505 23.005 2.237 1.00 49.19 329 ARG A N 1
ATOM 2686 C CA . ARG A 1 329 ? -25.318 22.135 3.099 1.00 49.19 329 ARG A CA 1
ATOM 2687 C C . ARG A 1 329 ? -25.416 20.748 2.466 1.00 49.19 329 ARG A C 1
ATOM 2689 O O . ARG A 1 329 ? -26.114 20.578 1.474 1.00 49.19 329 ARG A O 1
ATOM 2696 N N . LEU A 1 330 ? -24.754 19.757 3.059 1.00 54.22 330 LEU A N 1
ATOM 2697 C CA . LEU A 1 330 ? -24.998 18.342 2.766 1.00 54.22 330 LEU A CA 1
ATOM 2698 C C . LEU A 1 330 ? -25.591 17.691 4.029 1.00 54.22 330 LEU A C 1
ATOM 2700 O O . LEU A 1 330 ? -24.838 17.383 4.954 1.00 54.22 330 LEU A O 1
ATOM 2704 N N . PRO A 1 331 ? -26.923 17.495 4.101 1.00 55.50 331 PRO A N 1
ATOM 2705 C CA . PRO A 1 331 ? -27.603 17.016 5.311 1.00 55.50 331 PRO A CA 1
ATOM 2706 C C . PRO A 1 331 ? -27.080 15.669 5.835 1.00 55.50 331 PRO A C 1
ATOM 2708 O O . PRO A 1 331 ? -26.911 15.492 7.037 1.00 55.50 331 PRO A O 1
ATOM 2711 N N . ALA A 1 332 ? -26.742 14.735 4.939 1.00 50.59 332 ALA A N 1
ATOM 2712 C CA . ALA A 1 332 ? -26.228 13.414 5.317 1.00 50.59 332 ALA A CA 1
ATOM 2713 C C . ALA A 1 332 ? -24.807 13.457 5.913 1.00 50.59 332 ALA A C 1
ATOM 2715 O O . ALA A 1 332 ? -24.444 12.596 6.711 1.00 50.59 332 ALA A O 1
ATOM 2716 N N . TYR A 1 333 ? -24.005 14.461 5.545 1.00 61.06 333 TYR A N 1
ATOM 2717 C CA . TYR A 1 333 ? -22.666 14.654 6.101 1.00 61.06 333 TYR A CA 1
ATOM 2718 C C . TYR A 1 333 ? -22.735 15.235 7.519 1.00 61.06 333 TYR A C 1
ATOM 2720 O O . TYR A 1 333 ? -21.946 14.847 8.372 1.00 61.06 333 TYR A O 1
ATOM 2728 N N . GLN A 1 334 ? -23.718 16.097 7.802 1.00 63.09 334 GLN A N 1
ATOM 2729 C CA . GLN A 1 334 ? -23.882 16.721 9.119 1.00 63.09 334 GLN A CA 1
ATOM 2730 C C . GLN A 1 334 ? -24.232 15.708 10.216 1.00 63.09 334 GLN A C 1
ATOM 2732 O O . GLN A 1 334 ? -23.602 15.729 11.266 1.00 63.09 334 GLN A O 1
ATOM 2737 N N . ILE A 1 335 ? -25.153 14.772 9.965 1.00 58.31 335 ILE A N 1
ATOM 2738 C CA . ILE A 1 335 ? -25.563 13.776 10.975 1.00 58.31 335 ILE A CA 1
ATOM 2739 C C . ILE A 1 335 ? -24.360 12.941 11.447 1.00 58.31 335 ILE A C 1
ATOM 2741 O O . ILE A 1 335 ? -24.115 12.814 12.644 1.00 58.31 335 ILE A O 1
ATOM 2745 N N . PHE A 1 336 ? -23.546 12.452 10.509 1.00 67.38 336 PHE A N 1
ATOM 2746 C CA . PHE A 1 336 ? -22.371 11.638 10.829 1.00 67.38 336 PHE A CA 1
ATOM 2747 C C . PHE A 1 336 ? -21.226 12.442 11.479 1.00 67.38 336 PHE A C 1
ATOM 2749 O O . PHE A 1 336 ? -20.348 11.876 12.130 1.00 67.38 336 PHE A O 1
ATOM 2756 N N . GLN A 1 337 ? -21.185 13.766 11.300 1.00 70.25 337 GLN A N 1
ATOM 2757 C CA . GLN A 1 337 ? -20.253 14.636 12.031 1.00 70.25 337 GLN A CA 1
ATOM 2758 C C . GLN A 1 337 ? -20.685 14.798 13.490 1.00 70.25 337 GLN A C 1
ATOM 2760 O O . GLN A 1 337 ? -19.855 14.670 14.388 1.00 70.25 337 GLN A O 1
ATOM 2765 N N . GLU A 1 338 ? -21.976 15.024 13.735 1.00 75.75 338 GLU A N 1
ATOM 2766 C CA . GLU A 1 338 ? -22.506 15.202 15.090 1.00 75.75 338 GLU A CA 1
ATOM 2767 C C . GLU A 1 338 ? -22.382 13.926 15.935 1.00 75.75 338 GLU A C 1
ATOM 2769 O O . GLU A 1 338 ? -21.971 13.987 17.097 1.00 75.75 338 GLU A O 1
ATOM 2774 N N . GLU A 1 339 ? -22.623 12.750 15.346 1.00 81.31 339 GLU A N 1
ATOM 2775 C CA . GLU A 1 339 ? -22.387 11.470 16.029 1.00 81.31 339 GLU A CA 1
ATOM 2776 C C . GLU A 1 339 ? -20.919 11.300 16.434 1.00 81.31 339 GLU A C 1
ATOM 2778 O O . GLU A 1 339 ? -20.628 10.975 17.585 1.00 81.31 339 GLU A O 1
ATOM 2783 N N . ARG A 1 340 ? -19.977 11.599 15.532 1.00 81.12 340 ARG A N 1
ATOM 2784 C CA . ARG A 1 340 ? -18.542 11.496 15.829 1.00 81.12 340 ARG A CA 1
ATOM 2785 C C . ARG A 1 340 ? -18.089 12.455 16.917 1.00 81.12 340 ARG A C 1
ATOM 2787 O O . ARG A 1 340 ? -17.326 12.044 17.789 1.00 81.12 340 ARG A O 1
ATOM 2794 N N . LYS A 1 341 ? -18.573 13.699 16.914 1.00 78.31 341 LYS A N 1
ATOM 2795 C CA . LYS A 1 341 ? -18.323 14.644 18.013 1.00 78.31 341 LYS A CA 1
ATOM 2796 C C . LYS A 1 341 ? -18.844 14.096 19.338 1.00 78.31 341 LYS A C 1
ATOM 2798 O O . LYS A 1 341 ? -18.132 14.123 20.340 1.00 78.31 341 LYS A O 1
ATOM 2803 N N . SER A 1 342 ? -20.062 13.552 19.340 1.00 84.19 342 SER A N 1
ATOM 2804 C CA . SER A 1 342 ? -20.651 12.917 20.522 1.00 84.19 342 SER A CA 1
ATOM 2805 C C . SER A 1 342 ? -19.805 11.735 21.014 1.00 84.19 342 SER A C 1
ATOM 2807 O O . SER A 1 342 ? -19.571 11.586 22.216 1.00 84.19 342 SER A O 1
ATOM 2809 N N . TRP A 1 343 ? -19.293 10.910 20.098 1.00 87.50 343 TRP A N 1
ATOM 2810 C CA . TRP A 1 343 ? -18.413 9.787 20.420 1.00 87.50 343 TRP A CA 1
ATOM 2811 C C . TRP A 1 343 ? -17.087 10.243 21.008 1.00 87.50 343 TRP A C 1
ATOM 2813 O O . TRP A 1 343 ? -16.696 9.727 22.050 1.00 87.50 343 TRP A O 1
ATOM 2823 N N . ALA A 1 344 ? -16.433 11.227 20.396 1.00 84.00 344 ALA A N 1
ATOM 2824 C CA . ALA A 1 344 ? -15.175 11.771 20.890 1.00 84.00 344 ALA A CA 1
ATOM 2825 C C . ALA A 1 344 ? -15.330 12.400 22.277 1.00 84.00 344 ALA A C 1
ATOM 2827 O O . ALA A 1 344 ? -14.549 12.097 23.176 1.00 84.00 344 ALA A O 1
ATOM 2828 N N . LYS A 1 345 ? -16.397 13.179 22.495 1.00 83.88 345 LYS A N 1
ATOM 2829 C CA . LYS A 1 345 ? -16.720 13.757 23.806 1.00 83.88 345 LYS A CA 1
ATOM 2830 C C . LYS A 1 345 ? -16.883 12.680 24.880 1.00 83.88 345 LYS A C 1
ATOM 2832 O O . LYS A 1 345 ? -16.290 12.793 25.948 1.00 83.88 345 LYS A O 1
ATOM 2837 N N . ARG A 1 346 ? -17.649 11.620 24.598 1.00 86.81 346 ARG A N 1
ATOM 2838 C CA . ARG A 1 346 ? -17.838 10.499 25.537 1.00 86.81 346 ARG A CA 1
ATOM 2839 C C . ARG A 1 346 ? -16.558 9.703 25.758 1.00 86.81 346 ARG A C 1
ATOM 2841 O O . ARG A 1 346 ? -16.268 9.340 26.891 1.00 86.81 346 ARG A O 1
ATOM 2848 N N . LEU A 1 347 ? -15.788 9.442 24.701 1.00 85.94 347 LEU A N 1
ATOM 2849 C CA . LEU A 1 347 ? -14.505 8.758 24.825 1.00 85.94 347 LEU A CA 1
ATOM 2850 C C . LEU A 1 347 ? -13.572 9.544 25.739 1.00 85.94 347 LEU A C 1
ATOM 2852 O O . LEU A 1 347 ? -12.992 8.965 26.650 1.00 85.94 347 LEU A O 1
ATOM 2856 N N . MET A 1 348 ? -13.482 10.858 25.542 1.00 84.00 348 MET A N 1
ATOM 2857 C CA . MET A 1 348 ? -12.623 11.695 26.362 1.00 84.00 348 MET A CA 1
ATOM 2858 C C . MET A 1 348 ? -13.100 11.753 27.814 1.00 84.00 348 MET A C 1
ATOM 2860 O O . MET A 1 348 ? -12.286 11.623 28.719 1.00 84.00 348 MET A O 1
ATOM 2864 N N . GLN A 1 349 ? -14.410 11.849 28.059 1.00 83.81 349 GLN A N 1
ATOM 2865 C CA . GLN A 1 349 ? -14.972 11.738 29.412 1.00 83.81 349 GLN A CA 1
ATOM 2866 C C . GLN A 1 349 ? -14.621 10.399 30.074 1.00 83.81 349 GLN A C 1
ATOM 2868 O O . GLN A 1 349 ? -14.201 10.382 31.229 1.00 83.81 349 GLN A O 1
ATOM 2873 N N . ASN A 1 350 ? -14.736 9.293 29.333 1.00 85.75 350 ASN A N 1
ATOM 2874 C CA . ASN A 1 350 ? -14.359 7.971 29.822 1.00 85.75 350 ASN A CA 1
ATOM 2875 C C . ASN A 1 350 ? -12.863 7.916 30.151 1.00 85.75 350 ASN A C 1
ATOM 2877 O O . ASN A 1 350 ? -12.516 7.435 31.220 1.00 85.75 350 ASN A O 1
ATOM 2881 N N . ILE A 1 351 ? -11.990 8.437 29.284 1.00 82.94 351 ILE A N 1
ATOM 2882 C CA . ILE A 1 351 ? -10.535 8.461 29.507 1.00 82.94 351 ILE A CA 1
ATOM 2883 C C . ILE A 1 351 ? -10.172 9.342 30.710 1.00 82.94 351 ILE A C 1
ATOM 2885 O O . ILE A 1 351 ? -9.394 8.916 31.554 1.00 82.94 351 ILE A O 1
ATOM 2889 N N . LEU A 1 352 ? -10.760 10.535 30.837 1.00 79.81 352 LEU A N 1
ATOM 2890 C CA . LEU A 1 352 ? -10.506 11.445 31.962 1.00 79.81 352 LEU A CA 1
ATOM 2891 C C . LEU A 1 352 ? -10.994 10.894 33.307 1.00 79.81 352 LEU A C 1
ATOM 2893 O O . LEU A 1 352 ? -10.500 11.323 34.345 1.00 79.81 352 LEU A O 1
ATOM 2897 N N . SER A 1 353 ? -11.947 9.958 33.301 1.00 81.56 353 SER A N 1
ATOM 2898 C CA . SER A 1 353 ? -12.390 9.258 34.513 1.00 81.56 353 SER A CA 1
ATOM 2899 C C . SER A 1 353 ? -11.423 8.164 34.989 1.00 81.56 353 SER A C 1
ATOM 2901 O O . SER A 1 353 ? -11.619 7.606 36.065 1.00 81.56 353 SER A O 1
ATOM 2903 N N . LEU A 1 354 ? -10.381 7.852 34.207 1.00 81.56 354 LEU A N 1
ATOM 2904 C CA . LEU A 1 354 ? -9.358 6.868 34.556 1.00 81.56 354 LEU A CA 1
ATOM 2905 C C . LEU A 1 354 ? -8.235 7.572 35.332 1.00 81.56 354 LEU A C 1
ATOM 2907 O O . LEU A 1 354 ? -7.314 8.124 34.730 1.00 81.56 354 LEU A O 1
ATOM 2911 N N . GLU A 1 355 ? -8.322 7.560 36.666 1.00 72.44 355 GLU A N 1
ATOM 2912 C CA . GLU A 1 355 ? -7.377 8.251 37.565 1.00 72.44 355 GLU A CA 1
ATOM 2913 C C . GLU A 1 355 ? -5.906 7.935 37.223 1.00 72.44 355 GLU A C 1
ATOM 2915 O O . GLU A 1 355 ? -5.103 8.856 37.074 1.00 72.44 355 GLU A O 1
ATOM 2920 N N . GLU A 1 356 ? -5.588 6.662 36.958 1.00 66.19 356 GLU A N 1
ATOM 2921 C CA . GLU A 1 356 ? -4.239 6.172 36.617 1.00 66.19 356 GLU A CA 1
ATOM 2922 C C . GLU A 1 356 ? -3.646 6.778 35.332 1.00 66.19 356 GLU A C 1
ATOM 2924 O O . GLU A 1 356 ? -2.437 6.984 35.234 1.00 66.19 356 GLU A O 1
ATOM 2929 N N . LEU A 1 357 ? -4.488 7.071 34.336 1.00 64.25 357 LEU A N 1
ATOM 2930 C CA . LEU A 1 357 ? -4.072 7.721 33.088 1.00 64.25 357 LEU A CA 1
ATOM 2931 C C . LEU A 1 357 ? -3.975 9.236 33.257 1.00 64.25 357 LEU A C 1
ATOM 2933 O O . LEU A 1 357 ? -3.160 9.881 32.603 1.00 64.25 357 LEU A O 1
ATOM 2937 N N . SER A 1 358 ? -4.792 9.813 34.137 1.00 62.59 358 SER A N 1
ATOM 2938 C CA . SER A 1 358 ? -4.837 11.260 34.322 1.00 62.59 358 SER A CA 1
ATOM 2939 C C . SER A 1 358 ? -3.523 11.825 34.868 1.00 62.59 358 SER A C 1
ATOM 2941 O O . SER A 1 358 ? -3.121 12.902 34.438 1.00 62.59 358 SER A O 1
ATOM 2943 N N . ASP A 1 359 ? -2.814 11.089 35.728 1.00 65.06 359 ASP A N 1
ATOM 2944 C CA . ASP A 1 359 ? -1.547 11.550 36.305 1.00 65.06 359 ASP A CA 1
ATOM 2945 C C . ASP A 1 359 ? -0.375 11.431 35.318 1.00 65.06 359 ASP A C 1
ATOM 2947 O O . ASP A 1 359 ? 0.428 12.354 35.214 1.00 65.06 359 ASP A O 1
ATOM 2951 N N . GLN A 1 360 ? -0.318 10.350 34.528 1.00 65.06 360 GLN A N 1
ATOM 2952 C CA . GLN A 1 360 ? 0.743 10.118 33.531 1.00 65.06 360 GLN A CA 1
ATOM 2953 C C . GLN A 1 360 ? 0.725 11.118 32.369 1.00 65.06 360 GLN A C 1
ATOM 2955 O O . GLN A 1 360 ? 1.755 11.373 31.758 1.00 65.06 360 GLN A O 1
ATOM 2960 N N . TRP A 1 361 ? -0.450 11.651 32.034 1.00 63.50 361 TRP A N 1
ATOM 2961 C CA . TRP A 1 361 ? -0.634 12.564 30.901 1.00 63.50 361 TRP A CA 1
ATOM 2962 C C . TRP A 1 361 ? -0.683 14.040 31.309 1.00 63.50 361 TRP A C 1
ATOM 2964 O O . TRP A 1 361 ? -0.698 14.919 30.448 1.00 63.50 361 TRP A O 1
ATOM 2974 N N . ARG A 1 362 ? -0.708 14.320 32.618 1.00 60.78 362 ARG A N 1
ATOM 2975 C CA . ARG A 1 362 ? -0.573 15.673 33.178 1.00 60.78 362 ARG A CA 1
ATOM 2976 C C . ARG A 1 362 ? 0.884 16.087 33.391 1.00 60.78 362 ARG A C 1
ATOM 2978 O O . ARG A 1 362 ? 1.122 17.274 33.603 1.00 60.78 362 ARG A O 1
ATOM 2985 N N . THR A 1 363 ? 1.830 15.149 33.351 1.00 59.34 363 THR A N 1
ATOM 2986 C CA . THR A 1 363 ? 3.272 15.433 33.361 1.00 59.34 363 THR A CA 1
ATOM 2987 C C . THR A 1 363 ? 3.784 15.731 31.946 1.00 59.34 363 THR A C 1
ATOM 2989 O O . THR A 1 363 ? 3.126 15.418 30.951 1.00 59.34 363 THR A O 1
ATOM 2992 N N . GLU A 1 364 ? 4.924 16.423 31.844 1.00 57.59 364 GLU A N 1
ATOM 2993 C CA . GLU A 1 364 ? 5.522 16.842 30.568 1.00 57.59 364 GLU A CA 1
ATOM 2994 C C . GLU A 1 364 ? 5.713 15.633 29.646 1.00 57.59 364 GLU A C 1
ATOM 2996 O O . GLU A 1 364 ? 6.418 14.694 29.981 1.00 57.59 364 GLU A O 1
ATOM 3001 N N . THR A 1 365 ? 5.089 15.658 28.469 1.00 60.81 365 THR A N 1
ATOM 3002 C CA . THR A 1 365 ? 5.200 14.606 27.460 1.00 60.81 365 THR A CA 1
ATOM 3003 C C . THR A 1 365 ? 6.604 14.661 26.850 1.00 60.81 365 THR A C 1
ATOM 3005 O O . THR A 1 365 ? 6.910 15.598 26.093 1.00 60.81 365 THR A O 1
ATOM 3008 N N . PRO A 1 366 ? 7.481 13.689 27.142 1.00 54.47 366 PRO A N 1
ATOM 3009 C CA . PRO A 1 366 ? 8.869 13.763 26.734 1.00 54.47 366 PRO A CA 1
ATOM 3010 C C . PRO A 1 366 ? 9.026 13.222 25.313 1.00 54.47 366 PRO A C 1
ATOM 3012 O O . PRO A 1 366 ? 8.800 12.043 25.048 1.00 54.47 366 PRO A O 1
ATOM 3015 N N . SER A 1 367 ? 9.477 14.053 24.369 1.00 56.97 367 SER A N 1
ATOM 3016 C CA . SER A 1 367 ? 10.034 13.501 23.127 1.00 56.97 367 SER A CA 1
ATOM 3017 C C . SER A 1 367 ? 11.406 12.895 23.418 1.00 56.97 367 SER A C 1
ATOM 3019 O O . SER A 1 367 ? 12.215 13.541 24.090 1.00 56.97 367 SER A O 1
ATOM 3021 N N . ARG A 1 368 ? 11.701 11.724 22.840 1.00 53.62 368 ARG A N 1
ATOM 3022 C CA . ARG A 1 368 ? 12.941 10.961 23.073 1.00 53.62 368 ARG A CA 1
ATOM 3023 C C . ARG A 1 368 ? 14.225 11.797 23.063 1.00 53.62 368 ARG A C 1
ATOM 3025 O O . ARG A 1 368 ? 15.079 11.615 23.921 1.00 53.62 368 ARG A O 1
ATOM 3032 N N . ASP A 1 369 ? 14.353 12.714 22.109 1.00 53.03 369 ASP A N 1
ATOM 3033 C CA . ASP A 1 369 ? 15.609 13.429 21.867 1.00 53.03 369 ASP A CA 1
ATOM 3034 C C . ASP A 1 369 ? 15.744 14.722 22.702 1.00 53.03 369 ASP A C 1
ATOM 3036 O O . ASP A 1 369 ? 16.782 15.386 22.657 1.00 53.03 369 ASP A O 1
ATOM 3040 N N . HIS A 1 370 ? 14.711 15.099 23.467 1.00 56.66 370 HIS A N 1
ATOM 3041 C CA . HIS A 1 370 ? 14.638 16.404 24.145 1.00 56.66 370 HIS A CA 1
ATOM 3042 C C . HIS A 1 370 ? 14.054 16.366 25.562 1.00 56.66 370 HIS A C 1
ATOM 3044 O O . HIS A 1 370 ? 13.807 17.424 26.144 1.00 56.66 370 HIS A O 1
ATOM 3050 N N . ALA A 1 371 ? 13.815 15.176 26.107 1.00 61.88 371 ALA A N 1
ATOM 3051 C CA . ALA A 1 371 ? 13.351 15.009 27.473 1.00 61.88 371 ALA A CA 1
ATOM 3052 C C . ALA A 1 371 ? 14.443 15.377 28.483 1.00 61.88 371 ALA A C 1
ATOM 3054 O O . ALA A 1 371 ? 15.621 15.075 28.281 1.00 61.88 371 ALA A O 1
ATOM 3055 N N . SER A 1 372 ? 14.042 16.013 29.581 1.00 62.34 372 SER A N 1
ATOM 3056 C CA . SER A 1 372 ? 14.898 16.228 30.752 1.00 62.34 372 SER A CA 1
ATOM 3057 C C . SER A 1 372 ? 15.219 14.907 31.468 1.00 62.34 372 SER A C 1
ATOM 3059 O O . SER A 1 372 ? 16.309 14.775 32.026 1.00 62.34 372 SER A O 1
ATOM 3061 N N . ASP A 1 373 ? 14.317 13.923 31.379 1.00 74.31 373 ASP A N 1
ATOM 3062 C CA . ASP A 1 373 ? 14.479 12.547 31.851 1.00 74.31 373 ASP A CA 1
ATOM 3063 C C . ASP A 1 373 ? 14.468 11.555 30.673 1.00 74.31 373 ASP A C 1
ATOM 3065 O O . ASP A 1 373 ? 13.485 11.412 29.942 1.00 74.31 373 ASP A O 1
ATOM 3069 N N . ARG A 1 374 ? 15.586 10.845 30.490 1.00 74.38 374 ARG A N 1
ATOM 3070 C CA . ARG A 1 374 ? 15.752 9.853 29.424 1.00 74.38 374 ARG A CA 1
ATOM 3071 C C . ARG A 1 374 ? 14.854 8.628 29.613 1.00 74.38 374 ARG A C 1
ATOM 3073 O O . ARG A 1 374 ? 14.388 8.084 28.614 1.00 74.38 374 ARG A O 1
ATOM 3080 N N . GLU A 1 375 ? 14.620 8.189 30.848 1.00 77.81 375 GLU A N 1
ATOM 3081 C CA . GLU A 1 375 ? 13.785 7.014 31.123 1.00 77.81 375 GLU A CA 1
ATOM 3082 C C . GLU A 1 375 ? 12.324 7.304 30.762 1.00 77.81 375 GLU A C 1
ATOM 3084 O O . GLU A 1 375 ? 11.661 6.492 30.112 1.00 77.81 375 GLU A O 1
ATOM 3089 N N . GLU A 1 376 ? 11.839 8.497 31.110 1.00 74.19 376 GLU A N 1
ATOM 3090 C CA . GLU A 1 376 ? 10.493 8.948 30.756 1.00 74.19 376 GLU A CA 1
ATOM 3091 C C . GLU A 1 376 ? 10.324 9.048 29.232 1.00 74.19 376 GLU A C 1
ATOM 3093 O O . GLU A 1 376 ? 9.331 8.574 28.677 1.00 74.19 376 GLU A O 1
ATOM 3098 N N . ALA A 1 377 ? 11.340 9.565 28.532 1.00 75.44 377 ALA A N 1
ATOM 3099 C CA . ALA A 1 377 ? 11.382 9.630 27.070 1.00 75.44 377 ALA A CA 1
ATOM 3100 C C . ALA A 1 377 ? 11.335 8.247 26.400 1.00 75.44 377 ALA A C 1
ATOM 3102 O O . ALA A 1 377 ? 10.624 8.048 25.411 1.00 75.44 377 ALA A O 1
ATOM 3103 N N . GLU A 1 378 ? 12.100 7.284 26.920 1.00 78.75 378 GLU A N 1
ATOM 3104 C CA . GLU A 1 378 ? 12.114 5.906 26.422 1.00 78.75 378 GLU A CA 1
ATOM 3105 C C . GLU A 1 378 ? 10.774 5.203 26.695 1.00 78.75 378 GLU A C 1
ATOM 3107 O O . GLU A 1 378 ? 10.259 4.489 25.825 1.00 78.75 378 GLU A O 1
ATOM 3112 N N . ARG A 1 379 ? 10.148 5.467 27.850 1.00 81.12 379 ARG A N 1
ATOM 3113 C CA . ARG A 1 379 ? 8.799 4.982 28.168 1.00 81.12 379 ARG A CA 1
ATOM 3114 C C . ARG A 1 379 ? 7.757 5.560 27.214 1.00 81.12 379 ARG A C 1
ATOM 3116 O O . ARG A 1 379 ? 6.987 4.790 26.641 1.00 81.12 379 ARG A O 1
ATOM 3123 N N . PHE A 1 380 ? 7.755 6.875 26.991 1.00 82.62 380 PHE A N 1
ATOM 3124 C CA . PHE A 1 380 ? 6.838 7.517 26.047 1.00 82.62 380 PHE A CA 1
ATOM 3125 C C . PHE A 1 380 ? 7.006 6.949 24.638 1.00 82.62 380 PHE A C 1
ATOM 3127 O O . PHE A 1 380 ? 6.023 6.566 24.008 1.00 82.62 380 PHE A O 1
ATOM 3134 N N . LYS A 1 381 ? 8.249 6.801 24.165 1.00 84.00 381 LYS A N 1
ATOM 3135 C CA . LYS A 1 381 ? 8.512 6.221 22.844 1.00 84.00 381 LYS A CA 1
ATOM 3136 C C . LYS A 1 381 ? 8.032 4.771 22.738 1.00 84.00 381 LYS A C 1
ATOM 3138 O O . LYS A 1 381 ? 7.476 4.387 21.716 1.00 84.00 381 LYS A O 1
ATOM 3143 N N . THR A 1 382 ? 8.185 3.980 23.797 1.00 86.19 382 THR A N 1
ATOM 3144 C CA . THR A 1 382 ? 7.660 2.606 23.845 1.00 86.19 382 THR A CA 1
ATOM 3145 C C . THR A 1 382 ? 6.135 2.583 23.715 1.00 86.19 382 THR A C 1
ATOM 3147 O O . THR A 1 382 ? 5.589 1.743 22.997 1.00 86.19 382 THR A O 1
ATOM 3150 N N . LEU A 1 383 ? 5.444 3.518 24.376 1.00 88.06 383 LEU A N 1
ATOM 3151 C CA . LEU A 1 383 ? 3.994 3.675 24.262 1.00 88.06 383 LEU A CA 1
ATOM 3152 C C . LEU A 1 383 ? 3.581 4.153 22.866 1.00 88.06 383 LEU A C 1
ATOM 3154 O O . LEU A 1 383 ? 2.627 3.613 22.315 1.00 88.06 383 LEU A O 1
ATOM 3158 N N . GLU A 1 384 ? 4.303 5.115 22.287 1.00 89.44 384 GLU A N 1
ATOM 3159 C CA . GLU A 1 384 ? 4.111 5.598 20.913 1.00 89.44 384 GLU A CA 1
ATOM 3160 C C . GLU A 1 384 ? 4.240 4.440 19.913 1.00 89.44 384 GLU A C 1
ATOM 3162 O O . GLU A 1 384 ? 3.327 4.206 19.131 1.00 89.44 384 GLU A O 1
ATOM 3167 N N . ASP A 1 385 ? 5.313 3.647 19.988 1.00 89.50 385 ASP A N 1
ATOM 3168 C CA . ASP A 1 385 ? 5.554 2.509 19.088 1.00 89.50 385 ASP A CA 1
ATOM 3169 C C . ASP A 1 385 ? 4.532 1.373 19.280 1.00 89.50 385 ASP A C 1
ATOM 3171 O O . ASP A 1 385 ? 4.174 0.652 18.340 1.00 89.50 385 ASP A O 1
ATOM 3175 N N . LEU A 1 386 ? 4.045 1.175 20.509 1.00 91.38 386 LEU A N 1
ATOM 3176 C CA . LEU A 1 386 ? 2.944 0.253 20.777 1.00 91.38 386 LEU A CA 1
ATOM 3177 C C . LEU A 1 386 ? 1.638 0.774 20.169 1.00 91.38 386 LEU A C 1
ATOM 3179 O O . LEU A 1 386 ? 0.957 0.028 19.469 1.00 91.38 386 LEU A O 1
ATOM 3183 N N . GLY A 1 387 ? 1.308 2.040 20.406 1.00 91.19 387 GLY A N 1
ATOM 3184 C CA . GLY A 1 387 ? 0.134 2.704 19.857 1.00 91.19 387 GLY A CA 1
ATOM 3185 C C . GLY A 1 387 ? 0.122 2.755 18.339 1.00 91.19 387 GLY A C 1
ATOM 3186 O O . GLY A 1 387 ? -0.921 2.508 17.740 1.00 91.19 387 GLY A O 1
ATOM 3187 N N . ASP A 1 388 ? 1.283 2.989 17.726 1.00 88.44 388 ASP A N 1
ATOM 3188 C CA . ASP A 1 388 ? 1.493 2.908 16.286 1.00 88.44 388 ASP A CA 1
ATOM 3189 C C . ASP A 1 388 ? 1.024 1.547 15.767 1.00 88.44 388 ASP A C 1
ATOM 3191 O O . ASP A 1 388 ? 0.082 1.475 14.975 1.00 88.44 388 ASP A O 1
ATOM 3195 N N . ARG A 1 389 ? 1.618 0.461 16.278 1.00 89.31 389 ARG A N 1
ATOM 3196 C CA . ARG A 1 389 ? 1.261 -0.908 15.877 1.00 89.31 389 ARG A CA 1
ATOM 3197 C C . ARG A 1 389 ? -0.220 -1.204 16.100 1.00 89.31 389 ARG A C 1
ATOM 3199 O O . ARG A 1 389 ? -0.882 -1.701 15.193 1.00 89.31 389 ARG A O 1
ATOM 3206 N N . LEU A 1 390 ? -0.754 -0.833 17.265 1.00 90.31 390 LEU A N 1
ATOM 3207 C CA . LEU A 1 390 ? -2.170 -1.014 17.587 1.00 90.31 390 LEU A CA 1
ATOM 3208 C C . LEU A 1 390 ? -3.077 -0.264 16.612 1.00 90.31 390 LEU A C 1
ATOM 3210 O O . LEU A 1 390 ? -4.096 -0.808 16.198 1.00 90.31 390 LEU A O 1
ATOM 3214 N N . PHE A 1 391 ? -2.723 0.963 16.225 1.00 88.56 391 PHE A N 1
ATOM 3215 C CA . PHE A 1 391 ? -3.479 1.713 15.232 1.00 88.56 391 PHE A CA 1
ATOM 3216 C C . PHE A 1 391 ? -3.472 1.004 13.879 1.00 88.56 391 PHE A C 1
ATOM 3218 O O . PHE A 1 391 ? -4.538 0.892 13.281 1.00 88.56 391 PHE A O 1
ATOM 3225 N N . LYS A 1 392 ? -2.333 0.457 13.425 1.00 84.31 392 LYS A N 1
ATOM 3226 C CA . LYS A 1 392 ? -2.276 -0.318 12.169 1.00 84.31 392 LYS A CA 1
ATOM 3227 C C . LYS A 1 392 ? -3.237 -1.506 12.204 1.00 84.31 392 LYS A C 1
ATOM 3229 O O . LYS A 1 392 ? -4.074 -1.650 11.312 1.00 84.31 392 LYS A O 1
ATOM 3234 N N . ASP A 1 393 ? -3.152 -2.308 13.260 1.00 85.56 393 ASP A N 1
ATOM 3235 C CA . ASP A 1 393 ? -3.932 -3.540 13.407 1.00 85.56 393 ASP A CA 1
ATOM 3236 C C . ASP A 1 393 ? -5.436 -3.251 13.553 1.00 85.56 393 ASP A C 1
ATOM 3238 O O . ASP A 1 393 ? -6.289 -3.925 12.964 1.00 85.56 393 ASP A O 1
ATOM 3242 N N . LEU A 1 394 ? -5.783 -2.214 14.319 1.00 87.69 394 LEU A N 1
ATOM 3243 C CA . LEU A 1 394 ? -7.171 -1.827 14.563 1.00 87.69 394 LEU A CA 1
ATOM 3244 C C . LEU A 1 394 ? -7.787 -1.067 13.383 1.00 87.69 394 LEU A C 1
ATOM 3246 O O . LEU A 1 394 ? -8.964 -1.277 13.104 1.00 87.69 394 LEU A O 1
ATOM 3250 N N . ALA A 1 395 ? -7.030 -0.234 12.662 1.00 83.00 395 ALA A N 1
ATOM 3251 C CA . ALA A 1 395 ? -7.504 0.433 11.446 1.00 83.00 395 ALA A CA 1
ATOM 3252 C C . ALA A 1 395 ? -7.757 -0.578 10.320 1.00 83.00 395 ALA A C 1
ATOM 3254 O O . ALA A 1 395 ? -8.758 -0.478 9.609 1.00 83.00 395 ALA A O 1
ATOM 3255 N N . TYR A 1 396 ? -6.893 -1.591 10.208 1.00 83.44 396 TYR A N 1
ATOM 3256 C CA . TYR A 1 396 ? -7.112 -2.738 9.334 1.00 83.44 396 TYR A CA 1
ATOM 3257 C C . TYR A 1 396 ? -8.419 -3.460 9.693 1.00 83.44 396 TYR A C 1
ATOM 3259 O O . TYR A 1 396 ? -9.291 -3.622 8.839 1.00 83.44 396 TYR A O 1
ATOM 3267 N N . SER A 1 397 ? -8.592 -3.807 10.973 1.00 86.75 397 SER A N 1
ATOM 3268 C CA . SER A 1 397 ? -9.791 -4.504 11.462 1.00 86.75 397 SER A CA 1
ATOM 3269 C C . SER A 1 397 ? -11.062 -3.679 11.238 1.00 86.75 397 SER A C 1
ATOM 3271 O O . SER A 1 397 ? -12.082 -4.207 10.806 1.00 86.75 397 SER A O 1
ATOM 3273 N N . PHE A 1 398 ? -10.991 -2.364 11.469 1.00 88.88 398 PHE A N 1
ATOM 3274 C CA . PHE A 1 398 ? -12.071 -1.423 11.183 1.00 88.88 398 PHE A CA 1
ATOM 3275 C C . PHE A 1 398 ? -12.467 -1.467 9.701 1.00 88.88 398 PHE A C 1
ATOM 3277 O O . PHE A 1 398 ? -13.650 -1.536 9.366 1.00 88.88 398 PHE A O 1
ATOM 3284 N N . PHE A 1 399 ? -11.487 -1.416 8.798 1.00 86.69 399 PHE A N 1
ATOM 3285 C CA . PHE A 1 399 ? -11.762 -1.388 7.367 1.00 86.69 399 PHE A CA 1
ATOM 3286 C C . PHE A 1 399 ? -12.385 -2.704 6.885 1.00 86.69 399 PHE A C 1
ATOM 3288 O O . PHE A 1 399 ? -13.372 -2.671 6.149 1.00 86.69 399 PHE A O 1
ATOM 3295 N N . GLU A 1 400 ? -11.866 -3.852 7.333 1.00 87.81 400 GLU A N 1
ATOM 3296 C CA . GLU A 1 400 ? -12.470 -5.160 7.048 1.00 87.81 400 GLU A CA 1
ATOM 3297 C C . GLU A 1 400 ? -13.916 -5.237 7.555 1.00 87.81 400 GLU A C 1
ATOM 3299 O O . GLU A 1 400 ? -14.815 -5.641 6.816 1.00 87.81 400 GLU A O 1
ATOM 3304 N N . GLU A 1 401 ? -14.151 -4.811 8.797 1.00 89.69 401 GLU A N 1
ATOM 3305 C CA . GLU A 1 401 ? -15.438 -4.981 9.464 1.00 89.69 401 GLU A CA 1
ATOM 3306 C C . GLU A 1 401 ? -16.531 -4.047 8.930 1.00 89.69 401 GLU A C 1
ATOM 3308 O O . GLU A 1 401 ? -17.667 -4.484 8.727 1.00 89.69 401 GLU A O 1
ATOM 3313 N N . PHE A 1 402 ? -16.220 -2.764 8.738 1.00 89.19 402 PHE A N 1
ATOM 3314 C CA . PHE A 1 402 ? -17.239 -1.750 8.457 1.00 89.19 402 PHE A CA 1
ATOM 3315 C C . PHE A 1 402 ? -17.290 -1.324 7.003 1.00 89.19 402 PHE A C 1
ATOM 3317 O O . PHE A 1 402 ? -18.366 -0.955 6.544 1.00 89.19 402 PHE A O 1
ATOM 3324 N N . VAL A 1 403 ? -16.157 -1.339 6.292 1.00 87.88 403 VAL A N 1
ATOM 3325 C CA . VAL A 1 403 ? -16.101 -0.915 4.887 1.00 87.88 403 VAL A CA 1
ATOM 3326 C C . VAL A 1 403 ? -16.253 -2.111 3.970 1.00 87.88 403 VAL A C 1
ATOM 3328 O O . VAL A 1 403 ? -17.170 -2.126 3.162 1.00 87.88 403 VAL A O 1
ATOM 3331 N N . MET A 1 404 ? -15.387 -3.115 4.111 1.00 89.56 404 MET A N 1
ATOM 3332 C CA . MET A 1 404 ? -15.460 -4.333 3.301 1.00 89.56 404 MET A CA 1
ATOM 3333 C C . MET A 1 404 ? -16.611 -5.244 3.731 1.00 89.56 404 MET A C 1
ATOM 3335 O O . MET A 1 404 ? -17.023 -6.105 2.953 1.00 89.56 404 MET A O 1
ATOM 3339 N N . GLN A 1 405 ? -17.124 -5.045 4.951 1.00 91.81 405 GLN A N 1
ATOM 3340 C CA . GLN A 1 405 ? -18.172 -5.853 5.568 1.00 91.81 405 GLN A CA 1
ATOM 3341 C C . GLN A 1 405 ? -17.843 -7.342 5.478 1.00 91.81 405 GLN A C 1
ATOM 3343 O O . GLN A 1 405 ? -18.680 -8.139 5.058 1.00 91.81 405 GLN A O 1
ATOM 3348 N N . GLU A 1 406 ? -16.598 -7.710 5.785 1.00 92.12 406 GLU A N 1
ATOM 3349 C CA . GLU A 1 406 ? -16.138 -9.090 5.698 1.00 92.12 406 GLU A CA 1
ATOM 3350 C C . GLU A 1 406 ? -17.012 -10.015 6.550 1.00 92.12 406 GLU A C 1
ATOM 3352 O O . GLU A 1 406 ? -17.281 -9.745 7.719 1.00 92.12 406 GLU A O 1
ATOM 3357 N N . GLU A 1 407 ? -17.419 -11.140 5.968 1.00 93.31 407 GLU A N 1
ATOM 3358 C CA . GLU A 1 407 ? -18.060 -12.222 6.708 1.00 93.31 407 GLU A CA 1
ATOM 3359 C C . GLU A 1 407 ? -17.214 -13.485 6.604 1.00 93.31 407 GLU A C 1
ATOM 3361 O O . GLU A 1 407 ? -16.834 -13.902 5.505 1.00 93.31 407 GLU A O 1
ATOM 3366 N N . GLU A 1 408 ? -16.966 -14.108 7.755 1.00 94.19 408 GLU A N 1
ATOM 3367 C CA . GLU A 1 408 ? -16.352 -15.426 7.858 1.00 94.19 408 GLU A CA 1
ATOM 3368 C C . GLU A 1 408 ? -17.429 -16.465 8.206 1.00 94.19 408 GLU A C 1
ATOM 3370 O O . GLU A 1 408 ? -18.060 -16.394 9.260 1.00 94.19 408 GLU A O 1
ATOM 3375 N N . GLU A 1 409 ? -17.633 -17.452 7.332 1.00 95.69 409 GLU A N 1
ATOM 3376 C CA . GLU A 1 409 ? -18.521 -18.598 7.579 1.00 95.69 409 GLU A CA 1
ATOM 3377 C C . GLU A 1 409 ? -17.687 -19.888 7.605 1.00 95.69 409 GLU A C 1
ATOM 3379 O O . GLU A 1 409 ? -16.818 -20.091 6.753 1.00 95.69 409 GLU A O 1
ATOM 3384 N N . ILE A 1 410 ? -17.947 -20.779 8.568 1.00 96.06 410 ILE A N 1
ATOM 3385 C CA . ILE A 1 410 ? -17.399 -22.142 8.554 1.00 96.06 410 ILE A CA 1
ATOM 3386 C C . ILE A 1 410 ? -18.390 -23.052 7.830 1.00 96.06 410 ILE A C 1
ATOM 3388 O O . ILE A 1 410 ? -19.558 -23.126 8.206 1.00 96.06 410 ILE A O 1
ATOM 3392 N N . MET A 1 411 ? -17.934 -23.761 6.800 1.00 96.38 411 MET A N 1
ATOM 3393 C CA . MET A 1 411 ? -18.743 -24.740 6.074 1.00 96.38 411 MET A CA 1
ATOM 3394 C C . MET A 1 411 ? -17.885 -25.838 5.457 1.00 96.38 411 MET A C 1
ATOM 3396 O O . MET A 1 411 ? -16.692 -25.650 5.237 1.00 96.38 411 MET A O 1
ATOM 3400 N N . THR A 1 412 ? -18.484 -26.980 5.120 1.00 95.19 412 THR A N 1
ATOM 3401 C CA . THR A 1 412 ? -17.748 -28.019 4.390 1.00 95.19 412 THR A CA 1
ATOM 3402 C C . THR A 1 412 ? -17.510 -27.613 2.936 1.00 95.19 412 THR A C 1
ATOM 3404 O O . THR A 1 412 ? -18.293 -26.862 2.346 1.00 95.19 412 THR A O 1
ATOM 3407 N N . SER A 1 413 ? -16.452 -28.131 2.316 1.00 93.00 413 SER A N 1
ATOM 3408 C CA . SER A 1 413 ? -16.157 -27.895 0.903 1.00 93.00 413 SER A CA 1
ATOM 3409 C C . SER A 1 413 ? -17.293 -28.357 -0.011 1.00 93.00 413 SER A C 1
ATOM 3411 O O . SER A 1 413 ? -17.571 -27.690 -1.007 1.00 93.00 413 SER A O 1
ATOM 3413 N N . SER A 1 414 ? -18.024 -29.421 0.350 1.00 93.12 414 SER A N 1
ATOM 3414 C CA . SER A 1 414 ? -19.226 -29.826 -0.389 1.00 93.12 414 SER A CA 1
ATOM 3415 C C . SER A 1 414 ? -20.372 -28.837 -0.226 1.00 93.12 414 SER A C 1
ATOM 3417 O O . SER A 1 414 ? -21.104 -28.582 -1.180 1.00 93.12 414 SER A O 1
ATOM 3419 N N . ALA A 1 415 ? -20.558 -28.273 0.971 1.00 95.38 415 ALA A N 1
ATOM 3420 C CA . ALA A 1 415 ? -21.563 -27.240 1.193 1.00 95.38 415 ALA A CA 1
ATOM 3421 C C . ALA A 1 415 ? -21.233 -25.965 0.406 1.00 95.38 415 ALA A C 1
ATOM 3423 O O . ALA A 1 415 ? -22.131 -25.403 -0.222 1.00 95.38 415 ALA A O 1
ATOM 3424 N N . LEU A 1 416 ? -19.957 -25.564 0.374 1.00 94.56 416 LEU A N 1
ATOM 3425 C CA . LEU A 1 416 ? -19.485 -24.447 -0.439 1.00 94.56 416 LEU A CA 1
ATOM 3426 C C . LEU A 1 416 ? -19.716 -24.718 -1.929 1.00 94.56 416 LEU A C 1
ATOM 3428 O O . LEU A 1 416 ? -20.318 -23.889 -2.598 1.00 94.56 416 LEU A O 1
ATOM 3432 N N . ALA A 1 417 ? -19.333 -25.893 -2.436 1.00 93.19 417 ALA A N 1
ATOM 3433 C CA . ALA A 1 417 ? -19.536 -26.272 -3.836 1.00 93.19 417 ALA A CA 1
ATOM 3434 C C . ALA A 1 417 ? -21.015 -26.296 -4.251 1.00 93.19 417 ALA A C 1
ATOM 3436 O O . ALA A 1 417 ? -21.347 -25.896 -5.361 1.00 93.19 417 ALA A O 1
ATOM 3437 N N . ARG A 1 418 ? -21.918 -26.727 -3.358 1.00 93.94 418 ARG A N 1
ATOM 3438 C CA . ARG A 1 418 ? -23.367 -26.729 -3.624 1.00 93.94 418 ARG A CA 1
ATOM 3439 C C . ARG A 1 418 ? -23.995 -25.337 -3.587 1.00 93.94 418 ARG A C 1
ATOM 3441 O O . ARG A 1 418 ? -24.979 -25.109 -4.281 1.00 93.94 418 ARG A O 1
ATOM 3448 N N . ARG A 1 419 ? -23.502 -24.451 -2.718 1.00 94.06 419 ARG A N 1
ATOM 3449 C CA . ARG A 1 419 ? -24.094 -23.123 -2.482 1.00 94.06 419 ARG A CA 1
ATOM 3450 C C . ARG A 1 419 ? -23.461 -22.022 -3.329 1.00 94.06 419 ARG A C 1
ATOM 3452 O O . ARG A 1 419 ? -24.086 -20.977 -3.482 1.00 94.06 419 ARG A O 1
ATOM 3459 N N . ALA A 1 420 ? -22.231 -22.216 -3.800 1.00 92.25 420 ALA A N 1
ATOM 3460 C CA . ALA A 1 420 ? -21.507 -21.205 -4.546 1.00 92.25 420 ALA A CA 1
ATOM 3461 C C . ALA A 1 420 ? -21.891 -21.216 -6.030 1.00 92.25 420 ALA A C 1
ATOM 3463 O O . ALA A 1 420 ? -21.880 -22.252 -6.689 1.00 92.25 420 ALA A O 1
ATOM 3464 N N . GLU A 1 421 ? -22.160 -20.037 -6.573 1.00 92.06 421 GLU A N 1
ATOM 3465 C CA . GLU A 1 421 ? -22.322 -19.810 -8.003 1.00 92.06 421 GLU A CA 1
ATOM 3466 C C . GLU A 1 421 ? -20.978 -19.392 -8.610 1.00 92.06 421 GLU A C 1
ATOM 3468 O O . GLU A 1 421 ? -20.275 -18.542 -8.063 1.00 92.06 421 GLU A O 1
ATOM 3473 N N . CYS A 1 422 ? -20.607 -19.958 -9.757 1.00 87.50 422 CYS A N 1
ATOM 3474 C CA . CYS A 1 422 ? -19.413 -19.538 -10.488 1.00 87.50 422 CYS A CA 1
ATOM 3475 C C . CYS A 1 422 ? -19.789 -18.514 -11.566 1.00 87.50 422 CYS A C 1
ATOM 3477 O O . CYS A 1 422 ? -20.553 -18.833 -12.476 1.00 87.50 422 CYS A O 1
ATOM 3479 N N . ARG A 1 423 ? -19.220 -17.304 -11.507 1.00 85.69 423 ARG A N 1
ATOM 3480 C CA . ARG A 1 423 ? -19.350 -16.290 -12.569 1.00 85.69 423 ARG A CA 1
ATOM 3481 C C . ARG A 1 423 ? -17.980 -15.700 -12.881 1.00 85.69 423 ARG A C 1
ATOM 3483 O O . ARG A 1 423 ? -17.289 -15.237 -11.978 1.00 85.69 423 ARG A O 1
ATOM 3490 N N . HIS A 1 424 ? -17.573 -15.711 -14.152 1.00 76.94 424 HIS A N 1
ATOM 3491 C CA . HIS A 1 424 ? -16.318 -15.093 -14.616 1.00 76.94 424 HIS A CA 1
ATOM 3492 C C . HIS A 1 424 ? -15.091 -15.433 -13.737 1.00 76.94 424 HIS A C 1
ATOM 3494 O O . HIS A 1 424 ? -14.359 -14.544 -13.303 1.00 76.94 424 HIS A O 1
ATOM 3500 N N . HIS A 1 425 ? -14.892 -16.722 -13.433 1.00 76.56 425 HIS A N 1
ATOM 3501 C CA . HIS A 1 425 ? -13.809 -17.248 -12.576 1.00 76.56 425 HIS A CA 1
ATOM 3502 C C . HIS A 1 425 ? -13.857 -16.842 -11.092 1.00 76.56 425 HIS A C 1
ATOM 3504 O O . HIS A 1 425 ? -12.937 -17.161 -10.340 1.00 76.56 425 HIS A O 1
ATOM 3510 N N . SER A 1 426 ? -14.920 -16.168 -10.657 1.00 83.62 426 SER A N 1
ATOM 3511 C CA . SER A 1 426 ? -15.176 -15.807 -9.263 1.00 83.62 426 SER A CA 1
ATOM 3512 C C . SER A 1 426 ? -16.288 -16.687 -8.691 1.00 83.62 426 SER A C 1
ATOM 3514 O O . SER A 1 426 ? -17.212 -17.077 -9.406 1.00 83.62 426 SER A O 1
ATOM 3516 N N . LEU A 1 427 ? -16.197 -16.997 -7.402 1.00 89.25 427 LEU A N 1
ATOM 3517 C CA . LEU A 1 427 ? -17.228 -17.728 -6.673 1.00 89.25 427 LEU A CA 1
ATOM 3518 C C . LEU A 1 427 ? -18.105 -16.741 -5.906 1.00 89.25 427 LEU A C 1
ATOM 3520 O O . LEU A 1 427 ? -17.587 -15.808 -5.294 1.00 89.25 427 LEU A O 1
ATOM 3524 N N . PHE A 1 428 ? -19.412 -16.967 -5.923 1.00 92.12 428 PHE A N 1
ATOM 3525 C CA . PHE A 1 428 ? -20.404 -16.128 -5.265 1.00 92.12 428 PHE A CA 1
ATOM 3526 C C . PHE A 1 428 ? -21.253 -16.960 -4.318 1.00 92.12 428 PHE A C 1
ATOM 3528 O O . PHE A 1 428 ? -21.700 -18.041 -4.675 1.00 92.12 428 PHE A O 1
ATOM 3535 N N . LEU A 1 429 ? -21.512 -16.452 -3.124 1.00 93.81 429 LEU A N 1
ATOM 3536 C CA . LEU A 1 429 ? -22.318 -17.085 -2.099 1.00 93.81 429 LEU A CA 1
ATOM 3537 C C . LEU A 1 429 ? -23.337 -16.064 -1.592 1.00 93.81 429 LEU A C 1
ATOM 3539 O O . LEU A 1 429 ? -22.968 -15.120 -0.905 1.00 93.81 429 LEU A O 1
ATOM 3543 N N . ARG A 1 430 ? -24.622 -16.245 -1.927 1.00 93.31 430 ARG A N 1
ATOM 3544 C CA . ARG A 1 430 ? -25.728 -15.381 -1.456 1.00 93.31 430 ARG A CA 1
ATOM 3545 C C . ARG A 1 430 ? -25.507 -13.877 -1.731 1.00 93.31 430 ARG A C 1
ATOM 3547 O O . ARG A 1 430 ? -25.668 -13.057 -0.836 1.00 93.31 430 ARG A O 1
ATOM 3554 N N . GLY A 1 431 ? -25.114 -13.519 -2.957 1.00 93.19 431 GLY A N 1
ATOM 3555 C CA . GLY A 1 431 ? -24.838 -12.118 -3.332 1.00 93.19 431 GLY A CA 1
ATOM 3556 C C . GLY A 1 431 ? -23.517 -11.564 -2.783 1.00 93.19 431 GLY A C 1
ATOM 3557 O O . GLY A 1 431 ? -23.303 -10.353 -2.761 1.00 93.19 431 GLY A O 1
ATOM 3558 N N . ARG A 1 432 ? -22.623 -12.443 -2.317 1.00 94.56 432 ARG A N 1
ATOM 3559 C CA . ARG A 1 432 ? -21.295 -12.092 -1.804 1.00 94.56 432 ARG A CA 1
ATOM 3560 C C . ARG A 1 432 ? -20.221 -12.814 -2.600 1.00 94.56 432 ARG A C 1
ATOM 3562 O O . ARG A 1 432 ? -20.406 -13.965 -2.971 1.00 94.56 432 ARG A O 1
ATOM 3569 N N . VAL A 1 433 ? -19.088 -12.181 -2.855 1.00 92.56 433 VAL A N 1
ATOM 3570 C CA . VAL A 1 433 ? -17.932 -12.800 -3.508 1.00 92.56 433 VAL A CA 1
ATOM 3571 C C . VAL A 1 433 ? -17.126 -13.575 -2.478 1.00 92.56 433 VAL A C 1
ATOM 3573 O O . VAL A 1 433 ? -16.740 -13.027 -1.450 1.00 92.56 433 VAL A O 1
ATOM 3576 N N . VAL A 1 434 ? -16.828 -14.839 -2.770 1.00 92.19 434 VAL A N 1
ATOM 3577 C CA . VAL A 1 434 ? -15.869 -15.642 -2.008 1.00 92.19 434 VAL A CA 1
ATOM 3578 C C . VAL A 1 434 ? -14.466 -15.211 -2.411 1.00 92.19 434 VAL A C 1
ATOM 3580 O O . VAL A 1 434 ? -14.020 -15.436 -3.540 1.00 92.19 434 VAL A O 1
ATOM 3583 N N . ALA A 1 435 ? -13.760 -14.577 -1.486 1.00 87.50 435 ALA A N 1
ATOM 3584 C CA . ALA A 1 435 ? -12.429 -14.057 -1.749 1.00 87.50 435 ALA A CA 1
ATOM 3585 C C . ALA A 1 435 ? -11.331 -15.073 -1.466 1.00 87.50 435 ALA A C 1
ATOM 3587 O O . ALA A 1 435 ? -10.425 -15.266 -2.281 1.00 87.50 435 ALA A O 1
ATOM 3588 N N . CYS A 1 436 ? -11.410 -15.722 -0.308 1.00 88.94 436 CYS A N 1
ATOM 3589 C CA . CYS A 1 436 ? -10.444 -16.717 0.110 1.00 88.94 436 CYS A CA 1
ATOM 3590 C C . CYS A 1 436 ? -11.057 -17.720 1.086 1.00 88.94 436 CYS A C 1
ATOM 3592 O O . CYS A 1 436 ? -12.096 -17.492 1.707 1.00 88.94 436 CYS A O 1
ATOM 3594 N N . ILE A 1 437 ? -10.394 -18.865 1.187 1.00 89.69 437 ILE A N 1
ATOM 3595 C CA . ILE A 1 437 ? -10.742 -19.960 2.077 1.00 89.69 437 ILE A CA 1
ATOM 3596 C C . ILE A 1 437 ? -9.529 -20.359 2.914 1.00 89.69 437 ILE A C 1
ATOM 3598 O O . ILE A 1 437 ? -8.381 -20.130 2.522 1.00 89.69 437 ILE A O 1
ATOM 3602 N N . LYS A 1 438 ? -9.783 -20.996 4.052 1.00 90.00 438 LYS A N 1
ATOM 3603 C CA . LYS A 1 438 ? -8.766 -21.583 4.922 1.00 90.00 438 LYS A CA 1
ATOM 3604 C C . LYS A 1 438 ? -9.301 -22.879 5.521 1.00 90.00 438 LYS A C 1
ATOM 3606 O O . LYS A 1 438 ? -10.403 -22.893 6.054 1.00 90.00 438 LYS A O 1
ATOM 3611 N N . ALA A 1 439 ? -8.534 -23.965 5.461 1.00 87.81 439 ALA A N 1
ATOM 3612 C CA . ALA A 1 439 ? -8.946 -25.231 6.068 1.00 87.81 439 ALA A CA 1
ATOM 3613 C C . ALA A 1 439 ? -9.004 -25.123 7.604 1.00 87.81 439 ALA A C 1
ATOM 3615 O O . ALA A 1 439 ? -8.090 -24.580 8.236 1.00 87.81 439 ALA A O 1
ATOM 3616 N N . VAL A 1 440 ? -10.065 -25.660 8.208 1.00 88.00 440 VAL A N 1
ATOM 3617 C CA . VAL A 1 440 ? -10.185 -25.803 9.665 1.00 88.00 440 VAL A CA 1
ATOM 3618 C C . VAL A 1 440 ? -9.334 -27.000 10.104 1.00 88.00 440 VAL A C 1
ATOM 3620 O O . VAL A 1 440 ? -9.381 -28.061 9.491 1.00 88.00 440 VAL A O 1
ATOM 3623 N N . GLY A 1 441 ? -8.496 -26.825 11.132 1.00 81.00 441 GLY A N 1
ATOM 3624 C CA . GLY A 1 441 ? -7.594 -27.881 11.629 1.00 81.00 441 GLY A CA 1
ATOM 3625 C C . GLY A 1 441 ? -6.180 -27.904 11.023 1.00 81.00 441 GLY A C 1
ATOM 3626 O O . GLY A 1 441 ? -5.361 -28.733 11.417 1.00 81.00 441 GLY A O 1
ATOM 3627 N N . GLY A 1 442 ? -5.842 -26.976 10.119 1.00 67.88 442 GLY A N 1
ATOM 3628 C CA . GLY A 1 442 ? -4.475 -26.803 9.605 1.00 67.88 442 GLY A CA 1
ATOM 3629 C C . GLY A 1 442 ? -3.975 -27.935 8.688 1.00 67.88 442 GLY A C 1
ATOM 3630 O O . GLY A 1 442 ? -4.755 -28.658 8.073 1.00 67.88 442 GLY A O 1
ATOM 3631 N N . ASN A 1 443 ? -2.648 -28.077 8.570 1.00 58.72 443 ASN A N 1
ATOM 3632 C CA . ASN A 1 443 ? -1.981 -28.922 7.559 1.00 58.72 443 ASN A CA 1
ATOM 3633 C C . ASN A 1 443 ? -2.329 -30.422 7.628 1.00 58.72 443 ASN A C 1
ATOM 3635 O O . ASN A 1 443 ? -2.158 -31.132 6.637 1.00 58.72 443 ASN A O 1
ATOM 3639 N N . ALA A 1 444 ? -2.820 -30.915 8.770 1.00 57.41 444 ALA A N 1
ATOM 3640 C CA . ALA A 1 444 ? -3.103 -32.336 8.979 1.00 57.41 444 ALA A CA 1
ATOM 3641 C C . ALA A 1 444 ? -4.189 -32.886 8.032 1.00 57.41 444 ALA A C 1
ATOM 3643 O O . ALA A 1 444 ? -4.160 -34.063 7.675 1.00 57.41 444 ALA A O 1
ATOM 3644 N N . VAL A 1 445 ? -5.118 -32.034 7.584 1.00 57.97 445 VAL A N 1
ATOM 3645 C CA . VAL A 1 445 ? -6.213 -32.422 6.678 1.00 57.97 445 VAL A CA 1
ATOM 3646 C C . VAL A 1 445 ? -5.742 -32.498 5.217 1.00 57.97 445 VAL A C 1
ATOM 3648 O O . VAL A 1 445 ? -6.196 -33.351 4.457 1.00 57.97 445 VAL A O 1
ATOM 3651 N N . LEU A 1 446 ? -4.775 -31.663 4.827 1.00 57.34 446 LEU A N 1
ATOM 3652 C CA . LEU A 1 446 ? -4.300 -31.532 3.442 1.00 57.34 446 LEU A CA 1
ATOM 3653 C C . LEU A 1 446 ? -3.331 -32.642 3.020 1.00 57.34 446 LEU A C 1
ATOM 3655 O O . LEU A 1 446 ? -3.249 -32.969 1.839 1.00 57.34 446 LEU A O 1
ATOM 3659 N N . ALA A 1 447 ? -2.674 -33.298 3.981 1.00 56.09 447 ALA A N 1
ATOM 3660 C CA . ALA A 1 447 ? -1.812 -34.455 3.729 1.00 56.09 447 ALA A CA 1
ATOM 3661 C C . ALA A 1 447 ? -2.557 -35.665 3.120 1.00 56.09 447 ALA A C 1
ATOM 3663 O O . ALA A 1 447 ? -1.925 -36.591 2.620 1.00 56.09 447 ALA A O 1
ATOM 3664 N N . ARG A 1 448 ? -3.899 -35.669 3.146 1.00 56.88 448 ARG A N 1
ATOM 3665 C CA . ARG A 1 448 ? -4.744 -36.750 2.611 1.00 56.88 448 ARG A CA 1
ATOM 3666 C C . ARG A 1 448 ? -5.190 -36.543 1.157 1.00 56.88 448 ARG A C 1
ATOM 3668 O O . ARG A 1 448 ? -5.881 -37.406 0.625 1.00 56.88 448 ARG A O 1
ATOM 3675 N N . ALA A 1 449 ? -4.800 -35.441 0.509 1.00 57.44 449 ALA A N 1
ATOM 3676 C CA . ALA A 1 449 ? -5.223 -35.089 -0.849 1.00 57.44 449 ALA A CA 1
ATOM 3677 C C . ALA A 1 449 ? -4.039 -35.033 -1.843 1.00 57.44 449 ALA A C 1
ATOM 3679 O O . ALA A 1 449 ? -3.668 -33.951 -2.295 1.00 57.44 449 ALA A O 1
ATOM 3680 N N . PRO A 1 450 ? -3.450 -36.183 -2.232 1.00 54.97 450 PRO A N 1
ATOM 3681 C CA . PRO A 1 450 ? -2.242 -36.245 -3.069 1.00 54.97 450 PRO A CA 1
ATOM 3682 C C . PRO A 1 450 ? -2.423 -35.722 -4.507 1.00 54.97 450 PRO A C 1
ATOM 3684 O O . PRO A 1 450 ? -1.440 -35.545 -5.217 1.00 54.97 450 PRO A O 1
ATOM 3687 N N . LEU A 1 451 ? -3.662 -35.475 -4.951 1.00 53.47 451 LEU A N 1
ATOM 3688 C CA . LEU A 1 451 ? -3.978 -34.958 -6.292 1.00 53.47 451 LEU A CA 1
ATOM 3689 C C . LEU A 1 451 ? -3.853 -33.433 -6.413 1.00 53.47 451 LEU A C 1
ATOM 3691 O O . LEU A 1 451 ? -3.911 -32.893 -7.515 1.00 53.47 451 LEU A O 1
ATOM 3695 N N . LEU A 1 452 ? -3.689 -32.734 -5.292 1.00 56.00 452 LEU A N 1
ATOM 3696 C CA . LEU A 1 452 ? -3.379 -31.316 -5.278 1.00 56.00 452 LEU A CA 1
ATOM 3697 C C . LEU A 1 452 ? -1.881 -31.196 -5.001 1.00 56.00 452 LEU A C 1
ATOM 3699 O O . LEU A 1 452 ? -1.468 -31.220 -3.847 1.00 56.00 452 LEU A O 1
ATOM 3703 N N . ASP A 1 453 ? -1.075 -30.993 -6.046 1.00 50.81 453 ASP A N 1
ATOM 3704 C CA . ASP A 1 453 ? 0.349 -30.593 -5.967 1.00 50.81 453 ASP A CA 1
ATOM 3705 C C . ASP A 1 453 ? 0.515 -29.164 -5.386 1.00 50.81 453 ASP A C 1
ATOM 3707 O O . ASP A 1 453 ? 1.391 -28.368 -5.723 1.00 50.81 453 ASP A O 1
ATOM 3711 N N . VAL A 1 454 ? -0.441 -28.772 -4.550 1.00 51.34 454 VAL A N 1
ATOM 3712 C CA . VAL A 1 454 ? -0.773 -27.413 -4.200 1.00 51.34 454 VAL A CA 1
ATOM 3713 C C . VAL A 1 454 ? -0.461 -27.273 -2.730 1.00 51.34 454 VAL A C 1
ATOM 3715 O O . VAL A 1 454 ? -1.162 -27.802 -1.871 1.00 51.34 454 VAL A O 1
ATOM 3718 N N . LYS A 1 455 ? 0.610 -26.534 -2.453 1.00 50.78 455 LYS A N 1
ATOM 3719 C CA . LYS A 1 455 ? 0.994 -26.080 -1.120 1.00 50.78 455 LYS A CA 1
ATOM 3720 C C . LYS A 1 455 ? -0.130 -25.224 -0.521 1.00 50.78 455 LYS A C 1
ATOM 3722 O O . LYS A 1 455 ? -0.091 -23.996 -0.562 1.00 50.78 455 LYS A O 1
ATOM 3727 N N . TYR A 1 456 ? -1.169 -25.856 0.014 1.00 53.28 456 TYR A N 1
ATOM 3728 C CA . TYR A 1 456 ? -2.103 -25.207 0.919 1.00 53.28 456 TYR A CA 1
ATOM 3729 C C . TYR A 1 456 ? -1.345 -24.990 2.230 1.00 53.28 456 TYR A C 1
ATOM 3731 O O . TYR A 1 456 ? -1.331 -25.829 3.124 1.00 53.28 456 TYR A O 1
ATOM 3739 N N . HIS A 1 457 ? -0.611 -23.884 2.292 1.00 53.84 457 HIS A N 1
ATOM 3740 C CA . HIS A 1 457 ? -0.011 -23.403 3.527 1.00 53.84 457 HIS A CA 1
ATOM 3741 C C . HIS A 1 457 ? -1.122 -23.045 4.534 1.00 53.84 457 HIS A C 1
ATOM 3743 O O . HIS A 1 457 ? -2.276 -22.855 4.158 1.00 53.84 457 HIS A O 1
ATOM 3749 N N . THR A 1 458 ? -0.776 -22.895 5.813 1.00 60.28 458 THR A N 1
ATOM 3750 C CA . THR A 1 458 ? -1.674 -22.582 6.949 1.00 60.28 458 THR A CA 1
ATOM 3751 C C . THR A 1 458 ? -2.440 -21.243 6.853 1.00 60.28 458 THR A C 1
ATOM 3753 O O . THR A 1 458 ? -3.094 -20.823 7.815 1.00 60.28 458 THR A O 1
ATOM 3756 N N . GLY A 1 459 ? -2.359 -20.552 5.715 1.00 78.62 459 GLY A N 1
ATOM 3757 C CA . GLY A 1 459 ? -2.925 -19.231 5.465 1.00 78.62 459 GLY A CA 1
ATOM 3758 C C . GLY A 1 459 ? -4.224 -19.243 4.658 1.00 78.62 459 GLY A C 1
ATOM 3759 O O . GLY A 1 459 ? -4.744 -20.283 4.257 1.00 78.62 459 GLY A O 1
ATOM 3760 N N . TRP A 1 460 ? -4.748 -18.043 4.428 1.00 83.75 460 TRP A N 1
ATOM 3761 C CA . TRP A 1 460 ? -5.875 -17.799 3.535 1.00 83.75 460 TRP A CA 1
ATOM 3762 C C . TRP A 1 460 ? -5.452 -17.960 2.078 1.00 83.75 460 TRP A C 1
ATOM 3764 O O . TRP A 1 460 ? -4.423 -17.428 1.658 1.00 83.75 460 TRP A O 1
ATOM 3774 N N . LYS A 1 461 ? -6.262 -18.665 1.289 1.00 83.56 461 LYS A N 1
ATOM 3775 C CA . LYS A 1 461 ? -5.989 -18.904 -0.126 1.00 83.56 461 LYS A CA 1
ATOM 3776 C C . LYS A 1 461 ? -7.205 -18.571 -0.975 1.00 83.56 461 LYS A C 1
ATOM 3778 O O . LYS A 1 461 ? -8.313 -19.005 -0.678 1.00 83.56 461 LYS A O 1
ATOM 3783 N N . GLN A 1 462 ? -6.997 -17.834 -2.061 1.00 83.31 462 GLN A N 1
ATOM 3784 C CA . GLN A 1 462 ? -8.024 -17.709 -3.086 1.00 83.31 462 GLN A CA 1
ATOM 3785 C C . GLN A 1 462 ? -8.230 -19.056 -3.775 1.00 83.31 462 GLN A C 1
ATOM 3787 O O . GLN A 1 462 ? -7.265 -19.750 -4.096 1.00 83.31 462 GLN A O 1
ATOM 3792 N N . ILE A 1 463 ? -9.489 -19.395 -4.012 1.00 83.44 463 ILE A N 1
ATOM 3793 C CA . ILE A 1 463 ? -9.874 -20.626 -4.680 1.00 83.44 463 ILE A CA 1
ATOM 3794 C C . ILE A 1 463 ? -10.526 -20.313 -6.027 1.00 83.44 463 ILE A C 1
ATOM 3796 O O . ILE A 1 463 ? -11.400 -19.452 -6.131 1.00 83.44 463 ILE A O 1
ATOM 3800 N N . SER A 1 464 ? -10.074 -21.002 -7.070 1.00 82.94 464 SER A N 1
ATOM 3801 C CA . SER A 1 464 ? -10.728 -21.022 -8.377 1.00 82.94 464 SER A CA 1
ATOM 3802 C C . SER A 1 464 ? -11.891 -22.018 -8.397 1.00 82.94 464 SER A C 1
ATOM 3804 O O . SER A 1 464 ? -11.943 -22.963 -7.611 1.00 82.94 464 SER A O 1
ATOM 3806 N N . ALA A 1 465 ? -12.813 -21.861 -9.348 1.00 83.44 465 ALA A N 1
ATOM 3807 C CA . ALA A 1 465 ? -13.919 -22.805 -9.519 1.00 83.44 465 ALA A CA 1
ATOM 3808 C C . ALA A 1 465 ? -13.446 -24.255 -9.754 1.00 83.44 465 ALA A C 1
ATOM 3810 O O . ALA A 1 465 ? -14.049 -25.193 -9.238 1.00 83.44 465 ALA A O 1
ATOM 3811 N N . ASN A 1 466 ? -12.331 -24.437 -10.469 1.00 83.62 466 ASN A N 1
ATOM 3812 C CA . ASN A 1 466 ? -11.751 -25.759 -10.716 1.00 83.62 466 ASN A CA 1
ATOM 3813 C C . ASN A 1 466 ? -11.209 -26.392 -9.430 1.00 83.62 466 ASN A C 1
ATOM 3815 O O . ASN A 1 466 ? -11.413 -27.576 -9.181 1.00 83.62 466 ASN A O 1
ATOM 3819 N N . GLU A 1 467 ? -10.543 -25.605 -8.586 1.00 84.62 467 GLU A N 1
ATOM 3820 C CA . GLU A 1 467 ? -10.058 -26.080 -7.290 1.00 84.62 467 GLU A CA 1
ATOM 3821 C C . GLU A 1 467 ? -11.213 -26.426 -6.343 1.00 84.62 467 GLU A C 1
ATOM 3823 O O . GLU A 1 467 ? -11.101 -27.388 -5.585 1.00 84.62 467 GLU A O 1
ATOM 3828 N N . LEU A 1 468 ? -12.339 -25.704 -6.413 1.00 86.19 468 LEU A N 1
ATOM 3829 C CA . LEU A 1 468 ? -13.523 -26.015 -5.609 1.00 86.19 468 LEU A CA 1
ATOM 3830 C C . LEU A 1 468 ? -14.097 -27.394 -5.946 1.00 86.19 468 LEU A C 1
ATOM 3832 O O . LEU A 1 468 ? -14.480 -28.123 -5.035 1.00 86.19 468 LEU A O 1
ATOM 3836 N N . TYR A 1 469 ? -14.086 -27.780 -7.225 1.00 85.56 469 TYR A N 1
ATOM 3837 C CA . TYR A 1 469 ? -14.513 -29.113 -7.656 1.00 85.56 469 TYR A CA 1
ATOM 3838 C C . TYR A 1 469 ? -13.647 -30.224 -7.043 1.00 85.56 469 TYR A C 1
ATOM 3840 O O . TYR A 1 469 ? -14.163 -31.245 -6.596 1.00 85.56 469 TYR A O 1
ATOM 3848 N N . VAL A 1 470 ? -12.332 -30.007 -6.945 1.00 84.25 470 VAL A N 1
ATOM 3849 C CA . VAL A 1 470 ? -11.425 -30.961 -6.285 1.00 84.25 470 VAL A CA 1
ATOM 3850 C C . VAL A 1 470 ? -11.663 -30.995 -4.774 1.00 84.25 470 VAL A C 1
ATOM 3852 O O . VAL A 1 470 ? -11.685 -32.066 -4.169 1.00 84.25 470 VAL A O 1
ATOM 3855 N N . LEU A 1 471 ? -11.882 -29.838 -4.141 1.00 83.06 471 LEU A N 1
ATOM 3856 C CA . LEU A 1 471 ? -12.174 -29.796 -2.707 1.00 83.06 471 LEU A CA 1
ATOM 3857 C C . LEU A 1 471 ? -13.515 -30.447 -2.364 1.00 83.06 471 LEU A C 1
ATOM 3859 O O . LEU A 1 471 ? -13.640 -31.012 -1.278 1.00 83.06 471 LEU A O 1
ATOM 3863 N N . GLN A 1 472 ? -14.501 -30.405 -3.261 1.00 87.62 472 GLN A N 1
ATOM 3864 C CA . GLN A 1 472 ? -15.807 -31.027 -3.054 1.00 87.62 472 GLN A CA 1
ATOM 3865 C C . GLN A 1 472 ? -15.689 -32.526 -2.745 1.00 87.62 472 GLN A C 1
ATOM 3867 O O . GLN A 1 472 ? -16.396 -33.016 -1.874 1.00 87.62 472 GLN A O 1
ATOM 3872 N N . SER A 1 473 ? -14.763 -33.255 -3.381 1.00 85.88 473 SER A N 1
ATOM 3873 C CA . SER A 1 473 ? -14.586 -34.691 -3.104 1.00 85.88 473 SER A CA 1
ATOM 3874 C C . SER A 1 473 ? -13.951 -35.000 -1.744 1.00 85.88 473 SER A C 1
ATOM 3876 O O . SER A 1 473 ? -13.950 -36.151 -1.322 1.00 85.88 473 SER A O 1
ATOM 3878 N N . LEU A 1 474 ? -13.384 -33.994 -1.072 1.00 84.44 474 LEU A N 1
ATOM 3879 C CA . LEU A 1 474 ? -12.684 -34.150 0.206 1.00 84.44 474 LEU A CA 1
ATOM 3880 C C . LEU A 1 474 ? -13.565 -33.821 1.421 1.00 84.44 474 LEU A C 1
ATOM 3882 O O . LEU A 1 474 ? -13.171 -34.138 2.538 1.00 84.44 474 LEU A O 1
ATOM 3886 N N . ASP A 1 475 ? -14.709 -33.163 1.198 1.00 90.00 475 ASP A N 1
ATOM 3887 C CA . ASP A 1 475 ? -15.684 -32.707 2.206 1.00 90.00 475 ASP A CA 1
ATOM 3888 C C . ASP A 1 475 ? -15.079 -32.125 3.500 1.00 90.00 475 ASP A C 1
ATOM 3890 O O . ASP A 1 475 ? -15.533 -32.388 4.611 1.00 90.00 475 ASP A O 1
ATOM 3894 N N . MET A 1 476 ? -14.021 -31.329 3.364 1.00 88.75 476 MET A N 1
ATOM 3895 C CA . MET A 1 476 ? -13.302 -30.749 4.498 1.00 88.75 476 MET A CA 1
ATOM 3896 C C . MET A 1 476 ? -13.998 -29.500 5.033 1.00 88.75 476 MET A C 1
ATOM 3898 O O . MET A 1 476 ? -14.591 -28.745 4.266 1.00 88.75 476 MET A O 1
ATOM 3902 N N . GLU A 1 477 ? -13.865 -29.225 6.328 1.00 92.50 477 GLU A N 1
ATOM 3903 C CA . GLU A 1 477 ? -14.308 -27.955 6.904 1.00 92.50 477 GLU A CA 1
ATOM 3904 C C . GLU A 1 477 ? -13.397 -26.799 6.468 1.00 92.50 477 GLU A C 1
ATOM 3906 O O . GLU A 1 477 ? -12.170 -26.837 6.605 1.00 92.50 477 GLU A O 1
ATOM 3911 N N . LEU A 1 478 ? -14.017 -25.745 5.948 1.00 92.69 478 LEU A N 1
ATOM 3912 C CA . LEU A 1 478 ? -13.386 -24.533 5.454 1.00 92.69 478 LEU A CA 1
ATOM 3913 C C . LEU A 1 478 ? -13.945 -23.327 6.208 1.00 92.69 478 LEU A C 1
ATOM 3915 O O . LEU A 1 478 ? -15.156 -23.173 6.331 1.00 92.69 478 LEU A O 1
ATOM 3919 N N . LYS A 1 479 ? -13.064 -22.429 6.638 1.00 94.00 479 LYS A N 1
ATOM 3920 C CA . LYS A 1 479 ? -13.391 -21.023 6.880 1.00 94.00 479 LYS A CA 1
ATOM 3921 C C . LYS A 1 479 ? -13.422 -20.309 5.536 1.00 94.00 479 LYS A C 1
ATOM 3923 O O . LYS A 1 479 ? -12.466 -20.416 4.766 1.00 94.00 479 LYS A O 1
ATOM 3928 N N . VAL A 1 480 ? -14.503 -19.601 5.249 1.00 93.50 480 VAL A N 1
ATOM 3929 C CA . VAL A 1 480 ? -14.750 -18.922 3.975 1.00 93.50 480 VAL A CA 1
ATOM 3930 C C . VAL A 1 480 ? -14.939 -17.438 4.252 1.00 93.50 480 VAL A C 1
ATOM 3932 O O . VAL A 1 480 ? -15.883 -17.071 4.945 1.00 93.50 480 VAL A O 1
ATOM 3935 N N . LYS A 1 481 ? -14.058 -16.597 3.699 1.00 93.00 481 LYS A N 1
ATOM 3936 C CA . LYS A 1 481 ? -14.189 -15.136 3.741 1.00 93.00 481 LYS A CA 1
ATOM 3937 C C . LYS A 1 481 ? -14.963 -14.650 2.525 1.00 93.00 481 LYS A C 1
ATOM 3939 O O . LYS A 1 481 ? -14.617 -14.976 1.381 1.00 93.00 481 LYS A O 1
ATOM 3944 N N . THR A 1 482 ? -16.000 -13.859 2.774 1.00 93.88 482 THR A N 1
ATOM 3945 C CA . THR A 1 482 ? -16.862 -13.301 1.731 1.00 93.88 482 THR A CA 1
ATOM 3946 C C . THR A 1 482 ? -17.053 -11.798 1.885 1.00 93.88 482 THR A C 1
ATOM 3948 O O . THR A 1 482 ? -17.096 -11.289 3.005 1.00 93.88 482 THR A O 1
ATOM 3951 N N . TYR A 1 483 ? -17.244 -11.102 0.765 1.00 92.62 483 TYR A N 1
ATOM 3952 C CA . TYR A 1 483 ? -17.518 -9.659 0.712 1.00 92.62 483 TYR A CA 1
ATOM 3953 C C . TYR A 1 483 ? -18.764 -9.374 -0.133 1.00 92.62 483 TYR A C 1
ATOM 3955 O O . TYR A 1 483 ? -18.992 -10.108 -1.095 1.00 92.62 483 TYR A O 1
ATOM 3963 N N . PRO A 1 484 ? -19.554 -8.326 0.149 1.00 94.75 484 PRO A N 1
ATOM 3964 C CA . PRO A 1 484 ? -20.679 -7.934 -0.700 1.00 94.75 484 PRO A CA 1
ATOM 3965 C C . PRO A 1 484 ? -20.272 -7.756 -2.169 1.00 94.75 484 PRO A C 1
ATOM 3967 O O . PRO A 1 484 ? -19.233 -7.165 -2.474 1.00 94.75 484 PRO A O 1
ATOM 3970 N N . GLU A 1 485 ? -21.093 -8.268 -3.090 1.00 93.19 485 GLU A N 1
ATOM 3971 C CA . GLU A 1 485 ? -20.821 -8.203 -4.533 1.00 93.19 485 GLU A CA 1
ATOM 3972 C C . GLU A 1 485 ? -20.668 -6.759 -5.033 1.00 93.19 485 GLU A C 1
ATOM 3974 O O . GLU A 1 485 ? -19.794 -6.490 -5.854 1.00 93.19 485 GLU A O 1
ATOM 3979 N N . GLU A 1 486 ? -21.447 -5.819 -4.492 1.00 92.62 486 GLU A N 1
ATOM 3980 C CA . GLU A 1 486 ? -21.392 -4.400 -4.865 1.00 92.62 486 GLU A CA 1
ATOM 3981 C C . GLU A 1 486 ? -20.055 -3.741 -4.498 1.00 92.62 486 GLU A C 1
ATOM 3983 O O . GLU A 1 486 ? -19.468 -3.041 -5.322 1.00 92.62 486 GLU A O 1
ATOM 3988 N N . ILE A 1 487 ? -19.533 -4.023 -3.299 1.00 90.50 487 ILE A N 1
ATOM 3989 C CA . ILE A 1 487 ? -18.205 -3.561 -2.863 1.00 90.50 487 ILE A CA 1
ATOM 3990 C C . ILE A 1 487 ? -17.137 -4.136 -3.783 1.00 90.50 487 ILE A C 1
ATOM 3992 O O . ILE A 1 487 ? -16.256 -3.421 -4.259 1.00 90.50 487 ILE A O 1
ATOM 3996 N N . TRP A 1 488 ? -17.222 -5.442 -4.051 1.00 88.88 488 TRP A N 1
ATOM 3997 C CA . TRP A 1 488 ? -16.243 -6.126 -4.885 1.00 88.88 488 TRP A CA 1
ATOM 3998 C C . TRP A 1 488 ? -16.243 -5.617 -6.326 1.00 88.88 488 TRP A C 1
ATOM 4000 O O . TRP A 1 488 ? -15.199 -5.600 -6.978 1.00 88.88 488 TRP A O 1
ATOM 4010 N N . LYS A 1 489 ? -17.408 -5.202 -6.826 1.00 88.69 489 LYS A N 1
ATOM 4011 C CA . LYS A 1 489 ? -17.538 -4.584 -8.139 1.00 88.69 489 LYS A CA 1
ATOM 4012 C C . LYS A 1 489 ? -16.807 -3.246 -8.194 1.00 88.69 489 LYS A C 1
ATOM 4014 O O . LYS A 1 489 ? -16.004 -3.069 -9.094 1.00 88.69 489 LYS A O 1
ATOM 4019 N N . ASP A 1 490 ? -16.995 -2.363 -7.219 1.00 87.75 490 ASP A N 1
ATOM 4020 C CA . ASP A 1 490 ? -16.288 -1.074 -7.212 1.00 87.75 490 ASP A CA 1
ATOM 4021 C C . ASP A 1 490 ? -14.773 -1.243 -7.040 1.00 87.75 490 ASP A C 1
ATOM 4023 O O . ASP A 1 490 ? -13.985 -0.566 -7.693 1.00 87.75 490 ASP A O 1
ATOM 4027 N N . VAL A 1 491 ? -14.355 -2.211 -6.217 1.00 85.56 491 VAL A N 1
ATOM 4028 C CA . VAL A 1 491 ? -12.950 -2.635 -6.120 1.00 85.56 491 VAL A CA 1
ATOM 4029 C C . VAL A 1 491 ? -12.411 -3.085 -7.478 1.00 85.56 491 VAL A C 1
ATOM 4031 O O . VAL A 1 491 ? -11.264 -2.792 -7.815 1.00 85.56 491 VAL A O 1
ATOM 4034 N N . LYS A 1 492 ? -13.221 -3.815 -8.252 1.00 81.06 492 LYS A N 1
ATOM 4035 C CA . LYS A 1 492 ? -12.854 -4.264 -9.594 1.00 81.06 492 LYS A CA 1
ATOM 4036 C C . LYS A 1 492 ? -12.811 -3.121 -10.602 1.00 81.06 492 LYS A C 1
ATOM 4038 O O . LYS A 1 492 ? -11.898 -3.078 -11.411 1.00 81.06 492 LYS A O 1
ATOM 4043 N N . ASP A 1 493 ? -13.764 -2.211 -10.561 1.00 81.81 493 ASP A N 1
ATOM 4044 C CA . ASP A 1 493 ? -13.863 -1.161 -11.568 1.00 81.81 493 ASP A CA 1
ATOM 4045 C C . ASP A 1 493 ? -12.714 -0.140 -11.422 1.00 81.81 493 ASP A C 1
ATOM 4047 O O . ASP A 1 493 ? -12.127 0.253 -12.426 1.00 81.81 493 ASP A O 1
ATOM 4051 N N . ASP A 1 494 ? -12.307 0.198 -10.193 1.00 73.38 494 ASP A N 1
ATOM 4052 C CA . ASP A 1 494 ? -11.273 1.219 -9.949 1.00 73.38 494 ASP A CA 1
ATOM 4053 C C . ASP A 1 494 ? -9.825 0.680 -9.949 1.00 73.38 494 ASP A C 1
ATOM 4055 O O . ASP A 1 494 ? -8.884 1.441 -10.176 1.00 73.38 494 ASP A O 1
ATOM 4059 N N . LEU A 1 495 ? -9.594 -0.612 -9.665 1.00 70.69 495 LEU A N 1
ATOM 4060 C CA . LEU A 1 495 ? -8.229 -1.175 -9.618 1.00 70.69 495 LEU A CA 1
ATOM 4061 C C . LEU A 1 495 ? -7.783 -1.888 -10.899 1.00 70.69 495 LEU A C 1
ATOM 4063 O O . LEU A 1 495 ? -6.603 -2.229 -11.005 1.00 70.69 495 LEU A O 1
ATOM 4067 N N . PHE A 1 496 ? -8.686 -2.136 -11.850 1.00 66.25 496 PHE A N 1
ATOM 4068 C CA . PHE A 1 496 ? -8.409 -2.926 -13.056 1.00 66.25 496 PHE A CA 1
ATOM 4069 C C . PHE A 1 496 ? -8.253 -2.076 -14.329 1.00 66.25 496 PHE A C 1
ATOM 4071 O O . PHE A 1 496 ? -8.573 -2.544 -15.421 1.00 66.25 496 PHE A O 1
ATOM 4078 N N . GLU A 1 497 ? -7.731 -0.851 -14.221 1.00 59.38 497 GLU A N 1
ATOM 4079 C CA . GLU A 1 497 ? -7.494 -0.000 -15.401 1.00 59.38 497 GLU A CA 1
ATOM 4080 C C . GLU A 1 497 ? -6.421 -0.552 -16.376 1.00 59.38 497 GLU A C 1
ATOM 4082 O O . GLU A 1 497 ? -6.343 -0.073 -17.503 1.00 59.38 497 GLU A O 1
ATOM 4087 N N . ASP A 1 498 ? -5.670 -1.607 -16.020 1.00 55.25 498 ASP A N 1
ATOM 4088 C CA . ASP A 1 498 ? -4.673 -2.267 -16.882 1.00 55.25 498 ASP A CA 1
ATOM 4089 C C . ASP A 1 498 ? -4.851 -3.804 -16.924 1.00 55.25 498 ASP A C 1
ATOM 4091 O O . ASP A 1 498 ? -5.382 -4.414 -15.994 1.00 55.25 498 ASP A O 1
ATOM 4095 N N . ASP A 1 499 ? -4.339 -4.453 -17.983 1.00 55.72 499 ASP A N 1
ATOM 4096 C CA . ASP A 1 499 ? -4.348 -5.916 -18.233 1.00 55.72 499 ASP A CA 1
ATOM 4097 C C . ASP A 1 499 ? -3.772 -6.792 -17.090 1.00 55.72 499 ASP A C 1
ATOM 4099 O O . ASP A 1 499 ? -3.838 -8.026 -17.143 1.00 55.72 499 ASP A O 1
ATOM 4103 N N . ASP A 1 500 ? -3.234 -6.190 -16.028 1.00 52.88 500 ASP A N 1
ATOM 4104 C CA . ASP A 1 500 ? -2.716 -6.872 -14.844 1.00 52.88 500 ASP A CA 1
ATOM 4105 C C . ASP A 1 500 ? -3.852 -7.232 -13.869 1.00 52.88 500 ASP A C 1
ATOM 4107 O O . ASP A 1 500 ? -3.996 -6.693 -12.767 1.00 52.88 500 ASP A O 1
ATOM 4111 N N . ARG A 1 501 ? -4.694 -8.182 -14.298 1.00 60.81 501 ARG A N 1
ATOM 4112 C CA . ARG A 1 501 ? -5.754 -8.791 -13.481 1.00 60.81 501 ARG A CA 1
ATOM 4113 C C . ARG A 1 501 ? -5.138 -9.667 -12.388 1.00 60.81 501 ARG A C 1
ATOM 4115 O O . ARG A 1 501 ? -5.154 -10.897 -12.467 1.00 60.81 501 ARG A O 1
ATOM 4122 N N . GLY A 1 502 ? -4.568 -9.033 -11.368 1.00 61.62 502 GLY A N 1
ATOM 4123 C CA . GLY A 1 502 ? -4.073 -9.706 -10.175 1.00 61.62 502 GLY A CA 1
ATOM 4124 C C . GLY A 1 502 ? -5.143 -10.606 -9.543 1.00 61.62 502 GLY A C 1
ATOM 4125 O O . GLY A 1 502 ? -6.347 -10.425 -9.728 1.00 61.62 502 GLY A O 1
ATOM 4126 N N . SER A 1 503 ? -4.710 -11.605 -8.774 1.00 70.12 503 SER A N 1
ATOM 4127 C CA . SER A 1 503 ? -5.636 -12.457 -8.024 1.00 70.12 503 SER A CA 1
ATOM 4128 C C . SER A 1 503 ? -6.438 -11.609 -7.014 1.00 70.12 503 SER A C 1
ATOM 4130 O O . SER A 1 503 ? -5.931 -10.605 -6.513 1.00 70.12 503 SER A O 1
ATOM 4132 N N . HIS A 1 504 ? -7.675 -11.998 -6.678 1.00 69.88 504 HIS A N 1
ATOM 4133 C CA . HIS A 1 504 ? -8.488 -11.319 -5.657 1.00 69.88 504 HIS A CA 1
ATOM 4134 C C . HIS A 1 504 ? -7.715 -11.158 -4.345 1.00 69.88 504 HIS A C 1
ATOM 4136 O O . HIS A 1 504 ? -7.811 -10.117 -3.710 1.00 69.88 504 HIS A O 1
ATOM 4142 N N . ASN A 1 505 ? -6.894 -12.147 -3.970 1.00 65.94 505 ASN A N 1
ATOM 4143 C CA . ASN A 1 505 ? -6.054 -12.043 -2.779 1.00 65.94 505 ASN A CA 1
ATOM 4144 C C . ASN A 1 505 ? -4.951 -10.980 -2.922 1.00 65.94 505 ASN A C 1
ATOM 4146 O O . ASN A 1 505 ? -4.692 -10.251 -1.974 1.00 65.94 505 ASN A O 1
ATOM 4150 N N . LYS A 1 506 ? -4.319 -10.835 -4.097 1.00 67.06 506 LYS A N 1
ATOM 4151 C CA . LYS A 1 506 ? -3.361 -9.739 -4.341 1.00 67.06 506 LYS A CA 1
ATOM 4152 C C . LYS A 1 506 ? -4.042 -8.375 -4.272 1.00 67.06 506 LYS A C 1
ATOM 4154 O O . LYS A 1 506 ? -3.465 -7.444 -3.726 1.00 67.06 506 LYS A O 1
ATOM 4159 N N . ILE A 1 507 ? -5.260 -8.269 -4.799 1.00 72.31 507 ILE A N 1
ATOM 4160 C CA . ILE A 1 507 ? -6.054 -7.037 -4.771 1.00 72.31 507 ILE A CA 1
ATOM 4161 C C . ILE A 1 507 ? -6.459 -6.697 -3.345 1.00 72.31 507 ILE A C 1
ATOM 4163 O O . ILE A 1 507 ? -6.207 -5.586 -2.908 1.00 72.31 507 ILE A O 1
ATOM 4167 N N . LEU A 1 508 ? -6.992 -7.660 -2.595 1.00 70.44 508 LEU A N 1
ATOM 4168 C CA . LEU A 1 508 ? -7.274 -7.497 -1.172 1.00 70.44 508 LEU A CA 1
ATOM 4169 C C . LEU A 1 508 ? -6.014 -7.146 -0.401 1.00 70.44 508 LEU A C 1
ATOM 4171 O O . LEU A 1 508 ? -6.029 -6.176 0.328 1.00 70.44 508 LEU A O 1
ATOM 4175 N N . SER A 1 509 ? -4.903 -7.847 -0.613 1.00 68.38 509 SER A N 1
ATOM 4176 C CA . SER A 1 509 ? -3.632 -7.520 0.040 1.00 68.38 509 SER A CA 1
ATOM 4177 C C . SER A 1 509 ? -3.179 -6.104 -0.299 1.00 68.38 509 SER A C 1
ATOM 4179 O O . SER A 1 509 ? -2.694 -5.407 0.578 1.00 68.38 509 SER A O 1
ATOM 4181 N N . ARG A 1 510 ? -3.370 -5.641 -1.540 1.00 72.38 510 ARG A N 1
ATOM 4182 C CA . ARG A 1 510 ? -3.067 -4.265 -1.950 1.00 72.38 510 ARG A CA 1
ATOM 4183 C C . ARG A 1 510 ? -4.011 -3.267 -1.286 1.00 72.38 510 ARG A C 1
ATOM 4185 O O . ARG A 1 510 ? -3.533 -2.296 -0.725 1.00 72.38 510 ARG A O 1
ATOM 4192 N N . LEU A 1 511 ? -5.315 -3.520 -1.300 1.00 73.62 511 LEU A N 1
ATOM 4193 C CA . LEU A 1 511 ? -6.333 -2.686 -0.662 1.00 73.62 511 LEU A CA 1
ATOM 4194 C C . LEU A 1 511 ? -6.134 -2.581 0.835 1.00 73.62 511 LEU A C 1
ATOM 4196 O O . LEU A 1 511 ? -6.164 -1.495 1.391 1.00 73.62 511 LEU A O 1
ATOM 4200 N N . LEU A 1 512 ? -5.899 -3.713 1.475 1.00 67.88 512 LEU A N 1
ATOM 4201 C CA . LEU A 1 512 ? -5.634 -3.822 2.891 1.00 67.88 512 LEU A CA 1
ATOM 4202 C C . LEU A 1 512 ? -4.253 -3.272 3.235 1.00 67.88 512 LEU A C 1
ATOM 4204 O O . LEU A 1 512 ? -4.084 -2.712 4.305 1.00 67.88 512 LEU A O 1
ATOM 4208 N N . SER A 1 513 ? -3.281 -3.341 2.324 1.00 67.50 513 SER A N 1
ATOM 4209 C CA . SER A 1 513 ? -2.008 -2.625 2.441 1.00 67.50 513 SER A CA 1
ATOM 4210 C C . SER A 1 513 ? -2.161 -1.130 2.194 1.00 67.50 513 SER A C 1
ATOM 4212 O O . SER A 1 513 ? -1.330 -0.385 2.688 1.00 67.50 513 SER A O 1
ATOM 4214 N N . MET A 1 514 ? -3.169 -0.660 1.459 1.00 69.50 514 MET A N 1
ATOM 4215 C CA . MET A 1 514 ? -3.492 0.764 1.333 1.00 69.50 514 MET A CA 1
ATOM 4216 C C . MET A 1 514 ? -4.240 1.230 2.585 1.00 69.50 514 MET A C 1
ATOM 4218 O O . MET A 1 514 ? -3.902 2.273 3.129 1.00 69.50 514 MET A O 1
ATOM 4222 N N . ALA A 1 515 ? -5.197 0.437 3.080 1.00 67.19 515 ALA A N 1
ATOM 4223 C CA . ALA A 1 515 ? -5.961 0.678 4.304 1.00 67.19 515 ALA A CA 1
ATOM 4224 C C . ALA A 1 515 ? -5.069 0.590 5.547 1.00 67.19 515 ALA A C 1
ATOM 4226 O O . ALA A 1 515 ? -5.189 1.401 6.454 1.00 67.19 515 ALA A O 1
ATOM 4227 N N . GLY A 1 516 ? -4.109 -0.328 5.548 1.00 55.03 516 GLY A N 1
ATOM 4228 C CA . GLY A 1 516 ? -2.996 -0.385 6.484 1.00 55.03 516 GLY A CA 1
ATOM 4229 C C . GLY A 1 516 ? -1.953 0.684 6.175 1.00 55.03 516 GLY A C 1
ATOM 4230 O O . GLY A 1 516 ? -1.408 1.268 7.090 1.00 55.03 516 GLY A O 1
ATOM 4231 N N . GLY A 1 517 ? -1.719 1.038 4.912 1.00 51.50 517 GLY A N 1
ATOM 4232 C CA . GLY A 1 517 ? -0.804 2.095 4.452 1.00 51.50 517 GLY A CA 1
ATOM 4233 C C . GLY A 1 517 ? -1.266 3.511 4.798 1.00 51.50 517 GLY A C 1
ATOM 4234 O O . GLY A 1 517 ? -0.462 4.444 4.798 1.00 51.50 517 GLY A O 1
ATOM 4235 N N . THR A 1 518 ? -2.518 3.662 5.237 1.00 53.25 518 THR A N 1
ATOM 4236 C CA . THR A 1 518 ? -2.976 4.813 6.028 1.00 53.25 518 THR A CA 1
ATOM 4237 C C . THR A 1 518 ? -2.123 5.027 7.285 1.00 53.25 518 THR A C 1
ATOM 4239 O O . THR A 1 518 ? -2.103 6.134 7.816 1.00 53.25 518 THR A O 1
ATOM 4242 N N . SER A 1 519 ? -1.349 4.015 7.700 1.00 45.22 519 SER A N 1
ATOM 4243 C CA . SER A 1 519 ? -0.341 4.053 8.758 1.00 45.22 519 SER A CA 1
ATOM 4244 C C . SER A 1 519 ? 1.116 4.232 8.289 1.00 45.22 519 SER A C 1
ATOM 4246 O O . SER A 1 519 ? 1.997 4.376 9.130 1.00 45.22 519 SER A O 1
ATOM 4248 N N . GLU A 1 520 ? 1.428 4.268 6.989 1.00 44.94 520 GLU A N 1
ATOM 4249 C CA . GLU A 1 520 ? 2.824 4.381 6.503 1.00 44.94 520 GLU A CA 1
ATOM 4250 C C . GLU A 1 520 ? 3.070 5.560 5.541 1.00 44.94 520 GLU A C 1
ATOM 4252 O O . GLU A 1 520 ? 4.146 5.683 4.958 1.00 44.94 520 GLU A O 1
ATOM 4257 N N . GLY A 1 521 ? 2.113 6.485 5.413 1.00 52.22 521 GLY A N 1
ATOM 4258 C CA . GLY A 1 521 ? 2.209 7.658 4.532 1.00 52.22 521 GLY A CA 1
ATOM 4259 C C . GLY A 1 521 ? 2.226 9.019 5.241 1.00 52.22 521 GLY A C 1
ATOM 4260 O O . GLY A 1 521 ? 1.842 9.153 6.402 1.00 52.22 521 GLY A O 1
ATOM 4261 N N . SER A 1 522 ? 2.582 10.073 4.492 1.00 50.94 522 SER A N 1
ATOM 4262 C CA . SER A 1 522 ? 2.560 11.488 4.924 1.00 50.94 522 SER A CA 1
ATOM 4263 C C . SER A 1 522 ? 1.207 11.967 5.470 1.00 50.94 522 SER A C 1
ATOM 4265 O O . SER A 1 522 ? 1.154 12.939 6.217 1.00 50.94 522 SER A O 1
ATOM 4267 N N . ASN A 1 523 ? 0.122 11.273 5.119 1.00 65.88 523 ASN A N 1
ATOM 4268 C CA . ASN A 1 523 ? -1.254 11.650 5.452 1.00 65.88 523 ASN A CA 1
ATOM 4269 C C . ASN A 1 523 ? -1.727 11.051 6.792 1.00 65.88 523 ASN A C 1
ATOM 4271 O O . ASN A 1 523 ? -2.796 11.403 7.295 1.00 65.88 523 ASN A O 1
ATOM 4275 N N . ARG A 1 524 ? -0.938 10.143 7.383 1.00 75.44 524 ARG A N 1
ATOM 4276 C CA . ARG A 1 524 ? -1.221 9.532 8.687 1.00 75.44 524 ARG A CA 1
ATOM 4277 C C . ARG A 1 524 ? -1.137 10.553 9.810 1.00 75.44 524 ARG A C 1
ATOM 4279 O O . ARG A 1 524 ? -2.069 10.685 10.591 1.00 75.44 524 ARG A O 1
ATOM 4286 N N . THR A 1 525 ? -0.028 11.285 9.873 1.00 79.25 525 THR A N 1
ATOM 4287 C CA . THR A 1 525 ? 0.175 12.338 10.871 1.00 79.25 525 THR A CA 1
ATOM 4288 C C . THR A 1 525 ? -0.987 13.325 10.854 1.00 79.25 525 THR A C 1
ATOM 4290 O O . THR A 1 525 ? -1.517 13.668 11.899 1.00 79.25 525 THR A O 1
ATOM 4293 N N . GLU A 1 526 ? -1.442 13.719 9.665 1.00 75.88 526 GLU A N 1
ATOM 4294 C CA . GLU A 1 526 ? -2.594 14.610 9.500 1.00 75.88 526 GLU A CA 1
ATOM 4295 C C . GLU A 1 526 ? -3.884 13.993 10.055 1.00 75.88 526 GLU A C 1
ATOM 4297 O O . GLU A 1 526 ? -4.621 14.647 10.785 1.00 75.88 526 GLU A O 1
ATOM 4302 N N . THR A 1 527 ? -4.127 12.715 9.754 1.00 79.00 527 THR A N 1
ATOM 4303 C CA . THR A 1 527 ? -5.276 11.950 10.260 1.00 79.00 527 THR A CA 1
ATOM 4304 C C . THR A 1 527 ? -5.298 11.899 11.788 1.00 79.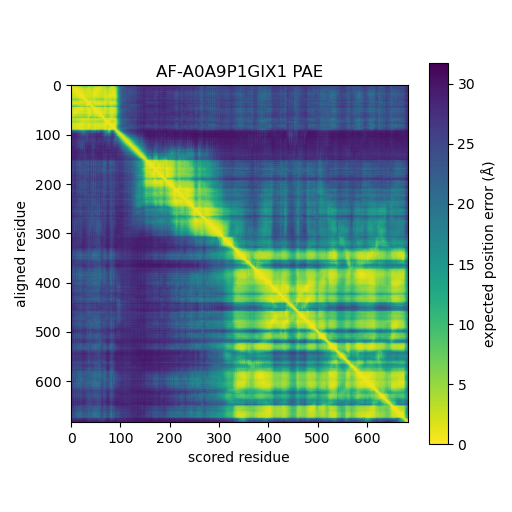00 527 THR A C 1
ATOM 4306 O O . THR A 1 527 ? -6.334 12.143 12.407 1.00 79.00 527 THR A O 1
ATOM 4309 N N . LEU A 1 528 ? -4.160 11.563 12.395 1.00 85.44 528 LEU A N 1
ATOM 4310 C CA . LEU A 1 528 ? -4.036 11.449 13.843 1.00 85.44 528 LEU A CA 1
ATOM 4311 C C . LEU A 1 528 ? -4.133 12.824 14.509 1.00 85.44 528 LEU A C 1
ATOM 4313 O O . LEU A 1 528 ? -4.817 12.940 15.519 1.00 85.44 528 LEU A O 1
ATOM 4317 N N . ASN A 1 529 ? -3.575 13.873 13.898 1.00 82.19 529 ASN A N 1
ATOM 4318 C CA . ASN A 1 529 ? -3.779 15.246 14.357 1.00 82.19 529 ASN A CA 1
ATOM 4319 C C . ASN A 1 529 ? -5.276 15.608 14.360 1.00 82.19 529 ASN A C 1
ATOM 4321 O O . ASN A 1 529 ? -5.763 16.089 15.371 1.00 82.19 529 ASN A O 1
ATOM 4325 N N . PHE A 1 530 ? -6.058 15.269 13.324 1.00 79.38 530 PHE A N 1
ATOM 4326 C CA . PHE A 1 530 ? -7.514 15.502 13.360 1.00 79.38 530 PHE A CA 1
ATOM 4327 C C . PHE A 1 530 ? -8.239 14.724 14.451 1.00 79.38 530 PHE A C 1
ATOM 4329 O O . PHE A 1 530 ? -9.230 15.195 15.005 1.00 79.38 530 PHE A O 1
ATOM 4336 N N . CYS A 1 531 ? -7.802 13.502 14.740 1.00 85.06 531 CYS A N 1
ATOM 4337 C CA . CYS A 1 531 ? -8.385 12.746 15.836 1.00 85.06 531 CYS A CA 1
ATOM 4338 C C . CYS A 1 531 ? -8.023 13.374 17.190 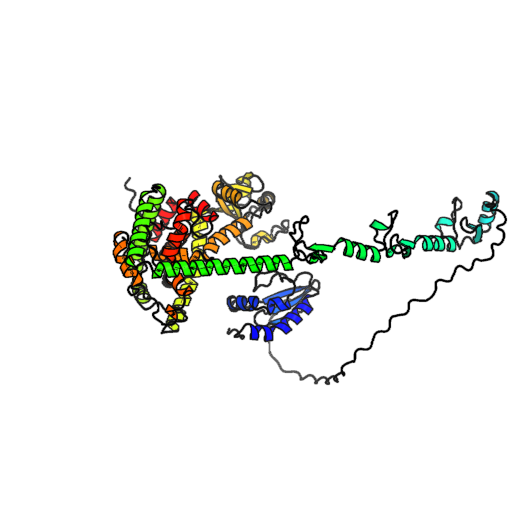1.00 85.06 531 CYS A C 1
ATOM 4340 O O . CYS A 1 531 ? -8.892 13.488 18.050 1.00 85.06 531 CYS A O 1
ATOM 4342 N N . ALA A 1 532 ? -6.786 13.841 17.365 1.00 84.94 532 ALA A N 1
ATOM 4343 C CA . ALA A 1 532 ? -6.366 14.593 18.543 1.00 84.94 532 ALA A CA 1
ATOM 4344 C C . ALA A 1 532 ? -7.162 15.905 18.697 1.00 84.94 532 ALA A C 1
ATOM 4346 O O . ALA A 1 532 ? -7.631 16.216 19.793 1.00 84.94 532 ALA A O 1
ATOM 4347 N N . ASP A 1 533 ? -7.414 16.619 17.596 1.00 77.69 533 ASP A N 1
ATOM 4348 C CA . ASP A 1 533 ? -8.270 17.809 17.548 1.00 77.69 533 ASP A CA 1
ATOM 4349 C C . ASP A 1 533 ? -9.686 17.505 18.031 1.00 77.69 533 ASP A C 1
ATOM 4351 O O . ASP A 1 533 ? -10.248 18.256 18.828 1.00 77.69 533 ASP A O 1
ATOM 4355 N N . LEU A 1 534 ? -10.249 16.394 17.549 1.00 78.69 534 LEU A N 1
ATOM 4356 C CA . LEU A 1 534 ? -11.602 15.942 17.860 1.00 78.69 534 LEU A CA 1
ATOM 4357 C C . LEU A 1 534 ? -11.748 15.519 19.328 1.00 78.69 534 LEU A C 1
ATOM 4359 O O . LEU A 1 534 ? -12.792 15.759 19.933 1.00 78.69 534 LEU A O 1
ATOM 4363 N N . LEU A 1 535 ? -10.708 14.916 19.904 1.00 78.56 535 LEU A N 1
ATOM 4364 C CA . LEU A 1 535 ? -10.650 14.558 21.327 1.00 78.56 535 LEU A CA 1
ATOM 4365 C C . LEU A 1 535 ? -10.367 15.752 22.226 1.00 78.56 535 LEU A C 1
ATOM 4367 O O . LEU A 1 535 ? -10.595 15.687 23.430 1.00 78.56 535 LEU A O 1
ATOM 4371 N N . GLY A 1 536 ? -9.889 16.843 21.641 1.00 74.31 536 GLY A N 1
ATOM 4372 C CA . GLY A 1 536 ? -9.655 18.068 22.359 1.00 74.31 536 GLY A CA 1
ATOM 4373 C C . GLY A 1 536 ? -8.250 18.198 22.938 1.00 74.31 536 GLY A C 1
ATOM 4374 O O . GLY A 1 536 ? -8.094 18.823 23.977 1.00 74.31 536 GLY A O 1
ATOM 4375 N N . PHE A 1 537 ? -7.209 17.653 22.317 1.00 77.69 537 PHE A N 1
ATOM 4376 C CA . PHE A 1 537 ? -5.841 17.891 22.796 1.00 77.69 537 PHE A CA 1
ATOM 4377 C C . PHE A 1 537 ? -5.492 19.388 22.716 1.00 77.69 537 PHE A C 1
ATOM 4379 O O . PHE A 1 537 ? -5.859 20.060 21.745 1.00 77.69 537 PHE A O 1
ATOM 4386 N N . GLN A 1 538 ? -4.821 19.923 23.742 1.00 68.88 538 GLN A N 1
ATOM 4387 C CA . GLN A 1 538 ? -4.431 21.334 23.807 1.00 68.88 538 GLN A CA 1
ATOM 4388 C C . GLN A 1 538 ? -3.092 21.540 24.526 1.00 68.88 538 GLN A C 1
ATOM 4390 O O . GLN A 1 538 ? -2.872 20.991 25.599 1.00 68.88 538 GLN A O 1
ATOM 4395 N N . ALA A 1 539 ? -2.237 22.403 23.968 1.00 64.38 539 ALA A N 1
ATOM 4396 C CA . ALA A 1 539 ? -1.071 22.968 24.651 1.00 64.38 539 ALA A CA 1
ATOM 4397 C C . ALA A 1 539 ? -1.470 24.286 25.352 1.00 64.38 539 ALA A C 1
ATOM 4399 O O . ALA A 1 539 ? -1.671 25.278 24.650 1.00 64.38 539 ALA A O 1
ATOM 4400 N N . PRO A 1 540 ? -1.594 24.354 26.688 1.00 56.28 540 PRO A N 1
ATOM 4401 C CA . PRO A 1 540 ? -2.027 25.583 27.367 1.00 56.28 540 PRO A CA 1
ATOM 4402 C C . PRO A 1 540 ? -1.027 26.754 27.252 1.00 56.28 540 PRO A C 1
ATOM 4404 O O . PRO A 1 540 ? -1.438 27.912 27.297 1.00 56.28 540 PRO A O 1
ATOM 4407 N N . ASP A 1 541 ? 0.266 26.472 27.055 1.00 58.12 541 ASP A N 1
ATOM 4408 C CA . ASP A 1 541 ? 1.341 27.482 27.080 1.00 58.12 541 ASP A CA 1
ATOM 4409 C C . ASP A 1 541 ? 1.765 28.008 25.699 1.00 58.12 541 ASP A C 1
ATOM 4411 O O . ASP A 1 541 ? 2.667 28.844 25.583 1.00 58.12 541 ASP A O 1
ATOM 4415 N N . ASP A 1 542 ? 1.144 27.533 24.621 1.00 60.34 542 ASP A N 1
ATOM 4416 C CA . ASP A 1 542 ? 1.483 27.983 23.276 1.00 60.34 542 ASP A CA 1
ATOM 4417 C C . ASP A 1 542 ? 0.621 29.209 22.929 1.00 60.34 542 ASP A C 1
ATOM 4419 O O . ASP A 1 542 ? -0.549 29.097 22.576 1.00 60.34 542 ASP A O 1
ATOM 4423 N N . LEU A 1 543 ? 1.202 30.411 23.068 1.00 49.69 543 LEU A N 1
ATOM 4424 C CA . LEU A 1 543 ? 0.569 31.721 22.805 1.00 49.69 543 LEU A CA 1
ATOM 4425 C C . LEU A 1 543 ? -0.183 31.788 21.465 1.00 49.69 543 LEU A C 1
ATOM 4427 O O . LEU A 1 543 ? -1.157 32.530 21.348 1.00 49.69 543 LEU A O 1
ATOM 4431 N N . LYS A 1 544 ? 0.224 30.983 20.474 1.00 54.38 544 LYS A N 1
ATOM 4432 C CA . LYS A 1 544 ? -0.454 30.873 19.174 1.00 54.38 544 LYS A CA 1
ATOM 4433 C C . LYS A 1 544 ? -1.870 30.298 19.287 1.00 54.38 544 LYS A C 1
ATOM 4435 O O . LYS A 1 544 ? -2.693 30.561 18.419 1.00 54.38 544 LYS A O 1
ATOM 4440 N N . TYR A 1 545 ? -2.165 29.545 20.345 1.00 52.56 545 TYR A N 1
ATOM 4441 C CA . TYR A 1 545 ? -3.457 28.905 20.584 1.00 52.56 545 TYR A CA 1
ATOM 4442 C C . TYR A 1 545 ? -4.446 29.811 21.304 1.00 52.56 545 TYR A C 1
ATOM 4444 O O . TYR A 1 545 ? -5.633 29.663 21.062 1.00 52.56 545 TYR A O 1
ATOM 4452 N N . ARG A 1 546 ? -3.998 30.779 22.116 1.00 54.22 546 ARG A N 1
ATOM 4453 C CA . ARG A 1 546 ? -4.910 31.704 22.820 1.00 54.22 546 ARG A CA 1
ATOM 4454 C C . ARG A 1 546 ? -5.803 32.494 21.868 1.00 54.22 546 ARG A C 1
ATOM 4456 O O . ARG A 1 546 ? -6.992 32.623 22.103 1.00 54.22 546 ARG A O 1
ATOM 4463 N N . ILE A 1 547 ? -5.240 32.961 20.759 1.00 52.03 547 ILE A N 1
ATOM 4464 C CA . ILE A 1 547 ? -5.982 33.680 19.714 1.00 52.03 547 ILE A CA 1
ATOM 4465 C C . ILE A 1 547 ? -6.985 32.745 19.025 1.00 52.03 547 ILE A C 1
ATOM 4467 O O . ILE A 1 547 ? -8.125 33.109 18.750 1.00 52.03 547 ILE A O 1
ATOM 4471 N N . TRP A 1 548 ? -6.569 31.508 18.761 1.00 52.25 548 TRP A N 1
ATOM 4472 C CA . TRP A 1 548 ? -7.436 30.476 18.199 1.00 52.25 548 TRP A CA 1
ATOM 4473 C C . TRP A 1 548 ? -8.590 30.111 19.133 1.00 52.25 548 TRP A C 1
ATOM 4475 O O . TRP A 1 548 ? -9.731 29.959 18.702 1.00 52.25 548 TRP A O 1
ATOM 4485 N N . GLU A 1 549 ? -8.296 29.996 20.417 1.00 52.94 549 GLU A N 1
ATOM 4486 C CA . GLU A 1 549 ? -9.269 29.801 21.471 1.00 52.94 549 GLU A CA 1
ATOM 4487 C C . GLU A 1 549 ? -10.246 30.972 21.535 1.00 52.94 549 GLU A C 1
ATOM 4489 O O . GLU A 1 549 ? -11.437 30.752 21.381 1.00 52.94 549 GLU A O 1
ATOM 4494 N N . GLU A 1 550 ? -9.787 32.213 21.663 1.00 56.97 550 GLU A N 1
ATOM 4495 C CA . GLU A 1 550 ? -10.655 33.391 21.806 1.00 56.97 550 GLU A CA 1
ATOM 4496 C C . GLU A 1 550 ? -11.684 33.538 20.669 1.00 56.97 550 GLU A C 1
ATOM 4498 O O . GLU A 1 550 ? -12.835 33.899 20.921 1.00 56.97 550 GLU A O 1
ATOM 4503 N N . HIS A 1 551 ? -11.316 33.204 19.428 1.00 50.88 551 HIS A N 1
ATOM 4504 C CA . HIS A 1 551 ? -12.198 33.370 18.266 1.00 50.88 551 HIS A CA 1
ATOM 4505 C C . HIS A 1 551 ? -13.031 32.129 17.917 1.00 50.88 551 HIS A C 1
ATOM 4507 O O . HIS A 1 551 ? -14.125 32.259 17.348 1.00 50.88 551 HIS A O 1
ATOM 4513 N N . PHE A 1 552 ? -12.545 30.929 18.252 1.00 50.88 552 PHE A N 1
ATOM 4514 C CA . PHE A 1 552 ? -13.180 29.680 17.835 1.00 50.88 552 PHE A CA 1
ATOM 4515 C C . PHE A 1 552 ? -13.612 28.753 18.983 1.00 50.88 552 PHE A C 1
ATOM 4517 O O . PHE A 1 552 ? -14.305 27.774 18.708 1.00 50.88 552 PHE A O 1
ATOM 4524 N N . LEU A 1 553 ? -13.315 29.069 20.254 1.00 50.34 553 LEU A N 1
ATOM 4525 C CA . LEU A 1 553 ? -13.810 28.336 21.439 1.00 50.34 553 LEU A CA 1
ATOM 4526 C C . LEU A 1 553 ? -15.323 28.173 21.417 1.00 50.34 553 LEU A C 1
ATOM 4528 O O . LEU A 1 553 ? -15.834 27.122 21.781 1.00 50.34 553 LEU A O 1
ATOM 4532 N N . GLN A 1 554 ? -16.038 29.194 20.947 1.00 46.81 554 GLN A N 1
ATOM 4533 C CA . GLN A 1 554 ? -17.494 29.164 20.815 1.00 46.81 554 GLN A CA 1
ATOM 4534 C C . GLN A 1 554 ? -18.008 28.041 19.895 1.00 46.81 554 GLN A C 1
ATOM 4536 O O . GLN A 1 554 ? -19.158 27.635 20.019 1.00 46.81 554 GLN A O 1
ATOM 4541 N N . PHE A 1 555 ? -17.167 27.522 18.992 1.00 46.53 555 PHE A N 1
ATOM 4542 C CA . PHE A 1 555 ? -17.478 26.377 18.129 1.00 46.53 555 PHE A CA 1
ATOM 4543 C C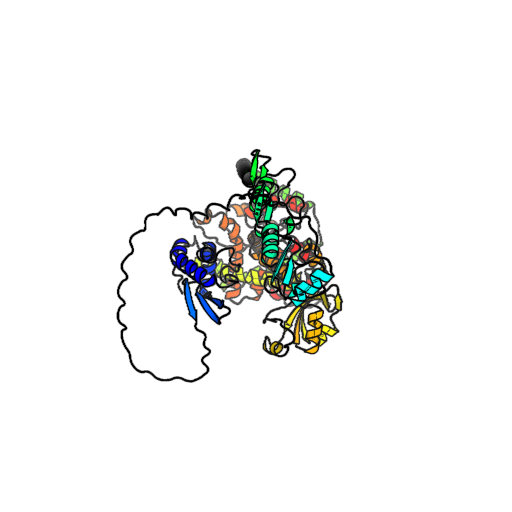 . PHE A 1 555 ? -16.985 25.039 18.705 1.00 46.53 555 PHE A C 1
ATOM 4545 O O . PHE A 1 555 ? -17.309 23.977 18.171 1.00 46.53 555 PHE A O 1
ATOM 4552 N N . LEU A 1 556 ? -16.203 25.073 19.786 1.00 51.25 556 LEU A N 1
ATOM 4553 C CA . LEU A 1 556 ? -15.591 23.912 20.419 1.00 51.25 556 LEU A CA 1
ATOM 4554 C C . LEU A 1 556 ? -16.385 23.515 21.671 1.00 51.25 556 LEU A C 1
ATOM 4556 O O . LEU A 1 556 ? -16.087 23.928 22.783 1.00 51.25 556 LEU A O 1
ATOM 4560 N N . GLU A 1 557 ? -17.382 22.643 21.506 1.00 52.59 557 GLU A N 1
ATOM 4561 C CA . GLU A 1 557 ? -18.160 22.075 22.627 1.00 52.59 557 GLU A CA 1
ATOM 4562 C C . GLU A 1 557 ? -17.420 20.971 23.423 1.00 52.59 557 GLU A C 1
ATOM 4564 O O . GLU A 1 557 ? -18.012 20.304 24.288 1.00 52.59 557 GLU A O 1
ATOM 4569 N N . VAL A 1 558 ? -16.146 20.719 23.104 1.00 54.94 558 VAL A N 1
ATOM 4570 C CA . VAL A 1 558 ? -15.333 19.644 23.689 1.00 54.94 558 VAL A CA 1
ATOM 4571 C C . VAL A 1 558 ? -14.373 20.241 24.711 1.00 54.94 558 VAL A C 1
ATOM 4573 O O . VAL A 1 558 ? -13.551 21.093 24.381 1.00 54.94 558 VAL A O 1
ATOM 4576 N N . GLN A 1 559 ? -14.477 19.772 25.956 1.00 58.94 559 GLN A N 1
ATOM 4577 C CA . GLN A 1 559 ? -13.526 20.095 27.014 1.00 58.94 559 GLN A CA 1
ATOM 4578 C C . GLN A 1 559 ? -12.136 19.619 26.586 1.00 58.94 559 GLN A C 1
ATOM 4580 O O . GLN A 1 559 ? -11.934 18.427 26.352 1.00 58.94 559 GLN A O 1
ATOM 4585 N N . ARG A 1 560 ? -11.204 20.561 26.445 1.00 63.00 560 ARG A N 1
ATOM 4586 C CA . ARG A 1 560 ? -9.849 20.272 25.993 1.00 63.00 560 ARG A CA 1
ATOM 4587 C C . ARG A 1 560 ? -9.026 19.624 27.112 1.00 63.00 560 ARG A C 1
ATOM 4589 O O . ARG A 1 560 ? -9.150 19.991 28.281 1.00 63.00 560 ARG A O 1
ATOM 4596 N N . VAL A 1 561 ? -8.188 18.661 26.746 1.00 63.84 561 VAL A N 1
ATOM 4597 C CA . VAL A 1 561 ? -7.232 18.006 27.640 1.00 63.84 561 VAL A CA 1
ATOM 4598 C C . VAL A 1 561 ? -5.919 18.770 27.555 1.00 63.84 561 VAL A C 1
ATOM 4600 O O . VAL A 1 561 ? -5.341 18.835 26.464 1.00 63.84 561 VAL A O 1
ATOM 4603 N N . PRO A 1 562 ? -5.434 19.344 28.667 1.00 64.44 562 PRO A N 1
ATOM 4604 C CA . PRO A 1 562 ? -4.120 19.952 28.677 1.00 64.44 562 PRO A CA 1
ATOM 4605 C C . PRO A 1 562 ? -3.072 18.850 28.504 1.00 64.44 562 PRO A C 1
ATOM 4607 O O . PRO A 1 562 ? -2.997 17.927 29.310 1.00 64.44 562 PRO A O 1
ATOM 4610 N N . ILE A 1 563 ? -2.276 18.961 27.448 1.00 69.19 563 ILE A N 1
ATOM 4611 C CA . ILE A 1 563 ? -1.083 18.157 27.210 1.00 69.19 563 ILE A CA 1
ATOM 4612 C C . ILE A 1 563 ? 0.104 19.101 27.321 1.00 69.19 563 ILE A C 1
ATOM 4614 O O . ILE A 1 563 ? 0.182 20.110 26.612 1.00 69.19 563 ILE A O 1
ATOM 4618 N N . GLN A 1 564 ? 1.028 18.790 28.223 1.00 64.44 564 GLN A N 1
ATOM 4619 C CA . GLN A 1 564 ? 2.300 19.493 28.293 1.00 64.44 564 GLN A CA 1
ATOM 4620 C C . GLN A 1 564 ? 3.260 18.857 27.300 1.00 64.44 564 GLN A C 1
ATOM 4622 O O . GLN A 1 564 ? 3.595 17.690 27.422 1.00 64.44 564 GLN A O 1
ATOM 4627 N N . TYR A 1 565 ? 3.705 19.618 26.311 1.00 67.81 565 TYR A N 1
ATOM 4628 C CA . TYR A 1 565 ? 4.730 19.171 25.374 1.00 67.81 565 TYR A CA 1
ATOM 4629 C C . TYR A 1 565 ? 6.110 19.535 25.926 1.00 67.81 565 TYR A C 1
ATOM 4631 O O . TYR A 1 565 ? 6.253 20.606 26.516 1.00 67.81 565 TYR A O 1
ATOM 4639 N N . GLY A 1 566 ? 7.118 18.690 25.683 1.00 63.44 566 GLY A N 1
ATOM 4640 C CA . GLY A 1 566 ? 8.518 18.984 26.007 1.00 63.44 566 GLY A CA 1
ATOM 4641 C C . GLY A 1 566 ? 8.935 20.437 25.711 1.00 63.44 566 GLY A C 1
ATOM 4642 O O . GLY A 1 566 ? 8.670 20.987 24.649 1.00 63.44 566 GLY A O 1
ATOM 4643 N N . SER A 1 567 ? 9.597 21.110 26.642 1.00 54.72 567 SER A N 1
ATOM 4644 C CA . SER A 1 567 ? 9.884 22.553 26.554 1.00 54.72 567 SER A CA 1
ATOM 4645 C C . SER A 1 567 ? 11.302 22.892 26.058 1.00 54.72 567 SER A C 1
ATOM 4647 O O . SER A 1 567 ? 11.658 24.071 25.918 1.00 54.72 567 SER A O 1
ATOM 4649 N N . GLY A 1 568 ? 12.119 21.876 25.754 1.00 59.69 568 GLY A N 1
ATOM 4650 C CA . GLY A 1 568 ? 13.540 22.013 25.416 1.00 59.69 568 GLY A CA 1
ATOM 4651 C C . GLY A 1 568 ? 13.839 22.963 24.242 1.00 59.69 568 GLY A C 1
ATOM 4652 O O . GLY A 1 568 ? 13.126 23.023 23.245 1.00 59.69 568 GLY A O 1
ATOM 4653 N N . LYS A 1 569 ? 14.950 23.714 24.295 1.00 54.84 569 LYS A N 1
ATOM 4654 C CA . LYS A 1 569 ? 15.334 24.639 23.200 1.00 54.84 569 LYS A CA 1
ATOM 4655 C C . LYS A 1 569 ? 15.530 23.937 21.848 1.00 54.84 569 LYS A C 1
ATOM 4657 O O . LYS A 1 569 ? 15.216 24.524 20.820 1.00 54.84 569 LYS A O 1
ATOM 4662 N N . GLN A 1 570 ? 16.034 22.703 21.851 1.00 53.84 570 GLN A N 1
ATOM 4663 C CA . GLN A 1 570 ? 16.208 21.892 20.637 1.00 53.84 570 GLN A CA 1
ATOM 4664 C C . GLN A 1 570 ? 14.866 21.392 20.085 1.00 53.84 570 GLN A C 1
ATOM 4666 O O . GLN A 1 570 ? 14.668 21.397 18.875 1.00 53.84 570 GLN A O 1
ATOM 4671 N N . PHE A 1 571 ? 13.910 21.103 20.967 1.00 57.94 571 PHE A N 1
ATOM 4672 C CA . PHE A 1 571 ? 12.545 20.708 20.623 1.00 57.94 571 PHE A CA 1
ATOM 4673 C C . PHE A 1 571 ? 11.807 21.772 19.806 1.00 57.94 571 PHE A C 1
ATOM 4675 O O . PHE A 1 571 ? 11.151 21.471 18.814 1.00 57.94 571 PHE A O 1
ATOM 4682 N N . LYS A 1 572 ? 11.978 23.052 20.166 1.00 57.44 572 LYS A N 1
ATOM 4683 C CA . LYS A 1 572 ? 11.399 24.185 19.422 1.00 57.44 572 LYS A CA 1
ATOM 4684 C C . LYS A 1 572 ? 11.989 24.360 18.015 1.00 57.44 572 LYS A C 1
ATOM 4686 O O . LYS A 1 572 ? 11.399 25.070 17.204 1.00 57.44 572 LYS A O 1
ATOM 4691 N N . LEU A 1 573 ? 13.146 23.755 17.731 1.00 60.75 573 LEU A N 1
ATOM 4692 C CA . LEU A 1 573 ? 13.838 23.856 16.443 1.00 60.75 573 LEU A CA 1
ATOM 4693 C C . LEU A 1 573 ? 13.510 22.690 15.493 1.00 60.75 573 LEU A C 1
ATOM 4695 O O . LEU A 1 573 ? 13.743 22.819 14.288 1.00 60.75 573 LEU A O 1
ATOM 4699 N N . ASP A 1 574 ? 12.934 21.586 15.985 1.00 65.31 574 ASP A N 1
ATOM 4700 C CA . ASP A 1 574 ? 12.548 20.444 15.152 1.00 65.31 574 ASP A CA 1
ATOM 4701 C C . ASP A 1 574 ? 11.177 20.665 14.484 1.00 65.31 574 ASP A C 1
ATOM 4703 O O . ASP A 1 574 ? 10.103 20.410 15.038 1.00 65.31 574 ASP A O 1
ATOM 4707 N N . LYS A 1 575 ? 11.220 21.122 13.227 1.00 66.50 575 LYS A N 1
ATOM 4708 C CA . LYS A 1 575 ? 10.029 21.339 12.388 1.00 66.50 575 LYS A CA 1
ATOM 4709 C C . LYS A 1 575 ? 9.245 20.052 12.100 1.00 66.50 575 LYS A C 1
ATOM 4711 O O . LYS A 1 575 ? 8.037 20.125 11.879 1.00 66.50 575 LYS A O 1
ATOM 4716 N N . ILE A 1 576 ? 9.906 18.892 12.060 1.00 66.50 576 ILE A N 1
ATOM 4717 C CA . ILE A 1 576 ? 9.255 17.604 11.788 1.00 66.50 576 ILE A CA 1
ATOM 4718 C C . ILE A 1 576 ? 8.443 17.203 13.011 1.00 66.50 576 ILE A C 1
ATOM 4720 O O . ILE A 1 576 ? 7.260 16.881 12.878 1.00 66.50 576 ILE A O 1
ATOM 4724 N N . TRP A 1 577 ? 9.050 17.284 14.193 1.00 67.62 577 TRP A N 1
ATOM 4725 C CA . TRP A 1 577 ? 8.375 16.968 15.443 1.00 67.62 577 TRP A CA 1
ATOM 4726 C C . TRP A 1 577 ? 7.194 17.915 15.706 1.00 67.62 577 TRP A C 1
ATOM 4728 O O . TRP A 1 577 ? 6.087 17.452 15.976 1.00 67.62 577 TRP A O 1
ATOM 4738 N N . ALA A 1 578 ? 7.363 19.224 15.484 1.00 66.81 578 ALA A N 1
ATOM 4739 C CA . ALA A 1 578 ? 6.287 20.208 15.649 1.00 66.81 578 ALA A CA 1
ATOM 4740 C C . ALA A 1 578 ? 5.037 19.918 14.793 1.00 66.81 578 ALA A C 1
ATOM 4742 O O . ALA A 1 578 ? 3.935 20.318 15.159 1.00 66.81 578 ALA A O 1
ATOM 4743 N N . SER A 1 579 ? 5.192 19.218 13.662 1.00 68.19 579 SER A N 1
ATOM 4744 C CA . SER A 1 579 ? 4.073 18.799 12.804 1.00 68.19 579 SER A CA 1
ATOM 4745 C C . SER A 1 579 ? 3.405 17.482 13.228 1.00 68.19 579 SER A C 1
ATOM 4747 O O . SER A 1 579 ? 2.310 17.174 12.754 1.00 68.19 579 SER A O 1
ATOM 4749 N N . LYS A 1 580 ? 4.071 16.704 14.092 1.00 74.38 580 LYS A N 1
ATOM 4750 C CA . LYS A 1 580 ? 3.685 15.351 14.520 1.00 74.38 580 LYS A CA 1
ATOM 4751 C C . LYS A 1 580 ? 3.290 15.247 15.988 1.00 74.38 580 LYS A C 1
ATOM 4753 O O . LYS A 1 580 ? 2.807 14.199 16.397 1.00 74.38 580 LYS A O 1
ATOM 4758 N N . LYS A 1 581 ? 3.501 16.300 16.777 1.00 77.56 581 LYS A N 1
ATOM 4759 C CA . LYS A 1 581 ? 3.363 16.253 18.233 1.00 77.56 581 LYS A CA 1
ATOM 4760 C C . LYS A 1 581 ? 2.021 15.691 18.705 1.00 77.56 581 LYS A C 1
ATOM 4762 O O . LYS A 1 581 ? 2.014 14.835 19.585 1.00 77.56 581 LYS A O 1
ATOM 4767 N N . GLU A 1 582 ? 0.906 16.098 18.098 1.00 81.06 582 GLU A N 1
ATOM 4768 C CA . GLU A 1 582 ? -0.416 15.605 18.494 1.00 81.06 582 GLU A CA 1
ATOM 4769 C C . GLU A 1 582 ? -0.654 14.158 18.063 1.00 81.06 582 GLU A C 1
ATOM 4771 O O . GLU A 1 582 ? -1.185 13.369 18.843 1.00 81.06 582 GLU A O 1
ATOM 4776 N N . ALA A 1 583 ? -0.193 13.781 16.869 1.00 85.69 583 ALA A N 1
ATOM 4777 C CA . ALA A 1 583 ? -0.211 12.402 16.396 1.00 85.69 583 ALA A CA 1
ATOM 4778 C C . ALA A 1 583 ? 0.562 11.460 17.332 1.00 85.69 583 ALA A C 1
ATOM 4780 O O . ALA A 1 583 ? 0.020 10.435 17.739 1.00 85.69 583 ALA A O 1
ATOM 4781 N N . ASN A 1 584 ? 1.778 11.836 17.734 1.00 85.88 584 ASN A N 1
ATOM 4782 C CA . ASN A 1 584 ? 2.595 11.045 18.656 1.00 85.88 584 ASN A CA 1
ATOM 4783 C C . ASN A 1 584 ? 1.929 10.913 20.035 1.00 85.88 584 ASN A C 1
ATOM 4785 O O . ASN A 1 584 ? 1.944 9.839 20.633 1.00 85.88 584 ASN A O 1
ATOM 4789 N N . CYS A 1 585 ? 1.304 11.985 20.539 1.00 84.62 585 CYS A N 1
ATOM 4790 C CA . CYS A 1 585 ? 0.532 11.925 21.783 1.00 84.62 585 CYS A CA 1
ATOM 4791 C C . CYS A 1 585 ? -0.663 10.975 21.657 1.00 84.62 585 CYS A C 1
ATOM 4793 O O . CYS A 1 585 ? -0.947 10.203 22.566 1.00 84.62 585 CYS A O 1
ATOM 4795 N N . LEU A 1 586 ? -1.358 10.992 20.521 1.00 88.00 586 LEU A N 1
ATOM 4796 C CA . LEU A 1 586 ? -2.487 10.099 20.288 1.00 88.00 586 LEU A CA 1
ATOM 4797 C C . LEU A 1 586 ? -2.050 8.627 20.263 1.00 88.00 586 LEU A C 1
ATOM 4799 O O . LEU A 1 586 ? -2.713 7.772 20.849 1.00 88.00 586 LEU A O 1
ATOM 4803 N N . GLU A 1 587 ? -0.921 8.339 19.615 1.00 90.56 587 GLU A N 1
ATOM 4804 C CA . GLU A 1 587 ? -0.320 7.004 19.569 1.00 90.56 587 GLU A CA 1
ATOM 4805 C C . GLU A 1 587 ? 0.078 6.543 20.971 1.00 90.56 587 GLU A C 1
ATOM 4807 O O . GLU A 1 587 ? -0.377 5.497 21.432 1.00 90.56 587 GLU A O 1
ATOM 4812 N N . ALA A 1 588 ? 0.835 7.349 21.711 1.00 87.88 588 ALA A N 1
ATOM 4813 C CA . ALA A 1 588 ? 1.203 6.992 23.074 1.00 87.88 588 ALA A CA 1
ATOM 4814 C C . ALA A 1 588 ? -0.029 6.805 23.984 1.00 87.88 588 ALA A C 1
ATOM 4816 O O . ALA A 1 588 ? -0.028 5.900 24.822 1.00 87.88 588 ALA A O 1
ATOM 4817 N N . LEU A 1 589 ? -1.118 7.563 23.785 1.00 87.94 589 LEU A N 1
ATOM 4818 C CA . LEU A 1 589 ? -2.371 7.368 24.523 1.00 87.94 589 LEU A CA 1
ATOM 4819 C C . LEU A 1 589 ? -2.996 6.008 24.203 1.00 87.94 589 LEU A C 1
ATOM 4821 O O . LEU A 1 589 ? -3.422 5.295 25.112 1.00 87.94 589 LEU A O 1
ATOM 4825 N N . MET A 1 590 ? -3.009 5.608 22.929 1.00 92.00 590 MET A N 1
ATOM 4826 C CA . MET A 1 590 ? -3.457 4.272 22.528 1.00 92.00 590 MET A CA 1
ATOM 4827 C C . MET A 1 590 ? -2.620 3.165 23.173 1.00 92.00 590 MET A C 1
ATOM 4829 O O . MET A 1 590 ? -3.191 2.189 23.671 1.00 92.00 590 MET A O 1
ATOM 4833 N N . GLY A 1 591 ? -1.292 3.320 23.183 1.00 91.44 591 GLY A N 1
ATOM 4834 C CA . GLY A 1 591 ? -0.373 2.385 23.830 1.00 91.44 591 GLY A CA 1
ATOM 4835 C C . GLY A 1 591 ? -0.631 2.270 25.332 1.00 91.44 591 GLY A C 1
ATOM 4836 O O . GLY A 1 591 ? -0.734 1.160 25.855 1.00 91.44 591 GLY A O 1
ATOM 4837 N N . SER A 1 592 ? -0.826 3.405 26.006 1.00 89.69 592 SER A N 1
ATOM 4838 C CA . SER A 1 592 ? -1.094 3.467 27.447 1.00 89.69 592 SER A CA 1
ATOM 4839 C C . SER A 1 592 ? -2.433 2.810 27.803 1.00 89.69 592 SER A C 1
ATOM 4841 O O . SER A 1 592 ? -2.481 1.930 28.662 1.00 89.69 592 SER A O 1
ATOM 4843 N N . LEU A 1 593 ? -3.508 3.118 27.065 1.00 90.00 593 LEU A N 1
ATOM 4844 C CA . LEU A 1 593 ? -4.814 2.468 27.243 1.00 90.00 593 LEU A CA 1
ATOM 4845 C C . LEU A 1 593 ? -4.723 0.946 27.089 1.00 90.00 593 LEU A C 1
ATOM 4847 O O . LEU A 1 593 ? -5.340 0.208 27.854 1.00 90.00 593 LEU A O 1
ATOM 4851 N N . HIS A 1 594 ? -3.961 0.464 26.106 1.00 93.94 594 HIS A N 1
ATOM 4852 C CA . HIS A 1 594 ? -3.784 -0.968 25.897 1.00 93.94 594 HIS A CA 1
ATOM 4853 C C . HIS A 1 594 ? -3.008 -1.628 27.039 1.00 93.94 594 HIS A C 1
ATOM 4855 O O . HIS A 1 594 ? -3.449 -2.654 27.559 1.00 93.94 594 HIS A O 1
ATOM 4861 N N . GLN A 1 595 ? -1.882 -1.035 27.443 1.00 92.75 595 GLN A N 1
ATOM 4862 C CA . GLN A 1 595 ? -1.033 -1.565 28.507 1.00 92.75 595 GLN A CA 1
ATOM 4863 C C . GLN A 1 595 ? -1.760 -1.606 29.859 1.00 92.75 595 GLN A C 1
ATOM 4865 O O . GLN A 1 595 ? -1.593 -2.568 30.606 1.00 92.75 595 GLN A O 1
ATOM 4870 N N . SER A 1 596 ? -2.617 -0.623 30.133 1.00 88.88 596 SER A N 1
ATOM 4871 C CA . SER A 1 596 ? -3.429 -0.556 31.355 1.00 88.88 596 SER A CA 1
ATOM 4872 C C . SER A 1 596 ? -4.730 -1.374 31.283 1.00 88.88 596 SER A C 1
ATOM 4874 O O . SER A 1 596 ? -5.572 -1.289 32.170 1.00 88.88 596 SER A O 1
ATOM 4876 N N . GLY A 1 597 ? -4.935 -2.181 30.234 1.00 91.44 597 GLY A N 1
ATOM 4877 C CA . GLY A 1 597 ? -6.090 -3.083 30.122 1.00 91.44 597 GLY A CA 1
ATOM 4878 C C . GLY A 1 597 ? -7.396 -2.430 29.646 1.00 91.44 597 GLY A C 1
ATOM 4879 O O . GLY A 1 597 ? -8.419 -3.110 29.542 1.00 91.44 597 GLY A O 1
ATOM 4880 N N . PHE A 1 598 ? -7.380 -1.152 29.261 1.00 90.94 598 PHE A N 1
ATOM 4881 C CA . PHE A 1 598 ? -8.528 -0.402 28.730 1.00 90.94 598 PHE A CA 1
ATOM 4882 C C . PHE A 1 598 ? -8.745 -0.660 27.229 1.00 90.94 598 PHE A C 1
ATOM 4884 O O . PHE A 1 598 ? -8.774 0.244 26.388 1.00 90.94 598 PHE A O 1
ATOM 4891 N N . GLN A 1 599 ? -8.904 -1.938 26.870 1.00 92.44 599 GLN A N 1
ATOM 4892 C CA . GLN A 1 599 ? -8.986 -2.381 25.474 1.00 92.44 599 GLN A CA 1
ATOM 4893 C C . GLN A 1 599 ? -10.170 -1.769 24.709 1.00 92.44 599 GLN A C 1
ATOM 4895 O O . GLN A 1 599 ? -10.064 -1.542 23.505 1.00 92.44 599 GLN A O 1
ATOM 4900 N N . GLN A 1 600 ? -11.299 -1.500 25.374 1.00 92.19 600 GLN A N 1
ATOM 4901 C CA . GLN A 1 600 ? -12.486 -0.927 24.724 1.00 92.19 600 GLN A CA 1
ATOM 4902 C C . GLN A 1 600 ? -12.254 0.529 24.305 1.00 92.19 600 GLN A C 1
ATOM 4904 O O . GLN A 1 600 ? -12.553 0.900 23.172 1.00 92.19 600 GLN A O 1
ATOM 4909 N N . GLN A 1 601 ? -11.652 1.329 25.183 1.00 91.81 601 GLN A N 1
ATOM 4910 C CA . GLN A 1 601 ? -11.283 2.719 24.927 1.00 91.81 601 GLN A CA 1
ATOM 4911 C C . GLN A 1 601 ? -10.207 2.800 23.843 1.00 91.81 601 GLN A C 1
ATOM 4913 O O . GLN A 1 601 ? -10.328 3.612 22.932 1.00 91.81 601 GLN A O 1
ATOM 4918 N N . CYS A 1 602 ? -9.207 1.910 23.883 1.00 92.75 602 CYS A N 1
ATOM 4919 C CA . CYS A 1 602 ? -8.194 1.794 22.832 1.00 92.75 602 CYS A CA 1
ATOM 4920 C C . CYS A 1 602 ? -8.832 1.491 21.459 1.00 92.75 602 CYS A C 1
ATOM 4922 O O . CYS A 1 602 ? -8.538 2.163 20.471 1.00 92.75 602 CYS A O 1
ATOM 4924 N N . LYS A 1 603 ? -9.783 0.545 21.398 1.00 92.31 603 LYS A N 1
ATOM 4925 C CA . LYS A 1 603 ? -10.542 0.232 20.172 1.00 92.31 603 LYS A CA 1
ATOM 4926 C C . LYS A 1 603 ? -11.393 1.406 19.685 1.00 92.31 603 LYS A C 1
ATOM 4928 O O . LYS A 1 603 ? -11.407 1.680 18.486 1.00 92.31 603 LYS A O 1
ATOM 4933 N N . ALA A 1 604 ? -12.081 2.105 20.588 1.00 91.56 604 ALA A N 1
ATOM 4934 C CA . ALA A 1 604 ? -12.872 3.288 20.247 1.00 91.56 604 ALA A CA 1
ATOM 4935 C C . ALA A 1 604 ? -11.987 4.420 19.702 1.00 91.56 604 ALA A C 1
ATOM 4937 O O . ALA A 1 604 ? -12.347 5.067 18.720 1.00 91.56 604 ALA A O 1
ATOM 4938 N N . LEU A 1 605 ? -10.810 4.615 20.302 1.00 91.44 605 LEU A N 1
ATOM 4939 C CA . LEU A 1 605 ? -9.823 5.605 19.882 1.00 91.44 605 LEU A CA 1
ATOM 4940 C C . LEU A 1 605 ? -9.283 5.307 18.479 1.00 91.44 605 LEU A C 1
ATOM 4942 O O . LEU A 1 605 ? -9.335 6.167 17.603 1.00 91.44 605 LEU A O 1
ATOM 4946 N N . ALA A 1 606 ? -8.855 4.066 18.235 1.00 91.19 606 ALA A N 1
ATOM 4947 C CA . ALA A 1 606 ? -8.400 3.633 16.916 1.00 91.19 606 ALA A CA 1
ATOM 4948 C C . ALA A 1 606 ? -9.499 3.761 15.851 1.00 91.19 606 ALA A C 1
ATOM 4950 O O . ALA A 1 606 ? -9.235 4.186 14.728 1.00 91.19 606 ALA A O 1
ATOM 4951 N N . THR A 1 607 ? -10.743 3.439 16.221 1.00 89.88 607 THR A N 1
ATOM 4952 C CA . THR A 1 607 ? -11.919 3.577 15.353 1.00 89.88 607 THR A CA 1
ATOM 4953 C C . THR A 1 607 ? -12.152 5.035 14.960 1.00 89.88 607 THR A C 1
ATOM 4955 O O . THR A 1 607 ? -12.329 5.334 13.780 1.00 89.88 607 THR A O 1
ATOM 4958 N N . LEU A 1 608 ? -12.101 5.965 15.918 1.00 88.38 608 LEU A N 1
ATOM 4959 C CA . LEU A 1 608 ? -12.219 7.398 15.634 1.00 88.38 608 LEU A CA 1
ATOM 4960 C C . LEU A 1 608 ? -11.083 7.901 14.737 1.00 88.38 608 LEU A C 1
ATOM 4962 O O . LEU A 1 608 ? -11.342 8.632 13.782 1.00 88.38 608 LEU A O 1
ATOM 4966 N N . ALA A 1 609 ? -9.848 7.466 14.983 1.00 88.31 609 ALA A N 1
ATOM 4967 C CA . ALA A 1 609 ? -8.709 7.826 14.147 1.00 88.31 609 ALA A CA 1
ATOM 4968 C C . ALA A 1 609 ? -8.843 7.284 12.709 1.00 88.31 609 ALA A C 1
ATOM 4970 O O . ALA A 1 609 ? -8.638 8.028 11.748 1.00 88.31 609 ALA A O 1
ATOM 4971 N N . ALA A 1 610 ? -9.275 6.031 12.534 1.00 86.06 610 ALA A N 1
ATOM 4972 C CA . ALA A 1 610 ? -9.550 5.450 11.218 1.00 86.06 610 ALA A CA 1
ATOM 4973 C C . ALA A 1 610 ? -10.688 6.193 10.492 1.00 86.06 610 ALA A C 1
ATOM 4975 O O . ALA A 1 610 ? -10.618 6.437 9.285 1.00 86.06 610 ALA A O 1
ATOM 4976 N N . LEU A 1 611 ? -11.710 6.640 11.227 1.00 83.69 611 LEU A N 1
ATOM 4977 C CA . LEU A 1 611 ? -12.774 7.478 10.678 1.00 83.69 611 LEU A CA 1
ATOM 4978 C C . LEU A 1 611 ? -12.268 8.839 10.211 1.00 83.69 611 LEU A C 1
ATOM 4980 O O . LEU A 1 611 ? -12.663 9.278 9.134 1.00 83.69 611 LEU A O 1
ATOM 4984 N N . CYS A 1 612 ? -11.368 9.484 10.954 1.00 81.44 612 CYS A N 1
ATOM 4985 C CA . CYS A 1 612 ? -10.713 10.711 10.498 1.00 81.44 612 CYS A CA 1
ATOM 4986 C C . CYS A 1 612 ? -9.916 10.497 9.200 1.00 81.44 612 CYS A C 1
ATOM 4988 O O . CYS A 1 612 ? -9.739 11.441 8.432 1.00 81.44 612 CYS A O 1
ATOM 4990 N N . HIS A 1 613 ? -9.472 9.269 8.915 1.00 79.12 613 HIS A N 1
ATOM 4991 C CA . HIS A 1 613 ? -8.792 8.954 7.663 1.00 79.12 613 HIS A CA 1
ATOM 4992 C C . HIS A 1 613 ? -9.764 8.835 6.487 1.00 79.12 613 HIS A C 1
ATOM 4994 O O . HIS A 1 613 ? -9.549 9.421 5.422 1.00 79.12 613 HIS A O 1
ATOM 5000 N N . LEU A 1 614 ? -10.804 8.021 6.678 1.00 76.75 614 LEU A N 1
ATOM 5001 C CA . LEU A 1 614 ? -11.726 7.579 5.629 1.00 76.75 614 LEU A CA 1
ATOM 5002 C C . LEU A 1 614 ? -12.815 8.610 5.336 1.00 76.75 614 LEU A C 1
ATOM 5004 O O . LEU A 1 614 ? -13.268 8.749 4.204 1.00 76.75 614 LEU A O 1
ATOM 5008 N N . ALA A 1 615 ? -13.222 9.338 6.367 1.00 73.75 615 ALA A N 1
ATOM 5009 C CA . ALA A 1 615 ? -14.217 10.387 6.314 1.00 73.75 615 ALA A CA 1
ATOM 5010 C C . ALA A 1 615 ? -13.711 11.549 7.173 1.00 73.75 615 ALA A C 1
ATOM 5012 O O . ALA A 1 615 ? -14.213 11.729 8.282 1.00 73.75 615 ALA A O 1
ATOM 5013 N N . PRO A 1 616 ? -12.711 12.327 6.722 1.00 69.56 616 PRO A N 1
ATOM 5014 C CA . PRO A 1 616 ? -12.128 13.380 7.543 1.00 69.56 616 PRO A CA 1
ATOM 5015 C C . PRO A 1 616 ? -13.204 14.311 8.115 1.00 69.56 616 PRO A C 1
ATOM 5017 O O . PRO A 1 616 ? -14.234 14.560 7.461 1.00 69.56 616 PRO A O 1
ATOM 5020 N N . PRO A 1 617 ? -13.024 14.767 9.368 1.00 65.94 617 PRO A N 1
ATOM 5021 C CA . PRO A 1 617 ? -13.933 15.722 9.970 1.00 65.94 617 PRO A CA 1
ATOM 5022 C C . PRO A 1 617 ? -14.025 16.959 9.085 1.00 65.94 617 PRO A C 1
ATOM 5024 O O . PRO A 1 617 ? -13.104 17.298 8.339 1.00 65.94 617 PRO A O 1
ATOM 5027 N N . ASP A 1 618 ? -15.182 17.604 9.137 1.00 64.44 618 ASP A N 1
ATOM 5028 C CA . ASP A 1 618 ? -15.380 18.811 8.364 1.00 64.44 618 ASP A CA 1
ATOM 5029 C C . ASP A 1 618 ? -14.442 19.865 8.929 1.00 64.44 618 ASP A C 1
ATOM 5031 O O . ASP A 1 618 ? -14.624 20.311 10.060 1.00 64.44 618 ASP A O 1
ATOM 5035 N N . LEU A 1 619 ? -13.445 20.267 8.153 1.00 59.44 619 LEU A N 1
ATOM 5036 C CA . LEU A 1 619 ? -12.453 21.251 8.583 1.00 59.44 619 LEU A CA 1
ATOM 5037 C C . LEU A 1 619 ? -13.072 22.639 8.797 1.00 59.44 619 LEU A C 1
ATOM 5039 O O . LEU A 1 619 ? -12.439 23.528 9.350 1.00 59.44 619 LEU A O 1
ATOM 5043 N N . ARG A 1 620 ? -14.326 22.826 8.370 1.00 56.62 620 ARG A N 1
ATOM 5044 C CA . ARG A 1 620 ? -15.143 24.002 8.687 1.00 56.62 620 ARG A CA 1
ATOM 5045 C C . ARG A 1 620 ? -15.715 23.973 10.104 1.00 56.62 620 ARG A C 1
ATOM 5047 O O . ARG A 1 620 ? -16.170 24.995 10.596 1.00 56.62 620 ARG A O 1
ATOM 5054 N N . VAL A 1 621 ? -15.769 22.798 10.719 1.00 56.53 621 VAL A N 1
ATOM 5055 C CA . VAL A 1 621 ? -16.419 22.546 12.012 1.00 56.53 621 VAL A CA 1
ATOM 5056 C C . VAL A 1 621 ? -15.398 22.097 13.059 1.00 56.53 621 VAL A C 1
ATOM 5058 O O . VAL A 1 621 ? -15.614 22.290 14.251 1.00 56.53 621 VAL A O 1
ATOM 5061 N N . LEU A 1 622 ? -14.280 21.519 12.620 1.00 60.22 622 LEU A N 1
ATOM 5062 C CA . LEU A 1 622 ? -13.154 21.157 13.461 1.00 60.22 622 LEU A CA 1
ATOM 5063 C C . LEU A 1 622 ? -12.024 22.170 13.285 1.00 60.22 622 LEU A C 1
ATOM 5065 O O . LEU A 1 622 ? -11.422 22.267 12.218 1.00 60.22 622 LEU A O 1
ATOM 5069 N N . VAL A 1 623 ? -11.723 22.898 14.354 1.00 60.44 623 VAL A N 1
ATOM 5070 C CA . VAL A 1 623 ? -10.545 23.763 14.418 1.00 60.44 623 VAL A CA 1
ATOM 5071 C C . VAL A 1 623 ? -9.293 22.899 14.570 1.00 60.44 623 VAL A C 1
ATOM 5073 O O . VAL A 1 623 ? -9.228 22.139 15.543 1.00 60.44 623 VAL A O 1
ATOM 5076 N N . PRO A 1 624 ? -8.300 23.025 13.671 1.00 64.62 624 PRO A N 1
ATOM 5077 C CA . PRO A 1 624 ? -7.050 22.293 13.800 1.00 64.62 624 PRO A CA 1
ATOM 5078 C C . PRO A 1 624 ? -6.280 22.703 15.056 1.00 64.62 624 PRO A C 1
ATOM 5080 O O . PRO A 1 624 ? -6.123 23.896 15.316 1.00 64.62 624 PRO A O 1
ATOM 5083 N N . SER A 1 625 ? -5.728 21.747 15.801 1.00 60.66 625 SER A N 1
ATOM 5084 C CA . SER A 1 625 ? -4.889 22.021 16.968 1.00 60.66 625 SER A CA 1
ATOM 5085 C C . SER A 1 625 ? -3.484 22.428 16.581 1.00 60.66 625 SER A C 1
ATOM 5087 O O . SER A 1 625 ? -2.664 22.520 17.467 1.00 60.66 625 SER A O 1
ATOM 5089 N N . ASN A 1 626 ? -3.107 22.630 15.322 1.00 62.78 626 ASN A N 1
ATOM 5090 C CA . ASN A 1 626 ? -1.829 23.275 15.041 1.00 62.78 626 ASN A CA 1
ATOM 5091 C C . ASN A 1 626 ? -1.888 24.112 13.768 1.00 62.78 626 ASN A C 1
ATOM 5093 O O . ASN A 1 626 ? -2.638 23.840 12.827 1.00 62.78 626 ASN A O 1
ATOM 5097 N N . TRP A 1 627 ? -1.063 25.157 13.753 1.00 61.59 627 TRP A N 1
ATOM 5098 C CA . TRP A 1 627 ? -1.016 26.135 12.672 1.00 61.59 627 TRP A CA 1
ATOM 5099 C C . TRP A 1 627 ? -0.670 25.501 11.318 1.00 61.59 627 TRP A C 1
ATOM 5101 O O . TRP A 1 627 ? -1.248 25.860 10.298 1.00 61.59 627 TRP A O 1
ATOM 5111 N N . THR A 1 628 ? 0.206 24.493 11.307 1.00 66.50 628 THR A N 1
ATOM 5112 C CA . THR A 1 628 ? 0.569 23.746 10.093 1.00 66.50 628 THR A CA 1
ATOM 5113 C C . THR A 1 628 ? -0.647 23.057 9.471 1.00 66.50 628 THR A C 1
ATOM 5115 O O . THR A 1 628 ? -0.820 23.080 8.251 1.00 66.50 628 THR A O 1
ATOM 5118 N N . MET A 1 629 ? -1.508 22.454 10.293 1.00 66.50 629 MET A N 1
ATOM 5119 C CA . MET A 1 629 ? -2.756 21.852 9.836 1.00 66.50 629 MET A CA 1
ATOM 5120 C C . MET A 1 629 ? -3.721 22.921 9.327 1.00 66.50 629 MET A C 1
ATOM 5122 O O . MET A 1 629 ? -4.283 22.735 8.252 1.00 66.50 629 MET A O 1
ATOM 5126 N N . ALA A 1 630 ? -3.846 24.062 10.010 1.00 65.12 630 ALA A N 1
ATOM 5127 C CA . ALA A 1 630 ? -4.667 25.182 9.546 1.00 65.12 630 ALA A CA 1
ATOM 5128 C C . ALA A 1 630 ? -4.220 25.735 8.179 1.00 65.12 630 ALA A C 1
ATOM 5130 O O . ALA A 1 630 ? -5.050 25.921 7.289 1.00 65.12 630 ALA A O 1
ATOM 5131 N N . GLU A 1 631 ? -2.918 25.922 7.957 1.00 65.31 631 GLU A N 1
ATOM 5132 C CA . GLU A 1 631 ? -2.376 26.345 6.657 1.00 65.31 631 GLU A CA 1
ATOM 5133 C C . GLU A 1 631 ? -2.676 25.330 5.549 1.00 65.31 631 GLU A C 1
ATOM 5135 O O . GLU A 1 631 ? -3.097 25.700 4.450 1.00 65.31 631 GLU A O 1
ATOM 5140 N N . LYS A 1 632 ? -2.514 24.034 5.840 1.00 64.94 632 LYS A N 1
ATOM 5141 C CA . LYS A 1 632 ? -2.862 22.960 4.899 1.00 64.94 632 LYS A CA 1
ATOM 5142 C C . LYS A 1 632 ? -4.356 22.923 4.597 1.00 64.94 632 LYS A C 1
ATOM 5144 O O . LYS A 1 632 ? -4.732 22.730 3.440 1.00 64.94 632 LYS A O 1
ATOM 5149 N N . VAL A 1 633 ? -5.205 23.124 5.607 1.00 63.94 633 VAL A N 1
ATOM 5150 C CA . VAL A 1 633 ? -6.659 23.236 5.440 1.00 63.94 633 VAL A CA 1
ATOM 5151 C C . VAL A 1 633 ? -6.978 24.368 4.468 1.00 63.94 633 VAL A C 1
ATOM 5153 O O . VAL A 1 633 ? -7.723 24.141 3.522 1.00 63.94 633 VAL A O 1
ATOM 5156 N N . LEU A 1 634 ? -6.379 25.553 4.626 1.00 60.78 634 LEU A N 1
ATOM 5157 C CA . LEU A 1 634 ? -6.598 26.678 3.709 1.00 60.78 634 LEU A CA 1
ATOM 5158 C C . LEU A 1 634 ? -6.148 26.379 2.283 1.00 60.78 634 LEU A C 1
ATOM 5160 O O . LEU A 1 634 ? -6.917 26.587 1.343 1.00 60.78 634 LEU A O 1
ATOM 5164 N N . ALA A 1 635 ? -4.917 25.886 2.132 1.00 62.69 635 ALA A N 1
ATOM 5165 C CA . ALA A 1 635 ? -4.329 25.589 0.831 1.00 62.69 635 ALA A CA 1
ATOM 5166 C C . ALA A 1 635 ? -5.150 24.540 0.065 1.00 62.69 635 ALA A C 1
ATOM 5168 O O . ALA A 1 635 ? -5.275 24.598 -1.158 1.00 62.69 635 ALA A O 1
ATOM 5169 N N . ASN A 1 636 ? -5.752 23.592 0.785 1.00 57.94 636 ASN A N 1
ATOM 5170 C CA . ASN A 1 636 ? -6.554 22.539 0.182 1.00 57.94 636 ASN A CA 1
ATOM 5171 C C . ASN A 1 636 ? -8.047 22.866 0.111 1.00 57.94 636 ASN A C 1
ATOM 5173 O O . ASN A 1 636 ? -8.723 22.280 -0.727 1.00 57.94 636 ASN A O 1
ATOM 5177 N N . ALA A 1 637 ? -8.586 23.790 0.912 1.00 56.25 637 ALA A N 1
ATOM 5178 C CA . ALA A 1 637 ? -10.007 24.142 0.892 1.00 56.25 637 ALA A CA 1
ATOM 5179 C C . ALA A 1 637 ? -10.463 24.611 -0.502 1.00 56.25 637 ALA A C 1
ATOM 5181 O O . ALA A 1 637 ? -11.597 24.359 -0.902 1.00 56.25 637 ALA A O 1
ATOM 5182 N N . GLU A 1 638 ? -9.576 25.237 -1.282 1.00 56.25 638 GLU A N 1
ATOM 5183 C CA . GLU A 1 638 ? -9.833 25.577 -2.690 1.00 56.25 638 GLU A CA 1
ATOM 5184 C C . GLU A 1 638 ? -10.018 24.334 -3.577 1.00 56.25 638 GLU A C 1
ATOM 5186 O O . GLU A 1 638 ? -10.929 24.301 -4.400 1.00 56.25 638 GLU A O 1
ATOM 5191 N N . LYS A 1 639 ? -9.246 23.267 -3.341 1.00 54.50 639 LYS A N 1
ATOM 5192 C CA . LYS A 1 639 ? -9.408 21.966 -4.015 1.00 54.50 639 LYS A CA 1
ATOM 5193 C C . LYS A 1 639 ? -10.620 21.184 -3.491 1.00 54.50 639 LYS A C 1
ATOM 5195 O O . LYS A 1 639 ? -11.315 20.546 -4.277 1.00 54.50 639 LYS A O 1
ATOM 5200 N N . MET A 1 640 ? -10.907 21.270 -2.189 1.00 52.62 640 MET A N 1
ATOM 5201 C CA . MET A 1 640 ? -12.014 20.565 -1.522 1.00 52.62 640 MET A CA 1
ATOM 5202 C C . MET A 1 640 ? -13.391 21.100 -1.903 1.00 52.62 640 MET A C 1
ATOM 5204 O O . MET A 1 640 ? -14.346 20.335 -1.937 1.00 52.62 640 MET A O 1
ATOM 5208 N N . THR A 1 641 ? -13.510 22.401 -2.190 1.00 52.12 641 THR A N 1
ATOM 5209 C CA . THR A 1 641 ? -14.794 22.978 -2.626 1.00 52.12 641 THR A CA 1
ATOM 5210 C C . THR A 1 641 ? -15.215 22.407 -3.987 1.00 52.12 641 THR A C 1
ATOM 5212 O O . THR A 1 641 ? -16.405 22.301 -4.264 1.00 52.12 641 THR A O 1
ATOM 5215 N N . ALA A 1 642 ? -14.241 22.011 -4.816 1.00 54.06 642 ALA A N 1
ATOM 5216 C CA . ALA A 1 642 ? -14.478 21.359 -6.099 1.00 54.06 642 ALA A CA 1
ATOM 5217 C C . ALA A 1 642 ? -14.594 19.828 -5.982 1.00 54.06 642 ALA A C 1
ATOM 5219 O O . ALA A 1 642 ? -15.409 19.245 -6.685 1.00 54.06 642 ALA A O 1
ATOM 5220 N N . ASN A 1 643 ? -13.801 19.187 -5.111 1.00 55.03 643 ASN A N 1
ATOM 5221 C CA . ASN A 1 643 ? -13.777 17.730 -4.925 1.00 55.03 643 ASN A CA 1
ATOM 5222 C C . ASN A 1 643 ? -13.450 17.382 -3.452 1.00 55.03 643 ASN A C 1
ATOM 5224 O O . ASN A 1 643 ? -12.272 17.234 -3.094 1.00 55.03 643 ASN A O 1
ATOM 5228 N N . PRO A 1 644 ? -14.455 17.292 -2.564 1.00 50.94 644 PRO A N 1
ATOM 5229 C CA . PRO A 1 644 ? -14.245 17.082 -1.129 1.00 50.94 644 PRO A CA 1
ATOM 5230 C C . PRO A 1 644 ? -13.541 15.755 -0.795 1.00 50.94 644 PRO A C 1
ATOM 5232 O O . PRO A 1 644 ? -12.887 15.656 0.243 1.00 50.94 644 PRO A O 1
ATOM 5235 N N . GLU A 1 645 ? -13.582 14.763 -1.687 1.00 53.56 645 GLU A N 1
ATOM 5236 C CA . GLU A 1 645 ? -12.859 13.496 -1.545 1.00 53.56 645 GLU A CA 1
ATOM 5237 C C . GLU A 1 645 ? -11.315 13.601 -1.636 1.00 53.56 645 GLU A C 1
ATOM 5239 O O . GLU A 1 645 ? -10.623 12.686 -1.186 1.00 53.56 645 GLU A O 1
ATOM 5244 N N . LEU A 1 646 ? -10.746 14.715 -2.128 1.00 53.25 646 LEU A N 1
ATOM 5245 C CA . LEU A 1 646 ? -9.300 14.866 -2.400 1.00 53.25 646 LEU A CA 1
ATOM 5246 C C . LEU A 1 646 ? -8.398 15.160 -1.180 1.00 53.25 646 LEU A C 1
ATOM 5248 O O . LEU A 1 646 ? -7.182 15.289 -1.341 1.00 53.25 646 LEU A O 1
ATOM 5252 N N . PHE A 1 647 ? -8.934 15.326 0.031 1.00 49.16 647 PHE A N 1
ATOM 5253 C CA . PHE A 1 647 ? -8.138 15.848 1.154 1.00 49.16 647 PHE A CA 1
ATOM 5254 C C . PHE A 1 647 ? -7.355 14.778 1.933 1.00 49.16 647 PHE A C 1
ATOM 5256 O O . PHE A 1 647 ? -7.828 14.301 2.958 1.00 49.16 647 PHE A O 1
ATOM 5263 N N . GLY A 1 648 ? -6.151 14.406 1.502 1.00 53.47 648 GLY A N 1
ATOM 5264 C CA . GLY A 1 648 ? -5.327 13.410 2.204 1.00 53.47 648 GLY A CA 1
ATOM 5265 C C . GLY A 1 648 ? -5.812 11.967 2.003 1.00 53.47 648 GLY A C 1
ATOM 5266 O O . GLY A 1 648 ? -6.857 11.719 1.416 1.00 53.47 648 GLY A O 1
ATOM 5267 N N . GLY A 1 649 ? -5.029 11.000 2.474 1.00 58.84 649 GLY A N 1
ATOM 5268 C CA . GLY A 1 649 ? -5.294 9.567 2.303 1.00 58.84 649 GLY A CA 1
ATOM 5269 C C . GLY A 1 649 ? -5.339 9.074 0.855 1.00 58.84 649 GLY A C 1
ATOM 5270 O O . GLY A 1 649 ? -4.942 9.772 -0.076 1.00 58.84 649 GLY A O 1
ATOM 5271 N N . ASP A 1 650 ? -5.780 7.830 0.698 1.00 71.81 650 ASP A N 1
ATOM 5272 C CA . ASP A 1 650 ? -5.999 7.215 -0.604 1.00 71.81 650 ASP A CA 1
ATOM 5273 C C . ASP A 1 650 ? -7.440 7.484 -1.066 1.00 71.81 650 ASP A C 1
ATOM 5275 O O . ASP A 1 650 ? -8.405 7.068 -0.415 1.00 71.81 650 ASP A O 1
ATOM 5279 N N . LEU A 1 651 ? -7.587 8.220 -2.173 1.00 75.19 651 LEU A N 1
ATOM 5280 C CA . LEU A 1 651 ? -8.879 8.642 -2.723 1.00 75.19 651 LEU A CA 1
ATOM 5281 C C . LEU A 1 651 ? -9.827 7.458 -2.947 1.00 75.19 651 LEU A C 1
ATOM 5283 O O . LEU A 1 651 ? -11.035 7.578 -2.728 1.00 75.19 651 LEU A O 1
ATOM 5287 N N . PHE A 1 652 ? -9.276 6.319 -3.363 1.00 81.38 652 PHE A N 1
ATOM 5288 C CA . PHE A 1 652 ? -10.044 5.117 -3.634 1.00 81.38 652 PHE A CA 1
ATOM 5289 C C . PHE A 1 652 ? -10.687 4.570 -2.349 1.00 81.38 652 PHE A C 1
ATOM 5291 O O . PHE A 1 652 ? -11.901 4.366 -2.297 1.00 81.38 652 PHE A O 1
ATOM 5298 N N . LEU A 1 653 ? -9.907 4.419 -1.271 1.00 79.44 653 LEU A N 1
ATOM 5299 C CA . LEU A 1 653 ? -10.413 3.877 -0.000 1.00 79.44 653 LEU A CA 1
ATOM 5300 C C . LEU A 1 653 ? -11.541 4.721 0.585 1.00 79.44 653 LEU A C 1
ATOM 5302 O O . LEU A 1 653 ? -12.474 4.191 1.185 1.00 79.44 653 LEU A O 1
ATOM 5306 N N . ARG A 1 654 ? -11.466 6.037 0.400 1.00 78.81 654 ARG A N 1
ATOM 5307 C CA . ARG A 1 654 ? -12.481 6.976 0.878 1.00 78.81 654 ARG A CA 1
ATOM 5308 C C . ARG A 1 654 ? -13.769 6.883 0.095 1.00 78.81 654 ARG A C 1
ATOM 5310 O O . ARG A 1 654 ? -14.833 6.872 0.702 1.00 78.81 654 ARG A O 1
ATOM 5317 N N . LYS A 1 655 ? -13.683 6.787 -1.234 1.00 82.00 655 LYS A N 1
ATOM 5318 C CA . LYS A 1 655 ? -14.855 6.539 -2.081 1.00 82.00 655 LYS A CA 1
ATOM 5319 C C . LYS A 1 655 ? -15.532 5.232 -1.684 1.00 82.00 655 LYS A C 1
ATOM 5321 O O . LYS A 1 655 ? -16.747 5.216 -1.492 1.00 82.00 655 LYS A O 1
ATOM 5326 N N . LEU A 1 656 ? -14.739 4.179 -1.475 1.00 85.06 656 LEU A N 1
ATOM 5327 C CA . LEU A 1 656 ? -15.246 2.877 -1.057 1.00 85.06 656 LEU A CA 1
ATOM 5328 C C . LEU A 1 656 ? -15.923 2.953 0.319 1.00 85.06 656 LEU A C 1
ATOM 5330 O O . LEU A 1 656 ? -17.076 2.558 0.459 1.00 85.06 656 LEU A O 1
ATOM 5334 N N . ALA A 1 657 ? -15.250 3.534 1.315 1.00 84.88 657 ALA A N 1
ATOM 5335 C CA . ALA A 1 657 ? -15.794 3.714 2.657 1.00 84.88 657 ALA A CA 1
ATOM 5336 C C . ALA A 1 657 ? -17.045 4.601 2.663 1.00 84.88 657 ALA A C 1
ATOM 5338 O O . ALA A 1 657 ? -18.029 4.283 3.320 1.00 84.88 657 ALA A O 1
ATOM 5339 N N . TRP A 1 658 ? -17.061 5.691 1.901 1.00 82.88 658 TRP A N 1
ATOM 5340 C CA . TRP A 1 658 ? -18.226 6.566 1.815 1.00 82.88 658 TRP A CA 1
ATOM 5341 C C . TRP A 1 658 ? -19.460 5.845 1.270 1.00 82.88 658 TRP A C 1
ATOM 5343 O O . TRP A 1 658 ? -20.564 6.032 1.790 1.00 82.88 658 TRP A O 1
ATOM 5353 N N . LYS A 1 659 ? -19.262 5.032 0.229 1.00 86.56 659 LYS A N 1
ATOM 5354 C CA . LYS A 1 659 ? -20.336 4.309 -0.446 1.00 86.56 659 LYS A CA 1
ATOM 5355 C C . LYS A 1 659 ? -20.837 3.118 0.369 1.00 86.56 659 LYS A C 1
ATOM 5357 O O . LYS A 1 659 ? -22.041 2.891 0.403 1.00 86.56 659 LYS A O 1
ATOM 5362 N N . HIS A 1 660 ? -19.934 2.403 1.040 1.00 90.38 660 HIS A N 1
ATOM 5363 C CA . HIS A 1 660 ? -20.225 1.069 1.573 1.00 90.38 660 HIS A CA 1
ATOM 5364 C C . HIS A 1 660 ? -20.098 0.912 3.078 1.00 90.38 660 HIS A C 1
ATOM 5366 O O . HIS A 1 660 ? -20.411 -0.158 3.591 1.00 90.38 660 HIS A O 1
ATOM 5372 N N . MET A 1 661 ? -19.648 1.930 3.809 1.00 89.75 661 MET A N 1
ATOM 5373 C CA . MET A 1 661 ? -19.526 1.802 5.256 1.00 89.75 661 MET A CA 1
ATOM 5374 C C . MET A 1 661 ? -20.888 1.530 5.898 1.00 89.75 661 MET A C 1
ATOM 5376 O O . MET A 1 661 ? -21.825 2.317 5.737 1.00 89.75 661 MET A O 1
ATOM 5380 N N . ASP A 1 662 ? -20.979 0.456 6.682 1.00 90.56 662 ASP A N 1
ATOM 5381 C CA . ASP A 1 662 ? -22.161 0.166 7.494 1.00 90.56 662 ASP A CA 1
ATOM 5382 C C . ASP A 1 662 ? -22.207 1.107 8.708 1.00 90.56 662 ASP A C 1
ATOM 5384 O O . ASP A 1 662 ? -21.746 0.803 9.812 1.00 90.56 662 ASP A O 1
ATOM 5388 N N . LYS A 1 663 ? -22.750 2.306 8.475 1.00 87.62 663 LYS A N 1
ATOM 5389 C CA . LYS A 1 663 ? -22.847 3.382 9.471 1.00 87.62 663 LYS A CA 1
ATOM 5390 C C . LYS A 1 663 ? -23.681 2.972 10.685 1.00 87.62 663 LYS A C 1
ATOM 5392 O O . LYS A 1 663 ? -23.369 3.393 11.794 1.00 87.62 663 LYS A O 1
ATOM 5397 N N . ALA A 1 664 ? -24.713 2.147 10.493 1.00 89.06 664 ALA A N 1
ATOM 5398 C CA . ALA A 1 664 ? -25.587 1.707 11.577 1.00 89.06 664 ALA A CA 1
ATOM 5399 C C . ALA A 1 664 ? -24.865 0.719 12.501 1.00 89.06 664 ALA A C 1
ATOM 5401 O O . ALA A 1 664 ? -24.894 0.882 13.725 1.00 89.06 664 ALA A O 1
ATOM 5402 N N . LYS A 1 665 ? -24.162 -0.264 11.922 1.00 91.31 665 LYS A N 1
ATOM 5403 C CA . LYS A 1 665 ? -23.321 -1.194 12.683 1.00 91.31 665 LYS A CA 1
ATOM 5404 C C . LYS A 1 665 ? -22.207 -0.452 13.418 1.00 91.31 665 LYS A C 1
ATOM 5406 O O . LYS A 1 665 ? -22.015 -0.676 14.613 1.00 91.31 665 LYS A O 1
ATOM 5411 N N . LEU A 1 666 ? -21.533 0.476 12.738 1.00 90.06 666 LEU A N 1
ATOM 5412 C CA . LEU A 1 666 ? -20.504 1.323 13.338 1.00 90.06 666 LEU A CA 1
ATOM 5413 C C . LEU A 1 666 ? -21.035 2.115 14.536 1.00 90.06 666 LEU A C 1
ATOM 5415 O O . LEU A 1 666 ? -20.429 2.081 15.606 1.00 90.06 666 LEU A O 1
ATOM 5419 N N . ALA A 1 667 ? -22.173 2.794 14.383 1.00 88.94 667 ALA A N 1
ATOM 5420 C CA . ALA A 1 667 ? -22.772 3.566 15.464 1.00 88.94 667 ALA A CA 1
ATOM 5421 C C . ALA A 1 667 ? -23.124 2.685 16.671 1.00 88.94 667 ALA A C 1
ATOM 5423 O O . ALA A 1 667 ? -22.802 3.037 17.807 1.00 88.94 667 ALA A O 1
ATOM 5424 N N . SER A 1 668 ? -23.706 1.506 16.427 1.00 90.31 668 SER A N 1
ATOM 5425 C CA . SER A 1 668 ? -24.014 0.528 17.476 1.00 90.31 668 SER A CA 1
ATOM 5426 C C . SER A 1 668 ? -22.759 0.048 18.213 1.00 90.31 668 SER A C 1
ATOM 5428 O O . SER A 1 668 ? -22.764 -0.055 19.440 1.00 90.31 668 SER A O 1
ATOM 5430 N N . GLN A 1 669 ? -21.676 -0.244 17.488 1.00 91.50 669 GLN A N 1
ATOM 5431 C CA . GLN A 1 669 ? -20.420 -0.710 18.078 1.00 91.50 669 GLN A CA 1
ATOM 5432 C C . GLN A 1 669 ? -19.715 0.396 18.862 1.00 91.50 669 GLN A C 1
ATOM 5434 O O . GLN A 1 669 ? -19.216 0.144 19.956 1.00 91.50 669 GLN A O 1
ATOM 5439 N N . MET A 1 670 ? -19.729 1.632 18.362 1.00 91.50 670 MET A N 1
ATOM 5440 C CA . MET A 1 670 ? -19.210 2.787 19.095 1.00 91.50 670 MET A CA 1
ATOM 5441 C C . MET A 1 670 ? -20.000 3.042 20.380 1.00 91.50 670 MET A C 1
ATOM 5443 O O . MET A 1 670 ? -19.399 3.281 21.424 1.00 91.50 670 MET A O 1
ATOM 5447 N N . ASP A 1 671 ? -21.329 2.932 20.352 1.00 90.50 671 ASP A N 1
ATOM 5448 C CA . ASP A 1 671 ? -22.150 3.033 21.563 1.00 90.50 671 ASP A CA 1
ATOM 5449 C C . ASP A 1 671 ? -21.820 1.934 22.587 1.00 90.50 671 ASP A C 1
ATOM 5451 O O . ASP A 1 671 ? -21.742 2.222 23.786 1.00 90.50 671 ASP A O 1
ATOM 5455 N N . GLN A 1 672 ? -21.563 0.705 22.127 1.00 91.00 672 GLN A N 1
ATOM 5456 C CA . GLN A 1 672 ? -21.140 -0.405 22.982 1.00 91.00 672 GLN A CA 1
ATOM 5457 C C . GLN A 1 672 ? -19.755 -0.163 23.597 1.00 91.00 672 GLN A C 1
ATOM 5459 O O . GLN A 1 672 ? -19.596 -0.305 24.809 1.00 91.00 672 GLN A O 1
ATOM 5464 N N . LEU A 1 673 ? -18.763 0.222 22.786 1.00 89.62 673 LEU A N 1
ATOM 5465 C CA . LEU A 1 673 ? -17.394 0.497 23.242 1.00 89.62 673 LEU A CA 1
ATOM 5466 C C . LEU A 1 673 ? -17.331 1.663 24.233 1.00 89.62 673 LEU A C 1
ATOM 5468 O O . LEU A 1 673 ? -16.482 1.680 25.119 1.00 89.62 673 LEU A O 1
ATOM 5472 N N . LEU A 1 674 ? -18.231 2.636 24.089 1.00 89.25 674 LEU A N 1
ATOM 5473 C CA . LEU A 1 674 ? -18.304 3.812 24.953 1.00 89.25 674 LEU A CA 1
ATOM 5474 C C . LEU A 1 674 ? -19.214 3.612 26.173 1.00 89.25 674 LEU A C 1
ATOM 5476 O O . LEU A 1 674 ? -19.433 4.560 26.927 1.00 89.25 674 LEU A O 1
ATOM 5480 N N . GLY A 1 675 ? -19.719 2.394 26.393 1.00 83.25 675 GLY A N 1
ATOM 5481 C CA . GLY A 1 675 ? -20.432 2.032 27.615 1.00 83.25 675 GLY A CA 1
ATOM 5482 C C . GLY A 1 675 ? -21.852 2.589 27.710 1.00 83.25 675 GLY A C 1
ATOM 5483 O O . GLY A 1 675 ? -22.402 2.677 28.811 1.00 83.25 675 GLY A O 1
ATOM 5484 N N . ARG A 1 676 ? -22.497 2.943 26.589 1.00 69.94 676 ARG A N 1
ATOM 5485 C CA . ARG A 1 676 ? -23.933 3.230 26.623 1.00 69.94 676 ARG A CA 1
ATOM 5486 C C . ARG A 1 676 ? -24.645 1.911 26.923 1.00 69.94 676 ARG A C 1
ATOM 5488 O O . ARG A 1 676 ? -24.675 1.013 26.084 1.00 69.94 676 ARG A O 1
ATOM 5495 N N . LYS A 1 677 ? -25.255 1.781 28.110 1.00 49.34 677 LYS A N 1
ATOM 5496 C CA . LYS A 1 677 ? -26.330 0.794 28.296 1.00 49.34 677 LYS A CA 1
ATOM 5497 C C . LYS A 1 677 ? -27.316 1.069 27.171 1.00 49.34 677 LYS A C 1
ATOM 5499 O O . LYS A 1 677 ? -27.793 2.201 27.100 1.00 49.34 677 LYS A O 1
ATOM 5504 N N . ALA A 1 678 ? -27.535 0.091 26.285 1.00 43.31 678 ALA A N 1
ATOM 5505 C CA . ALA A 1 678 ? -28.518 0.182 25.215 1.00 43.31 678 ALA A CA 1
ATOM 5506 C C . ALA A 1 678 ? -29.768 0.825 25.810 1.00 43.31 678 ALA A C 1
ATOM 5508 O O . ALA A 1 678 ? -30.411 0.237 26.682 1.00 43.31 678 ALA A O 1
ATOM 5509 N N . ALA A 1 679 ? -30.023 2.085 25.447 1.00 41.97 679 ALA A N 1
ATOM 5510 C CA . ALA A 1 679 ? -31.234 2.747 25.874 1.00 41.97 679 ALA A CA 1
ATOM 5511 C C . ALA A 1 679 ? -32.342 1.832 25.369 1.00 41.97 679 ALA A C 1
ATOM 5513 O O . ALA A 1 679 ? -32.378 1.535 24.172 1.00 41.97 679 ALA A O 1
ATOM 5514 N N . ASN A 1 680 ? -33.135 1.286 26.297 1.00 38.16 680 ASN A N 1
ATOM 5515 C CA . ASN A 1 680 ? -34.299 0.482 25.972 1.00 38.16 680 ASN A CA 1
ATOM 5516 C C . ASN A 1 680 ? -34.970 1.133 24.770 1.00 38.16 680 ASN A C 1
ATOM 5518 O O . ASN A 1 680 ? -35.290 2.321 24.838 1.00 38.16 680 ASN A O 1
ATOM 5522 N N . LYS A 1 681 ? -35.103 0.373 23.677 1.00 36.59 681 LYS A N 1
ATOM 5523 C CA . LYS A 1 681 ? -35.970 0.726 22.558 1.00 36.59 681 LYS A CA 1
ATOM 5524 C C . LYS A 1 681 ? -37.304 1.147 23.172 1.00 36.59 681 LYS A C 1
ATOM 5526 O O . LYS A 1 681 ? -38.063 0.299 23.634 1.00 36.59 681 LYS A O 1
ATOM 5531 N N . ILE A 1 682 ? -37.530 2.453 23.267 1.00 33.59 682 ILE A N 1
ATOM 5532 C CA . ILE A 1 682 ? -38.866 2.999 23.440 1.00 33.59 682 ILE A CA 1
ATOM 5533 C C . ILE A 1 682 ? -39.544 2.665 22.113 1.00 33.59 682 ILE A C 1
ATOM 5535 O O . ILE A 1 682 ? -38.973 2.945 21.056 1.00 33.59 682 ILE A O 1
ATOM 5539 N N . GLY A 1 683 ? -40.628 1.897 22.230 1.00 38.22 683 GLY A N 1
ATOM 5540 C CA . GLY A 1 683 ? -41.271 1.145 21.153 1.00 38.22 683 GLY A CA 1
ATOM 5541 C C . GLY A 1 683 ? -41.777 1.965 19.984 1.00 38.22 683 GLY A C 1
ATOM 5542 O O . GLY A 1 683 ? -41.969 3.191 20.141 1.00 38.22 683 GLY A O 1
#

Nearest PDB structures (foldseek):
  4s36-assembly1_A  TM=4.054E-01  e=5.166E+00  Pseudomonas aeruginosa
  3aqj-assembly2_R  TM=2.585E-01  e=2.869E+00  Peduovirus P2
  3gw6-assembly2_E  TM=1.916E-01  e=8.856E+00  Escherichia phage K1F

Solvent-accessible surface area (backbone atoms only — not comparable to full-atom values): 39613 Å² total; per-residue (Å²): 132,82,76,95,57,93,45,59,63,56,42,23,73,70,24,34,67,41,32,43,51,48,39,64,68,47,68,83,44,97,69,89,61,56,42,86,65,70,74,38,61,61,86,85,49,58,17,67,48,64,35,23,63,68,35,48,64,41,38,68,80,41,62,90,67,63,54,63,47,78,49,70,46,97,85,58,47,33,40,35,36,32,74,84,76,45,48,75,45,78,47,82,79,71,90,81,76,88,81,82,87,89,82,92,82,88,90,82,79,90,78,81,84,79,82,83,79,84,84,80,79,86,79,78,89,73,83,82,76,79,84,79,72,88,80,74,81,79,75,85,75,78,67,80,82,69,78,71,74,74,88,70,71,69,51,69,71,55,50,53,54,34,45,79,70,48,28,42,66,17,74,76,79,74,46,77,40,57,45,81,52,30,52,75,84,62,70,46,92,85,59,92,73,36,52,34,44,70,56,46,51,49,51,50,54,60,67,39,45,44,59,18,65,80,81,65,48,77,39,54,53,80,54,27,52,81,87,35,70,82,44,99,67,24,50,34,44,70,63,42,52,53,49,51,54,60,70,38,44,44,58,18,75,80,79,67,46,76,39,51,60,83,53,31,53,98,85,58,58,80,94,66,33,54,33,42,67,61,50,49,53,51,51,50,51,52,49,56,48,52,51,49,55,50,50,50,50,51,47,51,55,49,49,55,56,69,71,39,52,71,69,57,52,47,51,53,50,52,49,55,48,55,62,55,62,76,74,67,88,58,74,77,60,50,57,61,48,54,51,49,51,54,50,28,48,50,47,41,55,57,52,65,69,35,66,80,55,47,59,69,48,63,41,70,44,33,47,67,92,43,32,95,47,62,68,57,3,52,50,42,49,53,22,23,59,44,10,46,53,50,38,35,57,43,28,35,51,46,41,39,55,34,34,50,45,57,42,78,45,80,43,34,28,39,55,46,54,73,59,42,46,79,52,97,77,39,39,29,47,93,71,17,33,50,47,31,36,29,65,62,83,44,61,77,67,59,77,76,45,84,88,54,95,59,88,73,59,92,53,79,38,63,67,45,68,71,55,40,60,59,39,31,80,64,54,43,49,26,38,35,38,30,28,45,42,70,61,53,44,54,56,48,67,73,68,51,87,52,96,73,77,63,53,65,52,56,48,48,52,49,51,50,47,48,55,30,34,50,68,77,44,88,44,26,42,56,20,32,31,51,30,27,32,59,44,15,54,37,56,87,84,45,74,79,45,55,62,52,42,76,75,43,44,91,66,51,93,52,77,60,44,66,39,40,66,50,82,34,78,68,49,78,66,38,68,67,53,71,69,31,53,51,22,48,50,49,21,23,48,36,19,46,30,46,75,73,68,38,53,47,56,29,51,48,50,28,49,48,29,42,38,26,50,48,57,54,70,57,70,90,69,46,72,62,71,42,68,72,54,45,53,50,49,58,71,40,46,69,54,32,77,80,40,67,70,69,75,56,63,60,56,65,59,24,53,48,33,71,76,47,42,44,61,67,61,50,51,54,50,51,38,54,47,65,64,53,72,77,72,73,80,78,128